Protein AF-A0A445DDY1-F1 (afdb_monomer)

Radius of gyration: 90.71 Å; Cα contacts (8 Å, |Δi|>4): 33; chains: 1; bounding box: 192×59×274 Å

Solvent-accessible surface area (backbone atoms only — not comparable to full-atom values): 29029 Å² total; per-residue (Å²): 115,77,74,63,59,60,61,62,64,71,74,68,74,90,68,88,82,88,78,84,92,64,71,58,58,62,52,50,52,51,51,53,52,50,54,50,51,55,51,53,53,51,52,51,52,55,51,51,52,51,47,56,51,51,53,51,51,51,50,52,50,52,51,51,51,50,55,50,51,53,49,50,53,51,50,53,51,49,49,52,53,50,56,62,47,59,75,62,69,95,60,47,70,71,48,50,54,52,50,53,52,50,50,51,50,50,57,47,52,53,52,51,50,53,52,50,52,51,52,51,49,54,52,50,54,50,50,52,53,50,53,53,53,50,53,52,53,51,51,51,52,52,50,56,51,50,53,50,54,51,52,51,52,53,53,51,52,52,51,50,52,52,56,50,52,51,52,52,50,50,53,50,51,52,51,52,48,52,54,51,53,52,53,49,53,53,49,52,54,51,51,53,50,49,57,51,51,54,50,49,53,52,53,50,50,52,51,49,52,54,50,50,54,52,49,52,54,51,53,51,51,54,50,51,54,49,53,51,50,53,53,50,50,52,52,51,50,53,52,51,52,52,51,52,50,53,51,51,52,51,53,50,56,48,52,53,50,51,51,50,52,52,52,51,49,55,51,51,52,52,50,52,52,50,52,52,49,54,52,53,50,52,52,47,52,52,49,51,52,51,48,53,52,49,51,49,49,51,51,49,49,50,50,49,49,51,51,47,65,74,55,77,79,76,88,83,91,86,91,87,92,85,89,88,91,84,86,87,81,89,80,90,80,86,86,88,81,85,85,76,88,83,87,85,85,86,82,89,77,88,77,77,78,77,74,77,71,80,74,87,75,75,81,73,78,75,68,83,83,69,86,79,74,70,85,68,74,68,71,69,73,78,74,72,70,71,71,71,73,74,75,92,78,84,93,76,80,90,74,83,85,80,81,90,74,87,90,85,80,87,82,89,75,90,75,90,79,87,93,87,79,90,81,88,84,86,82,88,82,91,85,78,90,78,89,79,88,82,89,78,84,83,82,87,86,82,87,82,87,81,88,81,90,80,90,80,91,80,91,132

Foldseek 3Di:
DVVVVVVVVVPPDDDDDPDDDPPPVVVVVVVVLVVVLVVLVVVLVVLVVVLVVLVVVLVVLVVVLVVLVVVLVVLVVVLVVLVVVCVPDDPNPVSVVVSVVSVVVSVVSVVVNVVSVVVSVVSVVVSVVSVVVSVVSVVVSVVSVVVVVVVVVVVVVVVVVVVVVVVVVVVVVVVVVVVVVVVVVVVVVVVVVVVVVVVVVVVVVVVVVVVVVVVVVVVVVVVVVVVVVVVVVVVVVVVVVVVVVVVVVVVVVVVVVVVVVVVVVVVVVVVVVVVVVVVVVVVVVVVVVVVVVVVVVVVVVVVVVVVCVVVVDDDDDDDDDDDDDDDDDDDDDDDDDDDDDDDDDDDDDDDPPPPVPVPPPDDPPPPPVPPPPPPPPPPPPPPPPVPVPPPDDDDDDDDDDDDPDDDDDDDDDDDDDDDDDDDDDDDDDDDDDDDDDDDDDDDDDDDDDDDDDDDDDDDD

Mean predicted aligned error: 21.05 Å

Sequence (460 aa):
MTQLEELQKICGSNTKPAMGNDHSSCRAQGAALQNRIDWLQRLVNERSQQINTLESMLGNVRQQLALSNDKVRQLEAELSKAKLTAANGTKAINLIFKVEELEQETRRLRRELESEKANGKQLSDQLLSTATLLLGLQVEIRQLSNDAVTREKELQEATKKLQELDRENCLLVETLRSKLDGTKQMLDASNDKVRQLETQIHDEKLTIENGMKKIEELEDEARILREELESEKAVREEVWNKASVLELEKGETMRDLDSERQRLRAVKERLMLHAMLLCSETQLQALDSTTELIQMLFTNQLKTMQSTLEDKENFESTFVDTDGEISCKEKEVDNVGAEAMVEGNGRGTEQGLEIECRASHDKENIDLEKISSRDCDNRQFDDEIEYAQTPDYEALPHLPSYSIEKIVEDSECRTADLLFSQGCGCALNDSNVLEIESQRNPSSVAAGGGNERQVLLLLN

pLDDT: mean 71.64, std 23.58, range [30.03, 98.75]

Organism: Arachis hypogaea (NCBI:txid3818)

Secondary structure (DSSP, 8-state):
-HHHHHHHHHTT--------S-HHHHHHHHHHHHHHHHHHHHHHHHHHHHHHHHHHHHHHHHHHHHHHHHHHHHHHHHHHHHHHHHTSSS-HHHHHHHHHHHHHHHHHHHHHHHHHHHHHHHHHHHHHHHHHHHHHHHHHHHHHHHHHHHHHHHHHHHHHHHHHHHHHHHHHHHHHHHHHHHHHHHHHHHHHHHHHHHHHHHHHHHHHHHHHHHHHHHHHHHHHHHHHHHHHHHHHHHHHHHHHHHHHHHHHHHHHHHHHHHHHHHHHHHHHHHHHHHHHHHHHHHHHHHHHHHHHHHHHHHHHHHHHHH---------------------------------------------------------TT--------------------------S--PPP-----------------------------------------------------------

Structure (mmCIF, N/CA/C/O backbone):
data_AF-A0A445DDY1-F1
#
_entry.id   AF-A0A445DDY1-F1
#
loop_
_atom_site.group_PDB
_atom_site.id
_atom_site.type_symbol
_atom_site.label_atom_id
_atom_site.label_alt_id
_atom_site.label_comp_id
_atom_site.label_asym_id
_atom_site.label_entity_id
_atom_site.label_seq_id
_atom_site.pdbx_PDB_ins_code
_atom_site.Cartn_x
_atom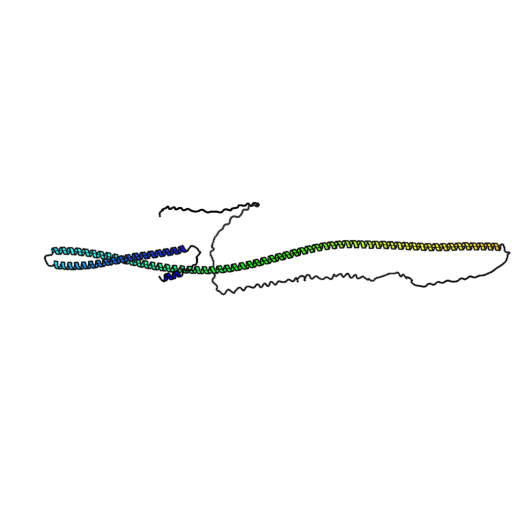_site.Cartn_y
_atom_site.Cartn_z
_atom_site.occupancy
_atom_site.B_iso_or_equiv
_atom_site.auth_seq_id
_atom_site.auth_comp_id
_atom_site.auth_asym_id
_atom_site.auth_atom_id
_atom_site.pdbx_PDB_model_num
ATOM 1 N N . MET A 1 1 ? -27.046 3.119 67.206 1.00 47.91 1 MET A N 1
ATOM 2 C CA . MET A 1 1 ? -26.644 4.475 66.774 1.00 47.91 1 MET A CA 1
ATOM 3 C C . MET A 1 1 ? -25.246 4.465 66.171 1.00 47.91 1 MET A C 1
ATOM 5 O O . MET A 1 1 ? -25.118 4.879 65.035 1.00 47.91 1 MET A O 1
ATOM 9 N N . THR A 1 2 ? -24.236 3.882 66.821 1.00 51.62 2 THR A N 1
ATOM 10 C CA . THR A 1 2 ? -22.848 3.859 66.312 1.00 51.62 2 THR A CA 1
ATOM 11 C C . THR A 1 2 ? -22.596 2.972 65.079 1.00 51.62 2 THR A C 1
ATOM 13 O O . THR A 1 2 ? -21.741 3.303 64.274 1.00 51.62 2 THR A O 1
ATOM 16 N N . GLN A 1 3 ? -23.374 1.908 64.848 1.00 45.41 3 GLN A N 1
ATOM 17 C CA . GLN A 1 3 ? -23.237 1.067 63.637 1.00 45.41 3 GLN A CA 1
ATOM 18 C C . GLN A 1 3 ? -23.941 1.635 62.387 1.00 45.41 3 GLN A C 1
ATOM 20 O O . GLN A 1 3 ? -23.692 1.179 61.276 1.00 45.41 3 GLN A O 1
ATOM 25 N N . LEU A 1 4 ? -24.810 2.639 62.554 1.00 45.66 4 LEU A N 1
ATOM 26 C CA . LEU A 1 4 ? -25.516 3.289 61.442 1.00 45.66 4 LEU A CA 1
ATOM 27 C C . LEU A 1 4 ? -24.679 4.415 60.808 1.00 45.66 4 LEU A C 1
ATOM 29 O O . LEU A 1 4 ? -24.827 4.685 59.621 1.00 45.66 4 LEU A O 1
ATOM 33 N N . GLU A 1 5 ? -23.747 5.008 61.561 1.00 54.25 5 GLU A N 1
ATOM 34 C CA . GLU A 1 5 ? -22.836 6.048 61.060 1.00 54.25 5 GLU A CA 1
ATOM 35 C C . GLU A 1 5 ? -21.640 5.478 60.271 1.00 54.25 5 GLU A C 1
ATOM 37 O O . GLU A 1 5 ? -21.124 6.148 59.376 1.00 54.25 5 GLU A O 1
ATOM 42 N N . GLU A 1 6 ? -21.232 4.225 60.513 1.00 51.84 6 GLU A N 1
ATOM 43 C CA . GLU A 1 6 ? -20.153 3.581 59.740 1.00 51.84 6 GLU A CA 1
ATOM 44 C C . GLU A 1 6 ? -20.598 3.126 58.342 1.00 51.84 6 GLU A C 1
ATOM 46 O O . GLU A 1 6 ? -19.827 3.237 57.388 1.00 51.84 6 GLU A O 1
ATOM 51 N N . LEU A 1 7 ? -21.860 2.721 58.167 1.00 49.12 7 LEU A N 1
ATOM 52 C CA . LEU A 1 7 ? -22.395 2.354 56.848 1.00 49.12 7 LEU A CA 1
ATOM 53 C C . LEU A 1 7 ? -22.619 3.571 55.939 1.00 49.12 7 LEU A C 1
ATOM 55 O O . LEU A 1 7 ? -22.535 3.461 54.717 1.00 49.12 7 LEU A O 1
ATOM 59 N N . GLN A 1 8 ? -22.822 4.756 56.517 1.00 50.06 8 GLN A N 1
ATOM 60 C CA . GLN A 1 8 ? -23.028 5.985 55.751 1.00 50.06 8 GLN A CA 1
ATOM 61 C C . GLN A 1 8 ? -21.717 6.570 55.193 1.00 50.06 8 GLN A C 1
ATOM 63 O O . GLN A 1 8 ? -21.745 7.379 54.267 1.00 50.06 8 GLN A O 1
ATOM 68 N N . LYS A 1 9 ? -20.559 6.116 55.694 1.00 54.88 9 LYS A N 1
ATOM 69 C CA . LYS A 1 9 ? -19.231 6.554 55.237 1.00 54.88 9 LYS A CA 1
ATOM 70 C C . LYS A 1 9 ? -18.694 5.750 54.045 1.00 54.88 9 LYS A C 1
ATOM 72 O O . LYS A 1 9 ? -17.828 6.245 53.331 1.00 54.88 9 LYS A O 1
ATOM 77 N N . ILE A 1 10 ? -19.227 4.551 53.800 1.00 50.22 10 ILE A N 1
ATOM 78 C CA . ILE A 1 10 ? -18.806 3.669 52.695 1.00 50.22 10 ILE A CA 1
ATOM 79 C C . ILE A 1 10 ? -19.539 4.009 51.381 1.00 50.22 10 ILE A C 1
ATOM 81 O O . ILE A 1 10 ? -19.003 3.788 50.301 1.00 50.22 10 ILE A O 1
ATOM 85 N N . CYS A 1 11 ? -20.707 4.657 51.442 1.00 46.66 11 CYS A N 1
ATOM 86 C CA . CYS A 1 11 ? -21.499 5.029 50.258 1.00 46.66 11 CYS A CA 1
ATOM 87 C C . CYS A 1 11 ? -21.152 6.407 49.648 1.00 46.66 11 CYS A C 1
ATOM 89 O O . CYS A 1 11 ? -21.905 6.918 48.821 1.00 46.66 11 CYS A O 1
ATOM 91 N N . GLY A 1 12 ? -20.045 7.038 50.059 1.00 43.06 12 GLY A N 1
ATOM 92 C CA . GLY A 1 12 ? -19.668 8.398 49.644 1.00 43.06 12 GLY A CA 1
ATOM 93 C C . GLY A 1 12 ? -18.828 8.513 48.364 1.00 43.06 12 GLY A C 1
ATOM 94 O O . GLY A 1 12 ? -18.495 9.629 47.962 1.00 43.06 12 GLY A O 1
ATOM 95 N N . SER A 1 13 ? -18.452 7.411 47.713 1.00 44.94 13 SER A N 1
ATOM 96 C CA . SER A 1 13 ? -17.681 7.453 46.467 1.00 44.94 13 SER A CA 1
ATOM 97 C C . SER A 1 13 ? -18.599 7.645 45.259 1.00 44.94 13 SER A C 1
ATOM 99 O O . SER A 1 13 ? -19.223 6.714 44.759 1.00 44.94 13 SER A O 1
ATOM 101 N N . ASN A 1 14 ? -18.648 8.892 44.788 1.00 49.12 14 ASN A N 1
ATOM 102 C CA . ASN A 1 14 ? -19.228 9.312 43.516 1.00 49.12 14 ASN A CA 1
ATOM 103 C C . ASN A 1 14 ? -18.651 8.511 42.335 1.00 49.12 14 ASN A C 1
ATOM 105 O O . ASN A 1 14 ? -17.652 8.905 41.735 1.00 49.12 14 ASN A O 1
ATOM 109 N N . THR A 1 15 ? -19.326 7.440 41.936 1.00 47.50 15 THR A N 1
ATOM 110 C CA . THR A 1 15 ? -19.252 6.904 40.576 1.00 47.50 15 THR A CA 1
ATOM 111 C C . THR A 1 15 ? -20.653 6.937 39.983 1.00 47.50 15 THR A C 1
ATOM 113 O O . THR A 1 15 ? -21.588 6.320 40.484 1.00 47.50 15 THR A O 1
ATOM 116 N N . LYS A 1 16 ? -20.815 7.742 38.929 1.00 50.81 16 LYS A N 1
ATOM 117 C CA . LYS A 1 16 ? -22.023 7.792 38.099 1.00 50.81 16 LYS A CA 1
ATOM 118 C C . LYS A 1 16 ? -22.269 6.390 37.521 1.00 50.81 16 LYS A C 1
ATOM 120 O O . LYS A 1 16 ? -21.430 5.949 36.737 1.00 50.81 16 LYS A O 1
ATOM 125 N N . PRO A 1 17 ? -23.395 5.717 37.813 1.00 46.56 17 PRO A N 1
ATOM 126 C CA . PRO A 1 17 ? -23.777 4.522 37.091 1.00 46.56 17 PRO A CA 1
ATOM 127 C C . PRO A 1 17 ? -24.684 4.947 35.936 1.00 46.56 17 PRO A C 1
ATOM 129 O O . PRO A 1 17 ? -25.847 5.310 36.119 1.00 46.56 17 PRO A O 1
ATOM 132 N N . ALA A 1 18 ? -24.131 4.941 34.729 1.00 51.53 18 ALA A N 1
ATOM 133 C CA . ALA A 1 18 ? -24.938 4.772 33.536 1.00 51.53 18 ALA A CA 1
ATOM 134 C C . ALA A 1 18 ? -25.156 3.265 33.384 1.00 51.53 18 ALA A C 1
ATOM 136 O O . ALA A 1 18 ? -24.175 2.565 33.170 1.00 51.53 18 ALA A O 1
ATOM 137 N N . MET A 1 19 ? -26.395 2.792 33.575 1.00 44.75 19 MET A N 1
ATOM 138 C CA . MET A 1 19 ? -27.043 1.655 32.885 1.00 44.75 19 MET A CA 1
ATOM 139 C C . MET A 1 19 ? -28.276 1.158 33.670 1.00 44.75 19 MET A C 1
ATOM 141 O O . MET A 1 19 ? -28.176 0.657 34.784 1.00 44.75 19 MET A O 1
ATOM 145 N N . GLY A 1 20 ? -29.452 1.324 33.054 1.00 49.12 20 GLY A N 1
ATOM 146 C CA . GLY A 1 20 ? -30.438 0.249 32.870 1.00 49.12 20 GLY A CA 1
ATOM 147 C C . GLY A 1 20 ? -31.150 -0.386 34.074 1.00 49.12 20 GLY A C 1
ATOM 148 O O . GLY A 1 20 ? -30.907 -1.536 34.399 1.00 49.12 20 GLY A O 1
ATOM 149 N N . ASN A 1 21 ? -32.117 0.328 34.648 1.00 54.88 21 ASN A N 1
ATOM 150 C CA . ASN A 1 21 ? -33.512 -0.100 34.884 1.00 54.88 21 ASN A CA 1
ATOM 151 C C . ASN A 1 21 ? -33.952 -1.405 35.598 1.00 54.88 21 ASN A C 1
ATOM 153 O O . ASN A 1 21 ? -35.165 -1.555 35.727 1.00 54.88 21 ASN A O 1
ATOM 157 N N . ASP A 1 22 ? -33.103 -2.234 36.213 1.00 52.88 22 ASP A N 1
ATOM 158 C CA . ASP A 1 22 ? -33.608 -3.430 36.945 1.00 52.88 22 ASP A CA 1
ATOM 159 C C . ASP A 1 22 ? -33.582 -3.335 38.488 1.00 52.88 22 ASP A C 1
ATOM 161 O O . ASP A 1 22 ? -34.073 -4.208 39.207 1.00 52.88 22 ASP A O 1
ATOM 165 N N . HIS A 1 23 ? -33.119 -2.212 39.048 1.00 54.06 23 HIS A N 1
ATOM 166 C CA . HIS A 1 23 ? -33.109 -1.974 40.503 1.00 54.06 23 HIS A CA 1
ATOM 167 C C . HIS A 1 23 ? -34.476 -1.615 41.119 1.00 54.06 23 HIS A C 1
ATOM 169 O O . HIS A 1 23 ? -34.557 -1.327 42.318 1.00 54.06 23 HIS A O 1
ATOM 175 N N . SER A 1 24 ? -35.544 -1.556 40.325 1.00 61.56 24 SER A N 1
ATOM 176 C CA . SER A 1 24 ? -36.899 -1.256 40.804 1.00 61.56 24 SER A CA 1
ATOM 177 C C . SER A 1 24 ? -37.531 -2.468 41.497 1.00 61.56 24 SER A C 1
ATOM 179 O O . SER A 1 24 ? -38.137 -2.317 42.556 1.00 61.56 24 SER A O 1
ATOM 181 N N . SER A 1 25 ? -37.310 -3.674 40.965 1.00 61.75 25 SER A N 1
ATOM 182 C CA . SER A 1 25 ? -37.924 -4.914 41.457 1.00 61.75 25 SER A CA 1
ATOM 183 C C . SER A 1 25 ? -37.383 -5.343 42.827 1.00 61.75 25 SER A C 1
ATOM 185 O O . SER A 1 25 ? -38.154 -5.563 43.763 1.00 61.75 25 SER A O 1
ATOM 187 N N . CYS A 1 26 ? -36.057 -5.352 43.010 1.00 58.31 26 CYS A N 1
ATOM 188 C CA . CYS A 1 26 ? -35.451 -5.695 44.303 1.00 58.31 26 CYS A CA 1
ATOM 189 C C . CYS A 1 26 ? -35.769 -4.660 45.394 1.00 58.31 26 CYS A C 1
ATOM 191 O O . CYS A 1 26 ? -36.039 -5.032 46.536 1.00 58.31 26 CYS A O 1
ATOM 193 N N . ARG A 1 27 ? -35.819 -3.363 45.049 1.00 67.38 27 ARG A N 1
ATOM 194 C CA . ARG A 1 27 ? -36.253 -2.320 45.995 1.00 67.38 27 ARG A CA 1
ATOM 195 C C . ARG A 1 27 ? -37.726 -2.456 46.368 1.00 67.38 27 ARG A C 1
ATOM 197 O O . ARG A 1 27 ? -38.064 -2.273 47.534 1.00 67.38 27 ARG A O 1
ATOM 204 N N . ALA A 1 28 ? -38.584 -2.819 45.416 1.00 70.56 28 ALA A N 1
ATOM 205 C CA . ALA A 1 28 ? -39.996 -3.069 45.685 1.00 70.56 28 ALA A CA 1
ATOM 206 C C . ALA A 1 28 ? -40.199 -4.276 46.618 1.00 70.56 28 ALA A C 1
ATOM 208 O O . ALA A 1 28 ? -40.984 -4.190 47.561 1.00 70.56 28 ALA A O 1
ATOM 209 N N . GLN A 1 29 ? -39.453 -5.369 46.419 1.00 72.62 29 GLN A N 1
ATOM 210 C CA . GLN A 1 29 ? -39.505 -6.539 47.305 1.00 72.62 29 GLN A CA 1
ATOM 211 C C . GLN A 1 29 ? -38.985 -6.231 48.718 1.00 72.62 29 GLN A C 1
ATOM 213 O O . GLN A 1 29 ? -39.627 -6.612 49.697 1.00 72.62 29 GLN A O 1
ATOM 218 N N . GLY A 1 30 ? -37.875 -5.494 48.841 1.00 71.44 30 GLY A N 1
ATOM 219 C CA . GLY A 1 30 ? -37.353 -5.057 50.141 1.00 71.44 30 GLY A CA 1
ATOM 220 C C . GLY A 1 30 ? -38.332 -4.154 50.896 1.00 71.44 30 GLY A C 1
ATOM 221 O O . GLY A 1 30 ? -38.596 -4.371 52.078 1.00 71.44 30 GLY A O 1
ATOM 222 N N . ALA A 1 31 ? -38.954 -3.196 50.201 1.00 74.31 31 ALA A N 1
ATOM 223 C CA . ALA A 1 31 ? -39.977 -2.330 50.784 1.00 74.31 31 ALA A CA 1
ATOM 224 C C . ALA A 1 31 ? -41.224 -3.113 51.237 1.00 74.31 31 ALA A C 1
ATOM 226 O O . ALA A 1 31 ? -41.785 -2.825 52.293 1.00 74.31 31 ALA A O 1
ATOM 227 N N . ALA A 1 32 ? -41.649 -4.129 50.478 1.00 75.50 32 ALA A N 1
ATOM 228 C CA . ALA A 1 32 ? -42.783 -4.976 50.844 1.00 75.50 32 ALA A CA 1
ATOM 229 C C . ALA A 1 32 ? -42.517 -5.803 52.116 1.00 75.50 32 ALA A C 1
ATOM 231 O O . ALA A 1 32 ? -43.393 -5.898 52.980 1.00 75.50 32 ALA A O 1
ATOM 232 N N . LEU A 1 33 ? -41.309 -6.359 52.264 1.00 73.19 33 LEU A N 1
ATOM 233 C CA . LEU A 1 33 ? -40.902 -7.075 53.477 1.00 73.19 33 LEU A CA 1
ATOM 234 C C . LEU A 1 33 ? -40.812 -6.138 54.686 1.00 73.19 33 LEU A C 1
ATOM 236 O O . LEU A 1 33 ? -41.333 -6.473 55.749 1.00 73.19 33 LEU A O 1
ATOM 240 N N . GLN A 1 34 ? -40.242 -4.942 54.514 1.00 76.56 34 GLN A N 1
ATOM 241 C CA . GLN A 1 34 ? -40.151 -3.953 55.589 1.00 76.56 34 GLN A CA 1
ATOM 242 C C . GLN A 1 34 ? -41.538 -3.512 56.079 1.00 76.56 34 GLN A C 1
ATOM 244 O O . GLN A 1 34 ? -41.800 -3.509 57.280 1.00 76.56 34 GLN A O 1
ATOM 249 N N . ASN A 1 35 ? -42.467 -3.244 55.157 1.00 84.19 35 ASN A N 1
ATOM 250 C CA . ASN A 1 35 ? -43.852 -2.912 55.498 1.00 84.19 35 ASN A CA 1
ATOM 251 C C . ASN A 1 35 ? -44.544 -4.031 56.295 1.00 84.19 35 ASN A C 1
ATOM 253 O O . ASN A 1 35 ? -45.339 -3.756 57.197 1.00 84.19 35 ASN A O 1
ATOM 257 N N . ARG A 1 36 ? -44.250 -5.298 55.980 1.00 80.44 36 ARG A N 1
ATOM 258 C CA . ARG A 1 36 ? -44.807 -6.457 56.690 1.00 80.44 36 ARG A CA 1
ATOM 259 C C . ARG A 1 36 ? -44.232 -6.598 58.101 1.00 80.44 36 ARG A C 1
ATOM 261 O O . ARG A 1 36 ? -44.994 -6.891 59.021 1.00 80.44 36 ARG A O 1
ATOM 268 N N . ILE A 1 37 ? -42.935 -6.345 58.288 1.00 76.31 37 ILE A N 1
ATOM 269 C CA . ILE A 1 37 ? -42.298 -6.304 59.616 1.00 76.31 37 ILE A CA 1
ATOM 270 C C . ILE A 1 37 ? -42.931 -5.200 60.467 1.00 76.31 37 ILE A C 1
ATOM 272 O O . ILE A 1 37 ? -43.396 -5.476 61.572 1.00 76.31 37 ILE A O 1
ATOM 276 N N . ASP A 1 38 ? -43.045 -3.986 59.928 1.00 82.56 38 ASP A N 1
ATOM 277 C CA . ASP A 1 38 ? -43.628 -2.846 60.640 1.00 82.56 38 ASP A CA 1
ATOM 278 C C . ASP A 1 38 ? -45.085 -3.113 61.059 1.00 82.56 38 ASP A C 1
ATOM 280 O O . ASP A 1 38 ? -45.501 -2.759 62.168 1.00 82.56 38 ASP A O 1
ATOM 284 N N . TRP A 1 39 ? -45.865 -3.774 60.196 1.00 89.69 39 TRP A N 1
ATOM 285 C CA . TRP A 1 39 ? -47.235 -4.185 60.506 1.00 89.69 39 TRP A CA 1
ATOM 286 C C . TRP A 1 39 ? -47.293 -5.208 61.649 1.00 89.69 39 TRP A C 1
ATOM 288 O O . TRP A 1 39 ? -48.047 -5.014 62.605 1.00 89.69 39 TRP A O 1
ATOM 298 N N . LEU A 1 40 ? -46.465 -6.259 61.600 1.00 80.12 40 LEU A N 1
ATOM 299 C CA . LEU A 1 40 ? -46.385 -7.264 62.666 1.00 80.12 40 LEU A CA 1
ATOM 300 C C . LEU A 1 40 ? -45.959 -6.638 64.000 1.00 80.12 40 LEU A C 1
ATOM 302 O O . LEU A 1 40 ? -46.489 -6.987 65.054 1.00 80.12 40 LEU A O 1
ATOM 306 N N . GLN A 1 41 ? -45.050 -5.666 63.963 1.00 82.00 41 GLN A N 1
ATOM 307 C CA . GLN A 1 41 ? -44.555 -4.978 65.152 1.00 82.00 41 GLN A CA 1
ATOM 308 C C . GLN A 1 41 ? -45.630 -4.098 65.801 1.00 82.00 41 GLN A C 1
ATOM 310 O O . GLN A 1 41 ? -45.767 -4.088 67.027 1.00 82.00 41 GLN A O 1
ATOM 315 N N . ARG A 1 42 ? -46.452 -3.412 64.994 1.00 87.62 42 ARG A N 1
ATOM 316 C CA . ARG A 1 42 ? -47.647 -2.705 65.489 1.00 87.62 42 ARG A CA 1
ATOM 317 C C . ARG A 1 42 ? -48.638 -3.666 66.135 1.00 87.62 42 ARG A C 1
ATOM 319 O O . ARG A 1 42 ? -49.091 -3.396 67.244 1.00 87.62 42 ARG A O 1
ATOM 326 N N . LEU A 1 43 ? -48.909 -4.803 65.495 1.00 84.12 43 LEU A N 1
ATOM 327 C CA . LEU A 1 43 ? -49.828 -5.812 66.020 1.00 84.12 43 LEU A CA 1
ATOM 328 C C . LEU A 1 43 ? -49.355 -6.373 67.375 1.00 84.12 43 LEU A C 1
ATOM 330 O O . LEU A 1 43 ? -50.152 -6.516 68.302 1.00 84.12 43 LEU A O 1
ATOM 334 N N . VAL A 1 44 ? -48.054 -6.644 67.521 1.00 81.88 44 VAL A N 1
ATOM 335 C CA . VAL A 1 44 ? -47.448 -7.073 68.794 1.00 81.88 44 VAL A CA 1
ATOM 336 C C . VAL A 1 44 ? -47.632 -6.010 69.880 1.00 81.88 44 VAL A C 1
ATOM 338 O O . VAL A 1 44 ? -48.017 -6.342 71.002 1.00 81.88 44 VAL A O 1
ATOM 341 N N . ASN A 1 45 ? -47.417 -4.733 69.553 1.00 85.88 45 ASN A N 1
ATOM 342 C CA . ASN A 1 45 ? -47.602 -3.633 70.500 1.00 85.88 45 ASN A CA 1
ATOM 343 C C . ASN A 1 45 ? -49.067 -3.493 70.948 1.00 85.88 45 ASN A C 1
ATOM 345 O O . ASN A 1 45 ? -49.327 -3.358 72.143 1.00 85.88 45 ASN A O 1
ATOM 349 N N . GLU A 1 46 ? -50.025 -3.586 70.022 1.00 86.94 46 GLU A N 1
ATOM 350 C CA . GLU A 1 46 ? -51.462 -3.549 70.332 1.00 86.94 46 GLU A CA 1
ATOM 351 C C . GLU A 1 46 ? -51.885 -4.713 71.238 1.00 86.94 46 GLU A C 1
ATOM 353 O O . GLU A 1 46 ? -52.586 -4.518 72.233 1.00 86.94 46 GLU A O 1
ATOM 358 N N . ARG A 1 47 ? -51.427 -5.936 70.944 1.00 82.25 47 ARG A N 1
ATOM 359 C CA . ARG A 1 47 ? -51.724 -7.113 71.774 1.00 82.25 47 ARG A CA 1
ATOM 360 C C . ARG A 1 47 ? -51.067 -7.039 73.150 1.00 82.25 47 ARG A C 1
ATOM 362 O O . ARG A 1 47 ? -51.692 -7.432 74.131 1.00 82.25 47 ARG A O 1
ATOM 369 N N . SER A 1 48 ? -49.861 -6.486 73.247 1.00 83.81 48 SER A N 1
ATOM 370 C CA . SER A 1 48 ? -49.187 -6.237 74.527 1.00 83.81 48 SER A CA 1
ATOM 371 C C . SER A 1 48 ? -49.972 -5.250 75.401 1.00 83.81 48 SER A C 1
ATOM 373 O O . SER A 1 48 ? -50.211 -5.502 76.581 1.00 83.81 48 SER A O 1
ATOM 375 N N . GLN A 1 49 ? -50.491 -4.167 74.812 1.00 85.75 49 GLN A N 1
ATOM 376 C CA . GLN A 1 49 ? -51.380 -3.238 75.520 1.00 85.75 49 GLN A CA 1
ATOM 377 C C . GLN A 1 49 ? -52.676 -3.915 75.991 1.00 85.75 49 GLN A C 1
ATOM 379 O O . GLN A 1 49 ? -53.112 -3.697 77.124 1.00 85.75 49 GLN A O 1
ATOM 384 N N . GLN A 1 50 ? -53.275 -4.773 75.158 1.00 85.56 50 GLN A N 1
ATOM 385 C CA . GLN A 1 50 ? -54.449 -5.557 75.553 1.00 85.56 50 GLN A CA 1
ATOM 386 C C . GLN A 1 50 ? -54.150 -6.478 76.742 1.00 85.56 50 GLN A C 1
ATOM 388 O O . GLN A 1 50 ? -54.948 -6.540 77.671 1.00 85.56 50 GLN A O 1
ATOM 393 N N . ILE A 1 51 ? -52.991 -7.135 76.776 1.00 80.94 51 ILE A N 1
ATOM 394 C CA . ILE A 1 51 ? -52.579 -7.960 77.920 1.00 80.94 51 ILE A CA 1
ATOM 395 C C . ILE A 1 51 ? -52.461 -7.114 79.188 1.00 80.94 51 ILE A C 1
ATOM 397 O O . ILE A 1 51 ? -53.085 -7.456 80.187 1.00 80.94 51 ILE A O 1
ATOM 401 N N . ASN A 1 52 ? -51.777 -5.970 79.133 1.00 85.88 52 ASN A N 1
ATOM 402 C CA . ASN A 1 52 ? -51.621 -5.093 80.299 1.00 85.88 52 ASN A CA 1
ATOM 403 C C . ASN A 1 52 ? -52.978 -4.632 80.868 1.00 85.88 52 ASN A C 1
ATOM 405 O O . ASN A 1 52 ? -53.169 -4.561 82.083 1.00 85.88 52 ASN A O 1
ATOM 409 N N . THR A 1 53 ? -53.950 -4.339 79.995 1.00 88.00 53 THR A N 1
ATOM 410 C CA . THR A 1 53 ? -55.313 -3.986 80.433 1.00 88.00 53 THR A CA 1
ATOM 411 C C . THR A 1 53 ? -56.058 -5.177 81.039 1.00 88.00 53 THR A C 1
ATOM 413 O O . THR A 1 53 ? -56.696 -5.017 82.080 1.00 88.00 53 THR A O 1
ATOM 416 N N . LEU A 1 54 ? -55.946 -6.377 80.458 1.00 83.25 54 LEU A N 1
ATOM 417 C CA . LEU A 1 54 ? -56.537 -7.603 81.009 1.00 83.25 54 LEU A CA 1
ATOM 418 C C . LEU A 1 54 ? -55.915 -7.985 82.358 1.00 83.25 54 LEU A C 1
ATOM 420 O O . LEU A 1 54 ? -56.646 -8.346 83.277 1.00 83.25 54 LEU A O 1
ATOM 424 N N . GLU A 1 55 ? -54.598 -7.854 82.514 1.00 83.31 55 GLU A N 1
ATOM 425 C CA . GLU A 1 55 ? -53.891 -8.087 83.778 1.00 83.31 55 GLU A CA 1
ATOM 426 C C . GLU A 1 55 ? -54.341 -7.111 84.866 1.00 83.31 55 GLU A C 1
ATOM 428 O O . GLU A 1 55 ? -54.604 -7.527 85.996 1.00 83.31 55 GLU A O 1
ATOM 433 N N . SER A 1 56 ? -54.508 -5.830 84.524 1.00 88.62 56 SER A N 1
ATOM 434 C CA . SER A 1 56 ? -55.062 -4.826 85.436 1.00 88.62 56 SER A CA 1
ATOM 435 C C . SER A 1 56 ? -56.498 -5.164 85.852 1.00 88.62 56 SER A C 1
ATOM 437 O O . SER A 1 56 ? -56.811 -5.164 87.045 1.00 88.62 56 SER A O 1
ATOM 439 N N . MET A 1 57 ? -57.363 -5.525 84.897 1.00 83.44 57 MET A N 1
ATOM 440 C CA . MET A 1 57 ? -58.740 -5.940 85.186 1.00 83.44 57 MET A CA 1
ATOM 441 C C . MET A 1 57 ? -58.785 -7.195 86.064 1.00 83.44 57 MET A C 1
ATOM 443 O O . MET A 1 57 ? -59.549 -7.245 87.024 1.00 83.44 57 MET A O 1
ATOM 447 N N . LEU A 1 58 ? -57.936 -8.185 85.795 1.00 80.12 58 LEU A N 1
ATOM 448 C CA . LEU A 1 58 ? -57.852 -9.410 86.584 1.00 80.12 58 LEU A CA 1
ATOM 449 C C . LEU A 1 58 ? -57.295 -9.148 87.993 1.00 80.12 58 LEU A C 1
ATOM 451 O O . LEU A 1 58 ? -57.756 -9.762 88.955 1.00 80.12 58 LEU A O 1
ATOM 455 N N . GLY A 1 59 ? -56.361 -8.204 88.139 1.00 84.62 59 GLY A N 1
ATOM 456 C CA . GLY A 1 59 ? -55.908 -7.690 89.433 1.00 84.62 59 GLY A CA 1
ATOM 457 C C . GLY A 1 59 ? -57.047 -7.063 90.241 1.00 84.62 59 GLY A C 1
ATOM 458 O O . GLY A 1 59 ? -57.230 -7.407 91.409 1.00 84.62 59 GLY A O 1
ATOM 459 N N . ASN A 1 60 ? -57.870 -6.230 89.598 1.00 85.19 60 ASN A N 1
ATOM 460 C CA . ASN A 1 60 ? -59.042 -5.615 90.225 1.00 85.19 60 ASN A CA 1
ATOM 461 C C . ASN A 1 60 ? -60.083 -6.663 90.652 1.00 85.19 60 ASN A C 1
ATOM 463 O O . ASN A 1 60 ? -60.575 -6.609 91.778 1.00 85.19 60 ASN A O 1
ATOM 467 N N . VAL A 1 61 ? -60.375 -7.651 89.798 1.00 80.94 61 VAL A N 1
ATOM 468 C CA . VAL A 1 61 ? -61.295 -8.757 90.128 1.00 80.94 61 VAL A CA 1
ATOM 469 C C . VAL A 1 61 ? -60.751 -9.588 91.289 1.00 80.94 61 VAL A C 1
ATOM 471 O O . VAL A 1 61 ? -61.486 -9.887 92.222 1.00 80.94 61 VAL A O 1
ATOM 474 N N . ARG A 1 62 ? -59.450 -9.914 91.312 1.00 83.19 62 ARG A N 1
ATOM 475 C CA . ARG A 1 62 ? -58.829 -10.619 92.451 1.00 83.19 62 ARG A CA 1
ATOM 476 C C . ARG A 1 62 ? -58.970 -9.842 93.760 1.00 83.19 62 ARG A C 1
ATOM 478 O O . ARG A 1 62 ? -59.214 -10.449 94.801 1.00 83.19 62 ARG A O 1
ATOM 485 N N . GLN A 1 63 ? -58.822 -8.521 93.716 1.00 85.25 63 GLN A N 1
ATOM 486 C CA . GLN A 1 63 ? -58.988 -7.665 94.887 1.00 85.25 63 GLN A CA 1
ATOM 487 C C . GLN A 1 63 ? -60.451 -7.615 95.357 1.00 85.25 63 GLN A C 1
ATOM 489 O O . GLN A 1 63 ? -60.704 -7.727 96.557 1.00 85.25 63 GLN A O 1
ATOM 494 N N . GLN A 1 64 ? -61.415 -7.513 94.436 1.00 80.06 64 GLN A N 1
ATOM 495 C CA . GLN A 1 64 ? -62.845 -7.592 94.762 1.00 80.06 64 GLN A CA 1
ATOM 496 C C . GLN A 1 64 ? -63.227 -8.956 95.345 1.00 80.06 64 GLN A C 1
ATOM 498 O O . GLN A 1 64 ? -63.905 -9.011 96.371 1.00 80.06 64 GLN A O 1
ATOM 503 N N . LEU A 1 65 ? -62.704 -10.043 94.776 1.00 79.94 65 LEU A N 1
ATOM 504 C CA . LEU A 1 65 ? -62.889 -11.405 95.271 1.00 79.94 65 LEU A CA 1
ATOM 505 C C . LEU A 1 65 ? -62.359 -11.566 96.704 1.00 79.94 65 LEU A C 1
ATOM 507 O O . LEU A 1 65 ? -62.996 -12.219 97.530 1.00 79.94 65 LEU A O 1
ATOM 511 N N . ALA A 1 66 ? -61.202 -10.974 97.019 1.00 79.06 66 ALA A N 1
ATOM 512 C CA . ALA A 1 66 ? -60.637 -10.989 98.370 1.00 79.06 66 ALA A CA 1
ATOM 513 C C . ALA A 1 66 ? -61.550 -10.257 99.368 1.00 79.06 66 ALA A C 1
ATOM 515 O O . ALA A 1 66 ? -61.908 -10.823 100.399 1.00 79.06 66 ALA A O 1
ATOM 516 N N . LEU A 1 67 ? -62.012 -9.052 99.016 1.00 81.81 67 LEU A N 1
ATOM 517 C CA . LEU A 1 67 ? -62.934 -8.265 99.843 1.00 81.81 67 LEU A CA 1
ATOM 518 C C . LEU A 1 67 ? -64.292 -8.961 100.040 1.00 81.81 67 LEU A C 1
ATOM 520 O O . LEU A 1 67 ? -64.834 -8.964 101.145 1.00 81.81 67 LEU A O 1
ATOM 524 N N . SER A 1 68 ? -64.843 -9.566 98.985 1.00 76.06 68 SER A N 1
ATOM 525 C CA . SER A 1 68 ? -66.103 -10.315 99.042 1.00 76.06 68 SER A CA 1
ATOM 526 C C . SER A 1 68 ? -65.967 -11.577 99.900 1.00 76.06 68 SER A C 1
ATOM 528 O O . SER A 1 68 ? -66.822 -11.835 100.745 1.00 76.06 68 SER A O 1
ATOM 530 N N . ASN A 1 69 ? -64.856 -12.315 99.781 1.00 79.00 69 ASN A N 1
ATOM 531 C CA . ASN A 1 69 ? -64.562 -13.466 100.643 1.00 79.00 69 ASN A CA 1
ATOM 532 C C . ASN A 1 69 ? -64.451 -13.080 102.124 1.00 79.00 69 ASN A C 1
ATOM 534 O O . ASN A 1 69 ? -64.991 -13.787 102.977 1.00 79.00 69 ASN A O 1
ATOM 538 N N . ASP A 1 70 ? -63.786 -11.968 102.441 1.00 80.88 70 ASP A N 1
ATOM 539 C CA . ASP A 1 70 ? -63.691 -11.475 103.818 1.00 80.88 70 ASP A CA 1
ATOM 540 C C . ASP A 1 70 ? -65.067 -11.059 104.359 1.00 80.88 70 ASP A C 1
ATOM 542 O O . ASP A 1 70 ? -65.413 -11.384 105.498 1.00 80.88 70 ASP A O 1
ATOM 546 N N . LYS A 1 71 ? -65.905 -10.436 103.521 1.00 81.19 71 LYS A N 1
ATOM 547 C CA . LYS A 1 71 ? -67.286 -10.079 103.872 1.00 81.19 71 LYS A CA 1
ATOM 548 C C . LYS A 1 71 ? -68.172 -11.308 104.084 1.00 81.19 71 LYS A C 1
ATOM 550 O O . LYS A 1 71 ? -68.917 -11.349 105.059 1.00 81.19 71 LYS A O 1
ATOM 555 N N . VAL A 1 72 ? -68.065 -12.330 103.232 1.00 77.62 72 VAL A N 1
ATOM 556 C CA . VAL A 1 72 ? -68.759 -13.617 103.415 1.00 77.62 72 VAL A CA 1
ATOM 557 C C . VAL A 1 72 ? -68.321 -14.276 104.722 1.00 77.62 72 VAL A C 1
ATOM 559 O O . VAL A 1 72 ? -69.183 -14.676 105.496 1.00 77.62 72 VAL A O 1
ATOM 562 N N . ARG A 1 73 ? -67.019 -14.313 105.034 1.00 81.62 73 ARG A N 1
ATOM 563 C CA . ARG A 1 73 ? -66.517 -14.840 106.318 1.00 81.62 73 ARG A CA 1
ATOM 564 C C . ARG A 1 73 ? -67.060 -14.077 107.525 1.00 81.62 73 ARG A C 1
ATOM 566 O O . ARG A 1 73 ? -67.414 -14.696 108.527 1.00 81.62 73 ARG A O 1
ATOM 573 N N . GLN A 1 74 ? -67.138 -12.750 107.442 1.00 81.44 74 GLN A N 1
ATOM 574 C CA . GLN A 1 74 ? -67.707 -11.923 108.505 1.00 81.44 74 GLN A CA 1
ATOM 575 C C . GLN A 1 74 ? -69.203 -12.210 108.699 1.00 81.44 74 GLN A C 1
ATOM 577 O O . GLN A 1 74 ? -69.638 -12.436 109.828 1.00 81.44 74 GLN A O 1
ATOM 582 N N . LEU A 1 75 ? -69.978 -12.263 107.612 1.00 78.88 75 LEU A N 1
ATOM 583 C CA . LEU A 1 75 ? -71.404 -12.593 107.660 1.00 78.88 75 LEU A CA 1
ATOM 584 C C . LEU A 1 75 ? -71.644 -14.030 108.141 1.00 78.88 75 LEU A C 1
ATOM 586 O O . LEU A 1 75 ? -72.575 -14.258 108.904 1.00 78.88 75 LEU A O 1
ATOM 590 N N . GLU A 1 76 ? -70.796 -14.994 107.774 1.00 79.00 76 GLU A N 1
ATOM 591 C CA . GLU A 1 76 ? -70.845 -16.370 108.288 1.00 79.00 76 GLU A CA 1
ATOM 592 C C . GLU A 1 76 ? -70.576 -16.419 109.804 1.00 79.00 76 GLU A C 1
ATOM 594 O O . GLU A 1 76 ? -71.259 -17.146 110.530 1.00 79.00 76 GLU A O 1
ATOM 599 N N . ALA A 1 77 ? -69.644 -15.605 110.311 1.00 77.38 77 ALA A N 1
ATOM 600 C CA . ALA A 1 77 ? -69.381 -15.475 111.745 1.00 77.38 77 ALA A CA 1
ATOM 601 C C . ALA A 1 77 ? -70.542 -14.793 112.498 1.00 77.38 77 ALA A C 1
ATOM 603 O O . ALA A 1 77 ? -70.926 -15.244 113.581 1.00 77.38 77 ALA A O 1
ATOM 604 N N . GLU A 1 78 ? -71.140 -13.744 111.928 1.00 77.88 78 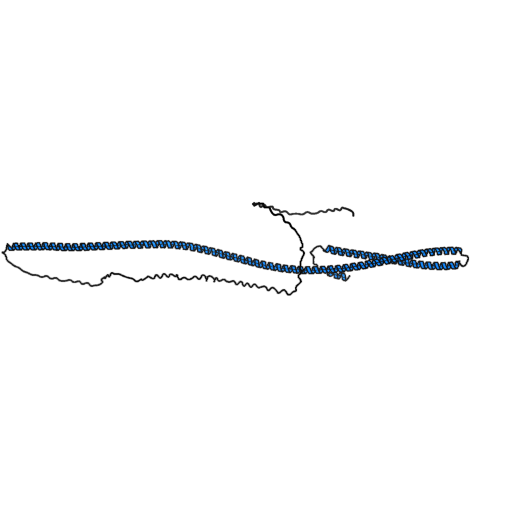GLU A N 1
ATOM 605 C CA . GLU A 1 78 ? -72.320 -13.063 112.479 1.00 77.88 78 GLU A CA 1
ATOM 606 C C . GLU A 1 78 ? -73.566 -13.954 112.450 1.00 77.88 78 GLU A C 1
ATOM 608 O O . GLU A 1 78 ? -74.289 -14.020 113.443 1.00 77.88 78 GLU A O 1
ATOM 613 N N . LEU A 1 79 ? -73.780 -14.703 111.366 1.00 77.62 79 LEU A N 1
ATOM 614 C CA . LEU A 1 79 ? -74.832 -15.709 111.238 1.00 77.62 79 LEU A CA 1
ATOM 615 C C . LEU A 1 79 ? -74.646 -16.823 112.271 1.00 77.62 79 LEU A C 1
ATOM 617 O O . LEU A 1 79 ? -75.610 -17.220 112.920 1.00 77.62 79 LEU A O 1
ATOM 621 N N . SER A 1 80 ? -73.413 -17.300 112.467 1.00 76.38 80 SER A N 1
ATOM 622 C CA . SER A 1 80 ? -73.086 -18.280 113.508 1.00 76.38 80 SER A CA 1
ATOM 623 C C . SER A 1 80 ? -73.416 -17.735 114.905 1.00 76.38 80 SER A C 1
ATOM 625 O O . SER A 1 80 ? -74.095 -18.399 115.689 1.00 76.38 80 SER A O 1
ATOM 627 N N . LYS A 1 81 ? -73.056 -16.475 115.188 1.00 72.44 81 LYS A N 1
ATOM 628 C CA . LYS A 1 81 ? -73.364 -15.781 116.451 1.00 72.44 81 LYS A CA 1
ATOM 629 C C . LYS A 1 81 ? -74.869 -15.552 116.652 1.00 72.44 81 LYS A C 1
ATOM 631 O O . LYS A 1 81 ? -75.360 -15.736 117.762 1.00 72.44 81 LYS A O 1
ATOM 636 N N . ALA A 1 82 ? -75.600 -15.189 115.597 1.00 67.44 82 ALA A N 1
ATOM 637 C CA . ALA A 1 82 ? -77.048 -14.982 115.605 1.00 67.44 82 ALA A CA 1
ATOM 638 C C . ALA A 1 82 ? -77.830 -16.297 115.767 1.00 67.44 82 ALA A C 1
ATOM 640 O O . ALA A 1 82 ? -78.821 -16.336 116.492 1.00 67.44 82 ALA A O 1
ATOM 641 N N . LYS A 1 83 ? -77.363 -17.397 115.158 1.00 67.12 83 LYS A N 1
ATOM 642 C CA . LYS A 1 83 ? -77.916 -18.747 115.370 1.00 67.12 83 LYS A CA 1
ATOM 643 C C . LYS A 1 83 ? -77.727 -19.211 116.820 1.00 67.12 83 LYS A C 1
ATOM 645 O O . LYS A 1 83 ? -78.652 -19.770 117.404 1.00 67.12 83 LYS A O 1
ATOM 650 N N . LEU A 1 84 ? -76.572 -18.918 117.427 1.00 65.50 84 LEU A N 1
ATOM 651 C CA . LEU A 1 84 ? -76.263 -19.249 118.826 1.00 65.50 84 LEU A CA 1
ATOM 652 C C . LEU A 1 84 ? -77.082 -18.430 119.842 1.00 65.50 84 LEU A C 1
ATOM 654 O O . LEU A 1 84 ? -77.444 -18.947 120.895 1.00 65.50 84 LEU A O 1
ATOM 658 N N . THR A 1 85 ? -77.408 -17.170 119.538 1.00 59.28 85 THR A N 1
ATOM 659 C CA . THR A 1 85 ? -78.269 -16.327 120.390 1.00 59.28 85 THR A CA 1
ATOM 660 C C . THR A 1 85 ? -79.762 -16.588 120.182 1.00 59.28 85 THR A C 1
ATOM 662 O O . THR A 1 85 ? -80.517 -16.513 121.148 1.00 59.28 85 THR A O 1
ATOM 665 N N . ALA A 1 86 ? -80.203 -16.971 118.977 1.00 55.78 86 ALA A N 1
ATOM 666 C CA . ALA A 1 86 ? -81.585 -17.382 118.707 1.00 55.78 86 ALA A CA 1
ATOM 667 C C . ALA A 1 86 ? -81.990 -18.682 119.435 1.00 55.78 86 ALA A C 1
ATOM 669 O O . ALA A 1 86 ? -83.166 -18.865 119.743 1.00 55.78 86 ALA A O 1
ATOM 670 N N . ALA A 1 87 ? -81.027 -19.547 119.776 1.00 54.84 87 ALA A N 1
ATOM 671 C CA . ALA A 1 87 ? -81.249 -20.727 120.617 1.00 54.84 87 ALA A CA 1
ATOM 672 C C . ALA A 1 87 ? -81.593 -20.385 122.089 1.00 54.84 87 ALA A C 1
ATOM 674 O O . ALA A 1 87 ? -82.118 -21.236 122.803 1.00 54.84 87 ALA A O 1
ATOM 675 N N . ASN A 1 88 ? -81.367 -19.138 122.533 1.00 53.09 88 ASN A N 1
ATOM 676 C CA . ASN A 1 88 ? -81.538 -18.680 123.916 1.00 53.09 88 ASN A CA 1
ATOM 677 C C . ASN A 1 88 ? -82.585 -17.535 124.035 1.00 53.09 88 ASN A C 1
ATOM 679 O O . ASN A 1 88 ? -82.226 -16.386 124.269 1.00 53.09 88 ASN A O 1
ATOM 683 N N . GLY A 1 89 ? -83.891 -17.832 123.925 1.00 49.12 89 GLY A N 1
ATOM 684 C CA . GLY A 1 89 ? -84.980 -17.016 124.519 1.00 49.12 89 GLY A CA 1
ATOM 685 C C . GLY A 1 89 ? -85.659 -15.889 123.693 1.00 49.12 89 GLY A C 1
ATOM 686 O O . GLY A 1 89 ? -85.045 -14.910 123.280 1.00 49.12 89 GLY A O 1
ATOM 687 N N . THR A 1 90 ? -86.987 -16.023 123.534 1.00 48.28 90 THR A N 1
ATOM 688 C CA . THR A 1 90 ? -88.123 -15.063 123.357 1.00 48.28 90 THR A CA 1
ATOM 689 C C . THR A 1 90 ? -88.038 -13.774 122.502 1.00 48.28 90 THR A C 1
ATOM 691 O O . THR A 1 90 ? -89.050 -13.089 122.372 1.00 48.28 90 THR A O 1
ATOM 694 N N . LYS A 1 91 ? -86.928 -13.454 121.822 1.00 54.28 91 LYS A N 1
ATOM 695 C CA . LYS A 1 91 ? -86.866 -12.470 120.705 1.00 54.28 91 LYS A CA 1
ATOM 696 C C . LYS A 1 91 ? -86.746 -13.162 119.333 1.00 54.28 91 LYS A C 1
ATOM 698 O O . LYS A 1 91 ? -86.145 -12.631 118.403 1.00 54.28 91 LYS A O 1
ATOM 703 N N . ALA A 1 92 ? -87.306 -14.366 119.216 1.00 53.22 92 ALA A N 1
ATOM 704 C CA . ALA A 1 92 ? -87.037 -15.300 118.123 1.00 53.22 92 ALA A CA 1
ATOM 705 C C . ALA A 1 92 ? -87.519 -14.824 116.737 1.00 53.22 92 ALA A C 1
ATOM 707 O O . ALA A 1 92 ? -86.797 -14.977 115.763 1.00 53.22 92 ALA A O 1
ATOM 708 N N . ILE A 1 93 ? -88.694 -14.195 116.622 1.00 60.22 93 ILE A N 1
ATOM 709 C CA . ILE A 1 93 ? -89.316 -13.940 115.304 1.00 60.22 93 ILE A CA 1
ATOM 710 C C . ILE A 1 93 ? -88.589 -12.843 114.503 1.00 60.22 93 ILE A C 1
ATOM 712 O O . ILE A 1 93 ? -88.349 -13.007 113.310 1.00 60.22 93 ILE A O 1
ATOM 716 N N . ASN A 1 94 ? -88.169 -11.752 115.154 1.00 58.38 94 ASN A N 1
ATOM 717 C CA . ASN A 1 94 ? -87.473 -10.648 114.475 1.00 58.38 94 ASN A CA 1
ATOM 718 C C . ASN A 1 94 ? -86.035 -11.035 114.068 1.00 58.38 94 ASN A C 1
ATOM 720 O O . ASN A 1 94 ? -85.492 -10.535 113.085 1.00 58.38 94 ASN A O 1
ATOM 724 N N . LEU A 1 95 ? -85.425 -11.962 114.814 1.00 60.00 95 LEU A N 1
ATOM 725 C CA . LEU A 1 95 ? -84.106 -12.510 114.505 1.00 60.00 95 LEU A CA 1
ATOM 726 C C . LEU A 1 95 ? -84.166 -13.579 113.407 1.00 60.00 95 LEU A C 1
ATOM 728 O O . LEU A 1 95 ? -83.250 -13.623 112.597 1.00 60.00 95 LEU A O 1
ATOM 732 N N . ILE A 1 96 ? -85.238 -14.378 113.315 1.00 68.31 96 ILE A N 1
ATOM 733 C CA . ILE A 1 96 ? -85.451 -15.328 112.206 1.00 68.31 96 ILE A CA 1
ATOM 734 C C . ILE A 1 96 ? -85.525 -14.588 110.865 1.00 68.31 96 ILE A C 1
ATOM 736 O O . ILE A 1 96 ? -84.839 -14.981 109.927 1.00 68.31 96 ILE A O 1
ATOM 740 N N . PHE A 1 97 ? -86.260 -13.471 110.793 1.00 69.50 97 PHE A N 1
ATOM 741 C CA . PHE A 1 97 ? -86.328 -12.662 109.569 1.00 69.50 97 PHE A CA 1
ATOM 742 C C . PHE A 1 97 ? -84.954 -12.094 109.178 1.00 69.50 97 PHE A C 1
ATOM 744 O O . PHE A 1 97 ? -84.570 -12.137 108.013 1.00 69.50 97 PHE A O 1
ATOM 751 N N . LYS A 1 98 ? -84.165 -11.635 110.161 1.00 73.62 98 LYS A N 1
ATOM 752 C CA . LYS A 1 98 ? -82.794 -11.156 109.926 1.00 73.62 98 LYS A CA 1
ATOM 753 C C . LYS A 1 98 ? -81.843 -12.282 109.505 1.00 73.62 98 LYS A C 1
ATOM 755 O O . LYS A 1 98 ? -80.981 -12.064 108.664 1.00 73.62 98 LYS A O 1
ATOM 760 N N . VAL A 1 99 ? -81.996 -13.482 110.064 1.00 74.31 99 VAL A N 1
ATOM 761 C CA . VAL A 1 99 ? -81.229 -14.677 109.681 1.00 74.31 99 VAL A CA 1
ATOM 762 C C . VAL A 1 99 ? -81.549 -15.084 108.245 1.00 74.31 99 VAL A C 1
ATOM 764 O O . VAL A 1 99 ? -80.629 -15.366 107.486 1.00 74.31 99 VAL A O 1
ATOM 767 N N . GLU A 1 100 ? -82.817 -15.058 107.840 1.00 79.62 100 GLU A N 1
ATOM 768 C CA . GLU A 1 100 ? -83.225 -15.407 106.478 1.00 79.62 100 GLU A CA 1
ATOM 769 C C . GLU A 1 100 ? -82.783 -14.354 105.447 1.00 79.62 100 GLU A C 1
ATOM 771 O O . GLU A 1 100 ? -82.309 -14.709 104.367 1.00 79.62 100 GLU A O 1
ATOM 776 N N . GLU A 1 101 ? -82.830 -13.068 105.811 1.00 79.25 101 GLU A N 1
ATOM 777 C CA . GLU A 1 101 ? -82.257 -11.965 105.028 1.00 79.25 101 GLU A CA 1
ATOM 778 C C . GLU A 1 101 ? -80.737 -12.147 104.835 1.00 79.25 101 GLU A C 1
ATOM 780 O O . GLU A 1 101 ? -80.235 -12.087 103.712 1.00 79.25 101 GLU A O 1
ATOM 785 N N . LEU A 1 102 ? -80.003 -12.466 105.908 1.00 75.88 102 LEU A N 1
ATOM 786 C CA . LEU A 1 102 ? -78.563 -12.735 105.851 1.00 75.88 102 LEU A CA 1
ATOM 787 C C . LEU A 1 102 ? -78.230 -14.014 105.063 1.00 75.88 102 LEU A C 1
ATOM 789 O O . LEU A 1 102 ? -77.228 -14.055 104.349 1.00 75.88 102 LEU A O 1
ATOM 793 N N . GLU A 1 103 ? -79.057 -15.057 105.136 1.00 76.25 103 GLU A N 1
ATOM 794 C CA . GLU A 1 103 ? -78.876 -16.288 104.358 1.00 76.25 103 GLU A CA 1
ATOM 795 C C . GLU A 1 103 ? -79.151 -16.089 102.863 1.00 76.25 103 GLU A C 1
ATOM 797 O O . GLU A 1 103 ? -78.461 -16.691 102.032 1.00 76.25 103 GLU A O 1
ATOM 802 N N . GLN A 1 104 ? -80.132 -15.258 102.499 1.00 82.00 104 GLN A N 1
ATOM 803 C CA . GLN A 1 104 ? -80.358 -14.869 101.106 1.00 82.00 104 GLN A CA 1
ATOM 804 C C . GLN A 1 104 ? -79.189 -14.048 100.565 1.00 82.00 104 GLN A C 1
ATOM 806 O O . GLN A 1 104 ? -78.714 -14.340 99.465 1.00 82.00 104 GLN A O 1
ATOM 811 N N . GLU A 1 105 ? -78.677 -13.098 101.347 1.00 79.81 105 GLU A N 1
ATOM 812 C CA . GLU A 1 105 ? -77.518 -12.293 100.961 1.00 79.81 105 GLU A CA 1
ATOM 813 C C . GLU A 1 105 ? -76.252 -13.154 100.836 1.00 79.81 105 GLU A C 1
ATOM 815 O O . GLU A 1 105 ? -75.520 -13.053 99.854 1.00 79.81 105 GLU A O 1
ATOM 820 N N . THR A 1 106 ? -76.046 -14.122 101.734 1.00 77.19 106 THR A N 1
ATOM 821 C CA . THR A 1 106 ? -74.935 -15.086 101.634 1.00 77.19 106 THR A CA 1
ATOM 822 C C . THR A 1 106 ? -75.063 -15.965 100.383 1.00 77.19 106 THR A C 1
ATOM 824 O O . THR A 1 106 ? -74.081 -16.211 99.681 1.00 77.19 106 THR A O 1
ATOM 827 N N . ARG A 1 107 ? -76.279 -16.422 100.046 1.00 79.75 107 ARG A N 1
ATOM 828 C CA . ARG A 1 107 ? -76.551 -17.171 98.803 1.00 79.75 107 ARG A CA 1
ATOM 829 C C . ARG A 1 107 ? -76.388 -16.313 97.549 1.00 79.75 107 ARG A C 1
ATOM 831 O O . ARG A 1 107 ? -76.064 -16.855 96.491 1.00 79.75 107 ARG A O 1
ATOM 838 N N . ARG A 1 108 ? -76.649 -15.007 97.634 1.00 84.06 108 ARG A N 1
ATOM 839 C CA . ARG A 1 108 ? -76.424 -14.045 96.551 1.00 84.06 108 ARG A CA 1
ATOM 840 C C . ARG A 1 108 ? -74.927 -13.841 96.323 1.00 84.06 108 ARG A C 1
ATOM 842 O O . ARG A 1 108 ? -74.460 -14.139 95.227 1.00 84.06 108 ARG A O 1
ATOM 849 N N . LEU A 1 109 ? -74.181 -13.493 97.370 1.00 80.38 109 LEU A N 1
ATOM 850 C CA . LEU A 1 109 ? -72.728 -13.308 97.321 1.00 80.38 109 LEU A CA 1
ATOM 851 C C . LEU A 1 109 ? -71.993 -14.573 96.860 1.00 80.38 109 LEU A C 1
ATOM 853 O O . LEU A 1 109 ? -71.035 -14.487 96.104 1.00 80.38 109 LEU A O 1
ATOM 857 N N . ARG A 1 110 ? -72.463 -15.769 97.239 1.00 81.56 110 ARG A N 1
ATOM 858 C CA . ARG A 1 110 ? -71.863 -17.036 96.785 1.00 81.56 110 ARG A CA 1
ATOM 859 C C . ARG A 1 110 ? -72.066 -17.291 95.284 1.00 81.56 110 ARG A C 1
ATOM 861 O O . ARG A 1 110 ? -71.179 -17.841 94.642 1.00 81.56 110 ARG A O 1
ATOM 868 N N . ARG A 1 111 ? -73.204 -16.883 94.707 1.00 82.25 111 ARG A N 1
ATOM 869 C CA . ARG A 1 111 ? -73.423 -16.934 93.247 1.00 82.25 111 ARG A CA 1
ATOM 870 C C . ARG A 1 111 ? -72.559 -15.911 92.515 1.00 82.25 111 ARG A C 1
ATOM 872 O O . ARG A 1 111 ? -72.009 -16.236 91.469 1.00 82.25 111 ARG A O 1
ATOM 879 N N . GLU A 1 112 ? -72.419 -14.715 93.080 1.00 81.25 112 GLU A N 1
ATOM 880 C CA . GLU A 1 112 ? -71.527 -13.675 92.558 1.00 81.25 112 GLU A CA 1
ATOM 881 C C . GLU A 1 112 ? -70.062 -14.154 92.581 1.00 81.25 112 GLU A C 1
ATOM 883 O O . GLU A 1 112 ? -69.399 -14.095 91.547 1.00 81.25 112 GLU A O 1
ATOM 888 N N . LEU A 1 113 ? -69.608 -14.778 93.677 1.00 78.88 113 LEU A N 1
ATOM 889 C CA . LEU A 1 113 ? -68.278 -15.389 93.806 1.00 78.88 113 LEU A CA 1
ATOM 890 C C . LEU A 1 113 ? -67.995 -16.427 92.708 1.00 78.88 113 LEU A C 1
ATOM 892 O O . LEU A 1 113 ? -66.937 -16.388 92.080 1.00 78.88 113 LEU A O 1
ATOM 896 N N . GLU A 1 114 ? -68.935 -17.339 92.438 1.00 80.19 114 GLU A N 1
ATOM 897 C CA . GLU A 1 114 ? -68.704 -18.362 91.408 1.00 80.19 114 GLU A CA 1
ATOM 898 C C . GLU A 1 114 ? -68.799 -17.797 89.990 1.00 80.19 114 GLU A C 1
ATOM 900 O O . GLU A 1 114 ? -68.080 -18.268 89.106 1.00 80.19 114 GLU A O 1
ATOM 905 N N . SER A 1 115 ? -69.599 -16.747 89.775 1.00 78.38 115 SER A N 1
ATOM 906 C CA . SER A 1 115 ? -69.585 -16.002 88.513 1.00 78.38 115 SER A CA 1
ATOM 907 C C . SER A 1 115 ? -68.252 -15.273 88.293 1.00 78.38 115 SER A C 1
ATOM 909 O O . SER A 1 115 ? -67.706 -15.319 87.192 1.00 78.38 115 SER A O 1
ATOM 911 N N . GLU A 1 116 ? -67.652 -14.700 89.342 1.00 79.75 116 GLU A N 1
ATOM 912 C CA . GLU A 1 116 ? -66.325 -14.082 89.267 1.00 79.75 116 GLU A CA 1
ATOM 913 C C . GLU A 1 116 ? -65.216 -15.109 89.032 1.00 79.75 116 GLU A C 1
ATOM 915 O O . GLU A 1 116 ? -64.317 -14.858 88.230 1.00 79.75 116 GLU A O 1
ATOM 920 N N . LYS A 1 117 ? -65.279 -16.291 89.659 1.00 81.75 117 LYS A N 1
ATOM 921 C CA . LYS A 1 117 ? -64.321 -17.375 89.379 1.00 81.75 117 LYS A CA 1
ATOM 922 C C . LYS A 1 117 ? -64.409 -17.864 87.935 1.00 81.75 117 LYS A C 1
ATOM 924 O O . LYS A 1 117 ? -63.370 -18.105 87.320 1.00 81.75 117 LYS A O 1
ATOM 929 N N . ALA A 1 118 ? -65.618 -18.006 87.386 1.00 84.00 118 ALA A N 1
ATOM 930 C CA . ALA A 1 118 ? -65.812 -18.380 85.986 1.00 84.00 118 ALA A CA 1
ATOM 931 C C . ALA A 1 118 ? -65.240 -17.313 85.035 1.00 84.00 118 ALA A C 1
ATOM 933 O O . ALA A 1 118 ? -64.473 -17.649 84.131 1.00 84.00 118 ALA A O 1
ATOM 934 N N . ASN A 1 119 ? -65.517 -16.032 85.305 1.00 82.06 119 ASN A N 1
ATOM 935 C CA . ASN A 1 119 ? -64.966 -14.905 84.547 1.00 82.06 119 ASN A CA 1
ATOM 936 C C . ASN A 1 119 ? -63.431 -14.842 84.643 1.00 82.06 119 ASN A C 1
ATOM 938 O O . ASN A 1 119 ? -62.752 -14.651 83.636 1.00 82.06 119 ASN A O 1
ATOM 942 N N . GLY A 1 120 ? -62.865 -15.059 85.834 1.00 81.00 120 GLY A N 1
ATOM 943 C CA . GLY A 1 120 ? -61.418 -15.092 86.055 1.00 81.00 120 GLY A CA 1
ATOM 944 C C . GLY A 1 120 ? -60.727 -16.240 85.316 1.00 81.00 120 GLY A C 1
ATOM 945 O O . GLY A 1 120 ? -59.639 -16.053 84.771 1.00 81.00 120 GLY A O 1
ATOM 946 N N . LYS A 1 121 ? -61.368 -17.414 85.238 1.00 88.62 121 LYS A N 1
ATOM 947 C CA . LYS A 1 121 ? -60.866 -18.548 84.453 1.00 88.62 121 LYS A CA 1
ATOM 948 C C . LYS A 1 121 ? -60.892 -18.250 82.952 1.00 88.62 121 LYS A C 1
ATOM 950 O O . LYS A 1 121 ? -59.883 -18.449 82.288 1.00 88.62 121 LYS A O 1
ATOM 955 N N . GLN A 1 122 ? -61.991 -17.692 82.443 1.00 90.81 122 GLN A N 1
ATOM 956 C CA . GLN A 1 122 ? -62.099 -17.272 81.042 1.00 90.81 122 GLN A CA 1
ATOM 957 C C . GLN A 1 122 ? -61.030 -16.232 80.667 1.00 90.81 122 GLN A C 1
ATOM 959 O O . GLN A 1 122 ? -60.395 -16.356 79.621 1.00 90.81 122 GLN A O 1
ATOM 964 N N . LEU A 1 123 ? -60.795 -15.236 81.526 1.00 88.00 123 LEU A N 1
ATOM 965 C CA . LEU A 1 123 ? -59.725 -14.250 81.345 1.00 88.00 123 LEU A CA 1
ATOM 966 C C . LEU A 1 123 ? -58.335 -14.899 81.340 1.00 88.00 123 LEU A C 1
ATOM 968 O O . LEU A 1 123 ? -57.502 -14.539 80.516 1.00 88.00 123 LEU A O 1
ATOM 972 N N . SER A 1 124 ? -58.087 -15.866 82.228 1.00 86.88 124 SER A N 1
ATOM 973 C CA . SER A 1 124 ? -56.821 -16.608 82.275 1.00 86.88 124 SER A CA 1
ATOM 974 C C . SER A 1 124 ? -56.577 -17.420 81.000 1.00 86.88 124 SER A C 1
ATOM 976 O O . SER A 1 124 ? -55.471 -17.394 80.464 1.00 86.88 124 SER A O 1
ATOM 978 N N . ASP A 1 125 ? -57.596 -18.118 80.496 1.00 91.19 125 ASP A N 1
ATOM 979 C CA . ASP A 1 125 ? -57.497 -18.904 79.261 1.00 91.19 125 ASP A CA 1
ATOM 980 C C . ASP A 1 125 ? -57.274 -17.986 78.043 1.00 91.19 125 ASP A C 1
ATOM 982 O O . ASP A 1 125 ? -56.452 -18.285 77.172 1.00 91.19 125 ASP A O 1
ATOM 986 N N . GLN A 1 126 ? -57.930 -16.818 78.012 1.00 92.12 126 GLN A N 1
ATOM 987 C CA . GLN A 1 126 ? -57.677 -15.782 77.004 1.00 92.12 126 GLN A CA 1
ATOM 988 C C . GLN A 1 126 ? -56.248 -15.232 77.084 1.00 92.12 126 GLN A C 1
ATOM 990 O O . GLN A 1 126 ? -55.609 -15.089 76.043 1.00 92.12 126 GLN A O 1
ATOM 995 N N . LEU A 1 127 ? -55.730 -14.968 78.288 1.00 93.31 127 LEU A N 1
AT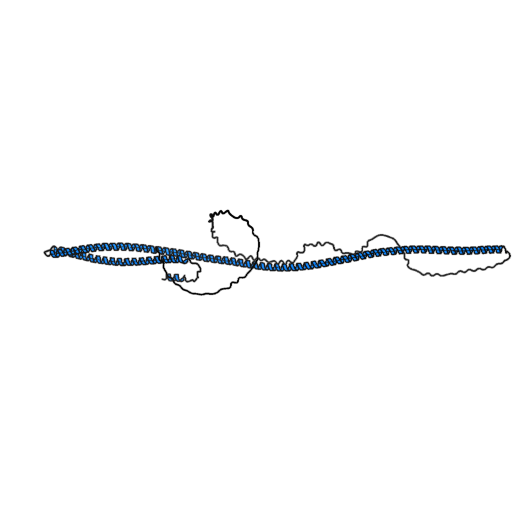OM 996 C CA . LEU A 1 127 ? -54.359 -14.495 78.506 1.00 93.31 127 LEU A CA 1
ATOM 997 C C . LEU A 1 127 ? -53.322 -15.521 78.021 1.00 93.31 127 LEU A C 1
ATOM 999 O O . LEU A 1 127 ? -52.332 -15.170 77.384 1.00 93.31 127 LEU A O 1
ATOM 1003 N N . LEU A 1 128 ? -53.561 -16.808 78.283 1.00 93.56 128 LEU A N 1
ATOM 1004 C CA . LEU A 1 128 ? -52.682 -17.883 77.825 1.00 93.56 128 LEU A CA 1
ATOM 1005 C C . LEU A 1 128 ? -52.705 -18.016 76.294 1.00 93.56 128 LEU A C 1
ATOM 1007 O O . LEU A 1 128 ? -51.660 -18.184 75.657 1.00 93.56 128 LEU A O 1
ATOM 1011 N N . SER A 1 129 ? -53.893 -17.904 75.693 1.00 94.06 129 SER A N 1
ATOM 1012 C CA . SER A 1 129 ? -54.058 -17.916 74.239 1.00 94.06 129 SER A CA 1
ATOM 1013 C C . SER A 1 129 ? -53.356 -16.730 73.572 1.00 94.06 129 SER A C 1
ATOM 1015 O O . SER A 1 129 ? -52.693 -16.923 72.551 1.00 94.06 129 SER A O 1
ATOM 1017 N N . THR A 1 130 ? -53.462 -15.517 74.125 1.00 91.81 130 THR A N 1
ATOM 1018 C CA . THR A 1 130 ? -52.781 -14.331 73.579 1.00 91.81 130 THR A CA 1
ATOM 1019 C C . THR A 1 130 ? -51.269 -14.410 73.761 1.00 91.81 130 THR A C 1
ATOM 1021 O O . THR A 1 130 ? -50.537 -14.093 72.822 1.00 91.81 130 THR A O 1
ATOM 1024 N N . ALA A 1 131 ? -50.786 -14.899 74.906 1.00 91.81 131 ALA A N 1
ATOM 1025 C CA . ALA A 1 131 ? -49.359 -15.110 75.146 1.00 91.81 131 ALA A CA 1
ATOM 1026 C C . ALA A 1 131 ? -48.745 -16.115 74.154 1.00 91.81 131 ALA A C 1
ATOM 1028 O O . ALA A 1 131 ? -47.661 -15.879 73.618 1.00 91.81 131 ALA A O 1
ATOM 1029 N N . THR A 1 132 ? -49.460 -17.202 73.847 1.00 94.19 132 THR A N 1
ATOM 1030 C CA . THR A 1 132 ? -49.005 -18.217 72.882 1.00 94.19 132 THR A CA 1
ATOM 1031 C C . THR A 1 132 ? -48.947 -17.648 71.460 1.00 94.19 132 THR A C 1
ATOM 1033 O O . THR A 1 132 ? -47.979 -17.887 70.738 1.00 94.19 132 THR A O 1
ATOM 1036 N N . LEU A 1 133 ? -49.939 -16.839 71.068 1.00 95.19 133 LEU A N 1
ATOM 1037 C CA . LEU A 1 133 ? -49.951 -16.158 69.770 1.00 95.19 133 LEU A CA 1
ATOM 1038 C C . LEU A 1 133 ? -48.786 -15.164 69.641 1.00 95.19 133 LEU A C 1
ATOM 1040 O O . LEU A 1 133 ? -48.117 -15.144 68.610 1.00 95.19 133 LEU A O 1
ATOM 1044 N N . LEU A 1 134 ? -48.489 -14.384 70.686 1.00 92.12 134 LEU A N 1
ATOM 1045 C CA . LEU A 1 134 ? -47.344 -13.465 70.696 1.00 92.12 134 LEU A CA 1
ATOM 1046 C C . LEU A 1 134 ? -46.002 -14.189 70.554 1.00 92.12 134 LEU A C 1
ATOM 1048 O O . LEU A 1 134 ? -45.136 -13.717 69.818 1.00 92.12 134 LEU A O 1
ATOM 1052 N N . LEU A 1 135 ? -45.833 -15.336 71.218 1.00 95.00 135 LEU A N 1
ATOM 1053 C CA . LEU A 1 135 ? -44.622 -16.143 71.080 1.00 95.00 135 LEU A CA 1
ATOM 1054 C C . LEU A 1 135 ? -44.465 -16.662 69.641 1.00 95.00 135 LEU A C 1
ATOM 1056 O O . LEU A 1 135 ? -43.374 -16.576 69.079 1.00 95.00 135 LEU A O 1
ATOM 1060 N N . GLY A 1 136 ? -45.558 -17.134 69.029 1.00 94.06 136 GLY A N 1
ATOM 1061 C CA . GLY A 1 136 ? -45.583 -17.554 67.625 1.00 94.06 136 GLY A CA 1
ATOM 1062 C C . GLY A 1 136 ? -45.178 -16.428 66.669 1.00 94.06 136 GLY A C 1
ATOM 1063 O O . GLY A 1 136 ? -44.268 -16.609 65.861 1.00 94.06 136 GLY A O 1
ATOM 1064 N N . LEU A 1 137 ? -45.770 -15.238 66.826 1.00 93.62 137 LEU A N 1
ATOM 1065 C CA . LEU A 1 137 ? -45.405 -14.056 66.034 1.00 93.62 137 LEU A CA 1
ATOM 1066 C C . LEU A 1 137 ? -43.939 -13.650 66.240 1.00 93.62 137 LEU A C 1
ATOM 1068 O O . LEU A 1 137 ? -43.265 -13.268 65.288 1.00 93.62 137 LEU A O 1
ATOM 1072 N N . GLN A 1 138 ? -43.412 -13.749 67.463 1.00 91.94 138 GLN A N 1
ATOM 1073 C CA . GLN A 1 138 ? -42.012 -13.424 67.739 1.00 91.94 138 GLN A CA 1
ATOM 1074 C C . GLN A 1 138 ? -41.043 -14.389 67.042 1.00 91.94 138 GLN A C 1
ATOM 1076 O O . GLN A 1 138 ? -39.990 -13.958 66.564 1.00 91.94 138 GLN A O 1
ATOM 1081 N N . VAL A 1 139 ? -41.379 -15.679 66.976 1.00 95.56 139 VAL A N 1
ATOM 1082 C CA . VAL A 1 139 ? -40.596 -16.674 66.229 1.00 95.56 139 VAL A CA 1
ATOM 1083 C C . VAL A 1 139 ? -40.644 -16.378 64.730 1.00 95.56 139 VAL A C 1
ATOM 1085 O O . VAL A 1 139 ? -39.587 -16.349 64.103 1.00 95.56 139 VAL A O 1
ATOM 1088 N N . GLU A 1 140 ? -41.820 -16.077 64.174 1.00 93.88 140 GLU A N 1
ATOM 1089 C CA . GLU A 1 140 ? -41.962 -15.729 62.754 1.00 93.88 140 GLU A CA 1
ATOM 1090 C C . GLU A 1 140 ? -41.161 -14.466 62.397 1.00 93.88 140 GLU A C 1
ATOM 1092 O O . GLU A 1 140 ? -40.431 -14.461 61.410 1.00 93.88 140 GLU A O 1
ATOM 1097 N N . ILE A 1 141 ? -41.190 -13.428 63.243 1.00 92.06 141 ILE A N 1
ATOM 1098 C CA . ILE A 1 141 ? -40.367 -12.218 63.061 1.00 92.06 141 ILE A CA 1
ATOM 1099 C C . ILE A 1 141 ? -38.872 -12.563 63.045 1.00 92.06 141 ILE A C 1
ATOM 1101 O O . ILE A 1 141 ? -38.131 -12.053 62.205 1.00 92.06 141 ILE A O 1
ATOM 1105 N N . ARG A 1 142 ? -38.405 -13.427 63.957 1.00 94.00 142 ARG A N 1
ATOM 1106 C CA . ARG A 1 142 ? -36.995 -13.853 63.979 1.00 94.00 142 ARG A CA 1
ATOM 1107 C C . ARG A 1 142 ? -36.619 -14.621 62.721 1.00 94.00 142 ARG A C 1
ATOM 1109 O O . ARG A 1 142 ? -35.535 -14.401 62.192 1.00 94.00 142 ARG A O 1
ATOM 1116 N N . GLN A 1 143 ? -37.496 -15.499 62.250 1.00 95.75 143 GLN A N 1
ATOM 1117 C CA . GLN A 1 143 ? -37.255 -16.276 61.042 1.00 95.75 143 GLN A CA 1
ATOM 1118 C C . GLN A 1 143 ? -37.195 -15.373 59.807 1.00 95.75 143 GLN A C 1
ATOM 1120 O O . GLN A 1 143 ? -36.191 -15.392 59.105 1.00 95.75 143 GLN A O 1
ATOM 1125 N N . LEU A 1 144 ? -38.177 -14.484 59.627 1.00 92.75 144 LEU A N 1
ATOM 1126 C CA . LEU A 1 144 ? -38.178 -13.498 58.541 1.00 92.75 144 LEU A CA 1
ATOM 1127 C C . LEU A 1 144 ? -36.950 -12.575 58.586 1.00 92.75 144 LEU A C 1
ATOM 1129 O O . LEU A 1 144 ? -36.399 -12.236 57.543 1.00 92.75 144 LEU A O 1
ATOM 1133 N N . SER A 1 145 ? -36.494 -12.189 59.782 1.00 92.88 145 SER A N 1
ATOM 1134 C CA . SER A 1 145 ? -35.267 -11.402 59.960 1.00 92.88 145 SER A CA 1
ATOM 1135 C C . SER A 1 145 ? -34.017 -12.177 59.521 1.00 92.88 145 SER A C 1
ATOM 1137 O O . SER A 1 145 ? -33.180 -11.647 58.790 1.00 92.88 145 SER A O 1
ATOM 1139 N N . ASN A 1 146 ? -33.904 -13.454 59.897 1.00 95.19 146 ASN A N 1
ATOM 1140 C CA . ASN A 1 146 ? -32.791 -14.307 59.476 1.00 95.19 146 ASN A CA 1
ATOM 1141 C C . ASN A 1 146 ? -32.795 -14.555 57.957 1.00 95.19 146 ASN A C 1
ATOM 1143 O O . ASN A 1 146 ? -31.742 -14.481 57.319 1.00 95.19 146 ASN A O 1
ATOM 1147 N N . ASP A 1 147 ? -33.968 -14.792 57.369 1.00 93.19 147 ASP A N 1
ATOM 1148 C CA . ASP A 1 147 ? -34.138 -14.975 55.924 1.00 93.19 147 ASP A CA 1
ATOM 1149 C C . ASP A 1 147 ? -33.779 -13.688 55.156 1.00 93.19 147 ASP A C 1
ATOM 1151 O O . ASP A 1 147 ? -33.115 -13.731 54.121 1.00 93.19 147 ASP A O 1
ATOM 1155 N N . ALA A 1 148 ? -34.124 -12.513 55.694 1.00 91.75 148 ALA A N 1
ATOM 1156 C CA . ALA A 1 148 ? -33.712 -11.234 55.117 1.00 91.75 148 ALA A CA 1
ATOM 1157 C C . ALA A 1 148 ? -32.184 -11.041 55.157 1.00 91.75 148 ALA A C 1
ATOM 1159 O O . ALA A 1 148 ? -31.593 -10.608 54.169 1.00 91.75 148 ALA A O 1
ATOM 1160 N N . VAL A 1 149 ? -31.523 -11.404 56.264 1.00 93.75 149 VAL A N 1
ATOM 1161 C CA . VAL A 1 149 ? -30.057 -11.300 56.402 1.00 93.75 149 VAL A CA 1
ATOM 1162 C C . VAL A 1 149 ? -29.322 -12.266 55.471 1.00 93.75 149 VAL A C 1
ATOM 1164 O O . VAL A 1 149 ? -28.279 -11.911 54.923 1.00 93.75 149 VAL A O 1
ATOM 1167 N N . THR A 1 150 ? -29.824 -13.489 55.292 1.00 94.75 150 THR A N 1
ATOM 1168 C CA . THR A 1 150 ? -29.222 -14.451 54.353 1.00 94.75 150 THR A CA 1
ATOM 1169 C C . THR A 1 150 ? -29.350 -13.965 52.913 1.00 94.75 150 THR A C 1
ATOM 1171 O O . THR A 1 150 ? -28.342 -13.909 52.209 1.00 94.75 150 THR A O 1
ATOM 1174 N N . ARG A 1 151 ? -30.532 -13.482 52.514 1.00 92.56 151 ARG A N 1
ATOM 1175 C CA . ARG A 1 151 ? -30.753 -12.898 51.185 1.00 92.56 151 ARG A CA 1
ATOM 1176 C C . ARG A 1 151 ? -29.894 -11.659 50.924 1.00 92.56 151 ARG A C 1
ATOM 1178 O O . ARG A 1 151 ? -29.384 -11.495 49.821 1.00 92.56 151 ARG A O 1
ATOM 1185 N N . GLU A 1 152 ? -29.689 -10.809 51.927 1.00 90.75 152 GLU A N 1
ATOM 1186 C CA . GLU A 1 152 ? -28.792 -9.651 51.814 1.00 90.75 152 GLU A CA 1
ATOM 1187 C C . GLU A 1 152 ? -27.339 -10.079 51.543 1.00 90.75 152 GLU A C 1
ATOM 1189 O O . GLU A 1 152 ? -26.675 -9.506 50.681 1.00 90.75 152 GLU A O 1
ATOM 1194 N N . LYS A 1 153 ? -26.849 -11.135 52.208 1.00 95.12 153 LYS A N 1
ATOM 1195 C CA . LYS A 1 153 ? -25.500 -11.675 51.955 1.00 95.12 153 LYS A CA 1
ATOM 1196 C C . LYS A 1 153 ? -25.353 -12.232 50.538 1.00 95.12 153 LYS A C 1
ATOM 1198 O O . LYS A 1 153 ? -24.341 -11.970 49.893 1.00 95.12 153 LYS A O 1
ATOM 1203 N N . GLU A 1 154 ? -26.355 -12.959 50.046 1.00 94.56 154 GLU A N 1
ATOM 1204 C CA . GLU A 1 154 ? -26.368 -13.484 48.672 1.00 94.56 154 GLU A CA 1
ATOM 1205 C C . GLU A 1 154 ? -26.326 -12.353 47.633 1.00 94.56 154 GLU A C 1
ATOM 1207 O O . GLU A 1 154 ? -25.562 -12.421 46.669 1.00 94.56 154 GLU A O 1
ATOM 1212 N N . LEU A 1 155 ? -27.095 -11.278 47.847 1.00 93.56 155 LEU A N 1
ATOM 1213 C CA . LEU A 1 155 ? -27.084 -10.102 46.971 1.00 93.56 155 LEU A CA 1
ATOM 1214 C C . LEU A 1 155 ? -25.735 -9.368 46.998 1.00 93.56 155 LEU A C 1
ATOM 1216 O O . LEU A 1 155 ? -25.257 -8.919 45.951 1.00 93.56 155 LEU A O 1
ATOM 1220 N N . GLN A 1 156 ? -25.092 -9.272 48.163 1.00 95.56 156 GLN A N 1
ATOM 1221 C CA . GLN A 1 156 ? -23.750 -8.695 48.285 1.00 95.56 156 GLN A CA 1
ATOM 1222 C C . GLN A 1 156 ? -22.694 -9.537 47.555 1.00 95.56 156 GLN A C 1
ATOM 1224 O O . GLN A 1 156 ? -21.857 -8.981 46.843 1.00 95.56 156 GLN A O 1
ATOM 1229 N N . GLU A 1 157 ? -22.752 -10.868 47.657 1.00 97.06 157 GLU A N 1
ATOM 1230 C CA . GLU A 1 157 ? -21.852 -11.764 46.921 1.00 97.06 157 GLU A CA 1
ATOM 1231 C C . GLU A 1 157 ? -22.069 -11.673 45.403 1.00 97.06 157 GLU A C 1
ATOM 1233 O O . GLU A 1 157 ? -21.102 -11.561 44.649 1.00 97.06 157 GLU A O 1
ATOM 1238 N N . ALA A 1 158 ? -23.326 -11.653 44.947 1.00 96.44 158 ALA A N 1
ATOM 1239 C CA . ALA A 1 158 ? -23.658 -11.471 43.534 1.00 96.44 158 ALA A CA 1
ATOM 1240 C C . ALA A 1 158 ? -23.140 -10.127 42.997 1.00 96.44 158 ALA A C 1
ATOM 1242 O O . ALA A 1 158 ? -22.566 -10.072 41.910 1.00 96.44 158 ALA A O 1
ATOM 1243 N N . THR A 1 159 ? -23.269 -9.055 43.784 1.00 95.25 159 THR A N 1
ATOM 1244 C CA . THR A 1 159 ? -22.725 -7.733 43.438 1.00 95.25 159 THR A CA 1
ATOM 1245 C C . THR A 1 159 ? -21.205 -7.779 43.309 1.00 95.25 159 THR A C 1
ATOM 1247 O O . THR A 1 159 ? -20.654 -7.240 42.351 1.00 95.25 159 THR A O 1
ATOM 1250 N N . LYS A 1 160 ? -20.517 -8.461 44.232 1.00 97.38 160 LYS A N 1
ATOM 1251 C CA . LYS A 1 160 ? -19.061 -8.618 44.177 1.00 97.38 160 LYS A CA 1
ATOM 1252 C C . LYS A 1 160 ? -18.618 -9.380 42.922 1.00 97.38 160 LYS A C 1
ATOM 1254 O O . LYS A 1 160 ? -17.724 -8.909 42.227 1.00 97.38 160 LYS A O 1
ATOM 1259 N N . LYS A 1 161 ? -19.284 -10.490 42.586 1.00 98.00 161 LYS A N 1
ATOM 1260 C CA . LYS A 1 161 ? -19.001 -11.270 41.365 1.00 98.00 161 LYS A CA 1
ATOM 1261 C C . LYS A 1 161 ? -19.219 -10.452 40.094 1.00 98.00 161 LYS A C 1
ATOM 1263 O O . LYS A 1 161 ? -18.385 -10.487 39.198 1.00 98.00 161 LYS A O 1
ATOM 1268 N N . LEU A 1 162 ? -20.299 -9.671 40.025 1.00 96.94 162 LEU A N 1
ATOM 1269 C CA . LEU A 1 162 ? -20.539 -8.768 38.895 1.00 96.94 162 LEU A CA 1
ATOM 1270 C C . LEU A 1 162 ? -19.444 -7.701 38.767 1.00 96.94 162 LEU A C 1
ATOM 1272 O O . LEU A 1 162 ? -19.009 -7.410 37.661 1.00 96.94 162 LEU A O 1
ATOM 1276 N N . GLN A 1 163 ? -18.962 -7.147 39.882 1.00 97.19 163 GLN A N 1
ATOM 1277 C CA . GLN A 1 163 ? -17.858 -6.183 39.875 1.00 97.19 163 GLN A CA 1
ATOM 1278 C C . GLN A 1 163 ? -16.501 -6.799 39.497 1.00 97.19 163 GLN A C 1
ATOM 1280 O O . GLN A 1 163 ? -15.629 -6.088 39.000 1.00 97.19 163 GLN A O 1
ATOM 1285 N N . GLU A 1 164 ? -16.272 -8.077 39.795 1.00 97.44 164 GLU A N 1
ATOM 1286 C CA . GLU A 1 164 ? -15.079 -8.813 39.357 1.00 97.44 164 GLU A CA 1
ATOM 1287 C C . GLU A 1 164 ? -15.148 -9.077 37.846 1.00 97.44 164 GLU A C 1
ATOM 1289 O O . GLU A 1 164 ? -14.221 -8.704 37.130 1.00 97.44 164 GLU A O 1
ATOM 1294 N N . LEU A 1 165 ? -16.290 -9.562 37.345 1.00 96.94 165 LEU A N 1
ATOM 1295 C CA . LEU A 1 165 ? -16.536 -9.746 35.909 1.00 96.94 165 LEU A CA 1
ATOM 1296 C C . LEU A 1 165 ? -16.429 -8.436 35.113 1.00 96.94 165 LEU A C 1
ATOM 1298 O O . LEU A 1 165 ? -15.889 -8.428 34.012 1.00 96.94 165 LEU A O 1
ATOM 1302 N N . ASP A 1 166 ? -16.918 -7.316 35.651 1.00 96.75 166 ASP A N 1
ATOM 1303 C CA . ASP A 1 166 ? -16.793 -6.000 35.010 1.00 96.75 166 ASP A CA 1
ATOM 1304 C C . ASP A 1 166 ? -15.324 -5.559 34.894 1.00 96.75 166 ASP A C 1
ATOM 1306 O O . ASP A 1 166 ? -14.895 -5.076 33.845 1.00 96.75 166 ASP A O 1
ATOM 1310 N N . ARG A 1 167 ? -14.512 -5.806 35.933 1.00 97.88 167 ARG A N 1
ATOM 1311 C CA . ARG A 1 167 ? -13.061 -5.561 35.888 1.00 97.88 167 ARG A CA 1
ATOM 1312 C C . ARG A 1 167 ? -12.362 -6.449 34.862 1.00 97.88 167 ARG A C 1
ATOM 1314 O O . ARG A 1 167 ? -11.544 -5.946 34.098 1.00 97.88 167 ARG A O 1
ATOM 1321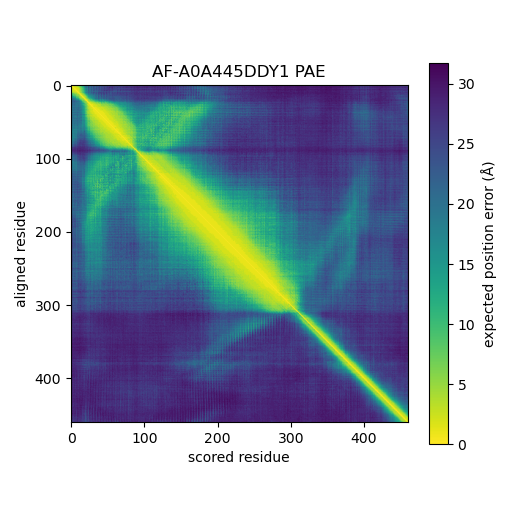 N N . GLU A 1 168 ? -12.687 -7.739 34.825 1.00 98.19 168 GLU A N 1
ATOM 1322 C CA . GLU A 1 168 ? -12.137 -8.682 33.841 1.00 98.19 168 GLU A CA 1
ATOM 1323 C C . GLU A 1 168 ? -12.505 -8.280 32.407 1.00 98.19 168 GLU A C 1
ATOM 1325 O O . GLU A 1 168 ? -11.639 -8.232 31.532 1.00 98.19 168 GLU A O 1
ATOM 1330 N N . ASN A 1 169 ? -13.764 -7.898 32.174 1.00 96.75 169 ASN A N 1
ATOM 1331 C CA . ASN A 1 169 ? -14.219 -7.386 30.885 1.00 96.75 169 ASN A CA 1
ATOM 1332 C C . ASN A 1 169 ? -13.486 -6.099 30.488 1.00 96.75 169 ASN A C 1
ATOM 1334 O O . ASN A 1 169 ? -13.117 -5.951 29.323 1.00 96.75 169 ASN A O 1
ATOM 1338 N N . CYS A 1 170 ? -13.226 -5.185 31.429 1.00 97.44 170 CYS A N 1
ATOM 1339 C CA . CYS A 1 170 ? -12.437 -3.984 31.151 1.00 97.44 170 CYS A CA 1
ATOM 1340 C C . CYS A 1 170 ? -11.008 -4.333 30.700 1.00 97.44 170 CYS A C 1
ATOM 1342 O O . CYS A 1 170 ? -10.547 -3.802 29.690 1.00 97.44 170 CYS A O 1
ATOM 1344 N N . LEU A 1 171 ? -10.337 -5.273 31.376 1.00 98.00 171 LEU A N 1
ATOM 1345 C CA . LEU A 1 171 ? -8.999 -5.742 30.984 1.00 98.00 171 LEU A CA 1
ATOM 1346 C C . LEU A 1 171 ? -9.001 -6.416 29.602 1.00 98.00 171 LEU A C 1
ATOM 1348 O O . LEU A 1 171 ? -8.083 -6.219 28.798 1.00 98.00 171 LEU A O 1
ATOM 1352 N N . LEU A 1 172 ? -10.048 -7.185 29.293 1.00 98.19 172 LEU A N 1
ATOM 1353 C CA . LEU A 1 172 ? -10.228 -7.782 27.971 1.00 98.19 172 LEU A CA 1
ATOM 1354 C C . LEU A 1 172 ? -10.386 -6.702 26.892 1.00 98.19 172 LEU A C 1
ATOM 1356 O O . LEU A 1 172 ? -9.737 -6.779 25.847 1.00 98.19 172 LEU A O 1
ATOM 1360 N N . VAL A 1 173 ? -11.205 -5.678 27.146 1.00 98.25 173 VAL A N 1
ATOM 1361 C CA . VAL A 1 173 ? -11.394 -4.543 26.231 1.00 98.25 173 VAL A CA 1
ATOM 1362 C C . VAL A 1 173 ? -10.081 -3.790 26.009 1.00 98.25 173 VAL A C 1
ATOM 1364 O O . VAL A 1 173 ? -9.759 -3.475 24.864 1.00 98.25 173 VAL A O 1
ATOM 1367 N N . GLU A 1 174 ? -9.285 -3.544 27.051 1.00 97.75 174 GLU A N 1
ATOM 1368 C CA . GLU A 1 174 ? -7.963 -2.910 26.930 1.00 97.75 174 GLU A CA 1
ATOM 1369 C C . GLU A 1 174 ? -6.987 -3.755 26.099 1.00 97.75 174 GLU A C 1
ATOM 1371 O O . GLU A 1 174 ? -6.300 -3.229 25.221 1.00 97.75 174 GLU A O 1
ATOM 1376 N N . THR A 1 175 ? -6.985 -5.075 26.297 1.00 98.25 175 THR A N 1
ATOM 1377 C CA . THR A 1 175 ? -6.163 -6.012 25.515 1.00 98.25 175 THR A CA 1
ATOM 1378 C C . THR A 1 175 ? -6.556 -6.006 24.038 1.00 98.25 175 THR A C 1
ATOM 1380 O O . THR A 1 175 ? -5.699 -5.920 23.156 1.00 98.25 175 THR A O 1
ATOM 1383 N N . LEU A 1 176 ? -7.857 -6.073 23.742 1.00 98.06 176 LEU A N 1
ATOM 1384 C CA . LEU A 1 176 ? -8.366 -6.007 22.371 1.00 98.06 176 LEU A CA 1
ATOM 1385 C C . LEU A 1 176 ? -8.070 -4.652 21.726 1.00 98.06 176 LEU A C 1
ATOM 1387 O O . LEU A 1 176 ? -7.716 -4.603 20.549 1.00 98.06 176 LEU A O 1
ATOM 1391 N N . ARG A 1 177 ? -8.153 -3.562 22.494 1.00 98.62 177 ARG A N 1
ATOM 1392 C CA . ARG A 1 177 ? -7.786 -2.221 22.033 1.00 98.62 177 ARG A CA 1
ATOM 1393 C C . ARG A 1 177 ? -6.307 -2.142 21.662 1.00 98.62 177 ARG A C 1
ATOM 1395 O O . ARG A 1 177 ? -5.996 -1.662 20.579 1.00 98.62 177 ARG A O 1
ATOM 1402 N N . SER A 1 178 ? -5.418 -2.678 22.501 1.00 98.50 178 SER A N 1
ATOM 1403 C CA . SER A 1 178 ? -3.980 -2.741 22.214 1.00 98.50 178 SER A CA 1
ATOM 1404 C C . SER A 1 178 ? -3.679 -3.562 20.953 1.00 98.50 178 SER A C 1
ATOM 1406 O O . SER A 1 178 ? -2.932 -3.098 20.093 1.00 98.50 178 SER A O 1
ATOM 1408 N N . LYS A 1 179 ? -4.323 -4.727 20.777 1.00 98.56 179 LYS A N 1
ATOM 1409 C CA . LYS A 1 179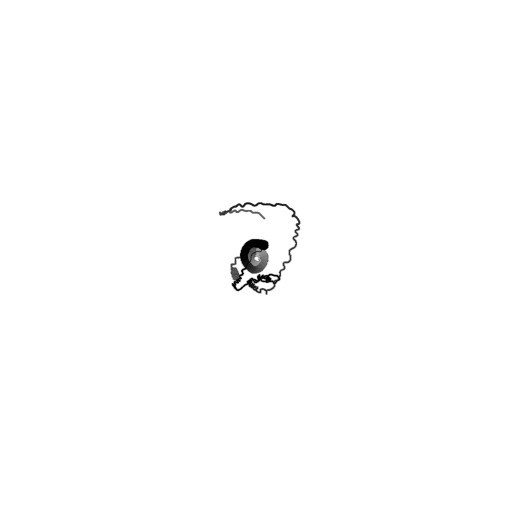 ? -4.202 -5.530 19.545 1.00 98.56 179 LYS A CA 1
ATOM 1410 C C . LYS A 1 179 ? -4.685 -4.764 18.313 1.00 98.56 179 LYS A C 1
ATOM 1412 O O . LYS A 1 179 ? -3.998 -4.756 17.295 1.00 98.56 179 LYS A O 1
ATOM 1417 N N . LEU A 1 180 ? -5.838 -4.100 18.408 1.00 98.62 180 LEU A N 1
ATOM 1418 C CA . LEU A 1 180 ? -6.383 -3.285 17.325 1.00 98.62 180 LEU A CA 1
ATOM 1419 C C . LEU A 1 180 ? -5.424 -2.147 16.949 1.00 98.62 180 LEU A C 1
ATOM 1421 O O . LEU A 1 180 ? -5.158 -1.941 15.767 1.00 98.62 180 LEU A O 1
ATOM 1425 N N . ASP A 1 181 ? -4.877 -1.431 17.926 1.00 98.50 181 ASP A N 1
ATOM 1426 C CA . ASP A 1 181 ? -3.942 -0.336 17.663 1.00 98.50 181 ASP A CA 1
ATOM 1427 C C . ASP A 1 181 ? -2.616 -0.843 17.067 1.00 98.50 181 ASP A C 1
ATOM 1429 O O . ASP A 1 181 ? -2.105 -0.226 16.134 1.00 98.50 181 ASP A O 1
ATOM 1433 N N . GLY A 1 182 ? -2.128 -2.019 17.481 1.00 98.44 182 GLY A N 1
ATOM 1434 C CA . GLY A 1 182 ? -1.001 -2.690 16.823 1.00 98.44 182 GLY A CA 1
ATOM 1435 C C . GLY A 1 182 ? -1.289 -3.045 15.358 1.00 98.44 182 GLY A C 1
ATOM 1436 O O . GLY A 1 182 ? -0.471 -2.777 14.480 1.00 98.44 182 GLY A O 1
ATOM 1437 N N . THR A 1 183 ? -2.481 -3.575 15.054 1.00 98.38 183 THR A N 1
ATOM 1438 C CA . THR A 1 183 ? -2.870 -3.859 13.658 1.00 98.38 183 THR A CA 1
ATOM 1439 C C . THR A 1 183 ? -3.013 -2.601 12.804 1.00 98.38 183 THR A C 1
ATOM 1441 O O . THR A 1 183 ? -2.653 -2.634 11.630 1.00 98.38 183 THR A O 1
ATOM 1444 N N . LYS A 1 184 ? -3.474 -1.480 13.378 1.00 98.62 184 LYS A N 1
ATOM 1445 C CA . LYS A 1 184 ? -3.509 -0.188 12.676 1.00 98.62 184 LYS A CA 1
ATOM 1446 C C . LYS A 1 184 ? -2.104 0.297 12.331 1.00 98.62 184 LYS A C 1
ATOM 1448 O O . LYS A 1 184 ? -1.872 0.654 11.187 1.00 98.62 184 LYS A O 1
ATOM 1453 N N . GLN A 1 185 ? -1.162 0.230 13.274 1.00 98.69 185 GLN A N 1
ATOM 1454 C CA . GLN A 1 185 ? 0.228 0.627 13.022 1.00 98.69 185 GLN A CA 1
ATOM 1455 C C . GLN A 1 185 ? 0.882 -0.217 11.919 1.00 98.69 185 GLN A C 1
ATOM 1457 O O . GLN A 1 185 ? 1.554 0.331 11.049 1.00 98.69 185 GLN A O 1
ATOM 1462 N N . MET A 1 186 ? 0.650 -1.536 11.909 1.00 98.50 186 MET A N 1
ATOM 1463 C CA . MET A 1 186 ? 1.135 -2.404 10.826 1.00 98.50 186 MET A CA 1
ATOM 1464 C C . MET A 1 186 ? 0.516 -2.042 9.468 1.00 98.50 186 MET A C 1
ATOM 1466 O O . MET A 1 186 ? 1.215 -2.044 8.456 1.00 98.50 186 MET A O 1
ATOM 1470 N N . LEU A 1 187 ? -0.780 -1.715 9.435 1.00 98.50 187 LEU A N 1
ATOM 1471 C CA . LEU A 1 187 ? -1.458 -1.273 8.215 1.00 98.50 187 LEU A CA 1
ATOM 1472 C C . LEU A 1 187 ? -0.900 0.065 7.709 1.00 98.50 187 LEU A C 1
ATOM 1474 O O . LEU A 1 187 ? -0.651 0.203 6.513 1.00 98.50 187 LEU A O 1
ATOM 1478 N N . ASP A 1 188 ? -0.665 1.023 8.605 1.00 98.62 188 ASP A N 1
ATOM 1479 C CA . ASP A 1 188 ? -0.073 2.319 8.267 1.00 98.62 188 ASP A CA 1
ATOM 1480 C C . ASP A 1 188 ? 1.339 2.142 7.682 1.00 98.62 188 ASP A C 1
ATOM 1482 O O . ASP A 1 188 ? 1.626 2.663 6.604 1.00 98.62 188 ASP A O 1
ATOM 1486 N N . ALA A 1 189 ? 2.180 1.305 8.302 1.00 98.31 189 ALA A N 1
ATOM 1487 C CA . ALA A 1 189 ? 3.511 0.976 7.787 1.00 98.31 189 ALA A CA 1
ATOM 1488 C C . ALA A 1 189 ? 3.462 0.284 6.409 1.00 98.31 189 ALA A C 1
ATOM 1490 O O . ALA A 1 189 ? 4.255 0.592 5.516 1.00 98.31 189 ALA A O 1
ATOM 1491 N N . SER A 1 190 ? 2.504 -0.626 6.199 1.00 98.62 190 SER A N 1
ATOM 1492 C CA . SER A 1 190 ? 2.294 -1.259 4.892 1.00 98.62 190 SER A CA 1
ATOM 1493 C C . SER A 1 190 ? 1.852 -0.247 3.830 1.00 98.62 190 SER A C 1
ATOM 1495 O O . SER A 1 190 ? 2.318 -0.317 2.695 1.00 98.62 190 SER A O 1
ATOM 1497 N N . ASN A 1 191 ? 0.981 0.704 4.172 1.00 98.62 191 ASN A N 1
ATOM 1498 C CA . ASN A 1 191 ? 0.550 1.764 3.256 1.00 98.62 191 ASN A CA 1
ATOM 1499 C C . ASN A 1 191 ? 1.705 2.707 2.891 1.00 98.62 191 ASN A C 1
ATOM 1501 O O . ASN A 1 191 ? 1.826 3.116 1.736 1.00 98.62 191 ASN A O 1
ATOM 1505 N N . ASP A 1 192 ? 2.588 3.019 3.840 1.00 98.69 192 ASP A N 1
ATOM 1506 C CA . ASP A 1 192 ? 3.816 3.774 3.572 1.00 98.69 192 ASP A CA 1
ATOM 1507 C C . ASP A 1 192 ? 4.722 3.038 2.584 1.00 98.69 192 ASP A C 1
ATOM 1509 O O . ASP A 1 192 ? 5.235 3.642 1.636 1.00 98.69 192 ASP A O 1
ATOM 1513 N N . LYS A 1 193 ? 4.853 1.714 2.740 1.00 98.75 193 LYS A N 1
ATOM 1514 C CA . LYS A 1 193 ? 5.610 0.885 1.801 1.00 98.75 193 LYS A CA 1
ATOM 1515 C C . LYS A 1 193 ? 4.984 0.867 0.406 1.00 98.75 193 LYS A C 1
ATOM 1517 O O . LYS A 1 193 ? 5.716 0.972 -0.576 1.00 98.75 193 LYS A O 1
ATOM 1522 N N . VAL A 1 194 ? 3.655 0.786 0.306 1.00 98.56 194 VAL A N 1
ATOM 1523 C CA . VAL A 1 194 ? 2.937 0.873 -0.978 1.00 98.56 194 VAL A CA 1
ATOM 1524 C C . VAL A 1 194 ? 3.220 2.210 -1.663 1.00 98.56 194 VAL A C 1
ATOM 1526 O O . VAL A 1 194 ? 3.649 2.207 -2.813 1.00 98.56 194 VAL A O 1
ATOM 1529 N N . ARG A 1 195 ? 3.110 3.339 -0.951 1.00 98.69 195 ARG A N 1
ATOM 1530 C CA . ARG A 1 195 ? 3.424 4.668 -1.512 1.00 98.69 195 ARG A CA 1
ATOM 1531 C C . ARG A 1 195 ? 4.875 4.786 -1.993 1.00 98.69 195 ARG A C 1
ATOM 1533 O O . ARG A 1 195 ? 5.147 5.417 -3.016 1.00 98.69 195 ARG A O 1
ATOM 1540 N N . GLN A 1 196 ? 5.816 4.164 -1.278 1.00 98.62 196 GLN A N 1
ATOM 1541 C CA . GLN A 1 196 ? 7.216 4.100 -1.704 1.00 98.62 196 GLN A CA 1
ATOM 1542 C C . GLN A 1 196 ? 7.372 3.320 -3.018 1.00 98.62 196 GLN A C 1
ATOM 1544 O O . GLN A 1 196 ? 8.043 3.797 -3.932 1.00 98.62 196 GLN A O 1
ATOM 1549 N N . LEU A 1 197 ? 6.753 2.141 -3.120 1.00 98.31 197 LEU A N 1
ATOM 1550 C CA . LEU A 1 197 ? 6.802 1.310 -4.326 1.00 98.31 197 LEU A CA 1
ATOM 1551 C C . LEU A 1 197 ? 6.121 1.994 -5.519 1.00 98.31 197 LEU A C 1
ATOM 1553 O O . LEU A 1 197 ? 6.647 1.952 -6.624 1.00 98.31 197 LEU A O 1
ATOM 1557 N N . GLU A 1 198 ? 5.000 2.683 -5.304 1.00 98.62 198 GLU A N 1
ATOM 1558 C CA . GLU A 1 198 ? 4.328 3.476 -6.343 1.00 98.62 198 GLU A CA 1
ATOM 1559 C C . GLU A 1 198 ? 5.239 4.576 -6.904 1.00 98.62 198 GLU A C 1
ATOM 1561 O O . GLU A 1 198 ? 5.282 4.785 -8.118 1.00 98.62 198 GLU A O 1
ATOM 1566 N N . THR A 1 199 ? 6.012 5.237 -6.036 1.00 98.50 199 THR A N 1
ATOM 1567 C CA . THR A 1 199 ? 6.996 6.250 -6.451 1.00 98.50 199 THR A CA 1
ATOM 1568 C C . THR A 1 199 ? 8.122 5.618 -7.276 1.00 98.50 199 THR A C 1
ATOM 1570 O O . THR A 1 199 ? 8.456 6.126 -8.341 1.00 98.50 199 THR A O 1
ATOM 1573 N N . GLN A 1 200 ? 8.649 4.465 -6.845 1.00 98.50 200 GLN A N 1
ATOM 1574 C CA . GLN A 1 200 ? 9.682 3.733 -7.591 1.00 98.50 200 GLN A CA 1
ATOM 1575 C C . GLN A 1 200 ? 9.195 3.300 -8.978 1.00 98.50 200 GLN A C 1
ATOM 1577 O O . GLN A 1 200 ? 9.888 3.517 -9.967 1.00 98.50 200 GLN A O 1
ATOM 1582 N N . ILE A 1 201 ? 7.977 2.758 -9.069 1.00 98.56 201 ILE A N 1
ATOM 1583 C CA . ILE A 1 201 ? 7.363 2.374 -10.347 1.00 98.56 201 ILE A CA 1
ATOM 1584 C C . ILE A 1 201 ? 7.220 3.592 -11.268 1.00 98.56 201 ILE A C 1
ATOM 1586 O O . ILE A 1 201 ? 7.432 3.482 -12.477 1.00 98.56 201 ILE A O 1
ATOM 1590 N N . HIS A 1 202 ? 6.859 4.758 -10.724 1.00 98.56 202 HIS A N 1
ATOM 1591 C CA . HIS A 1 202 ? 6.760 5.985 -11.510 1.00 98.56 202 HIS A CA 1
ATOM 1592 C C . HIS A 1 202 ? 8.118 6.411 -12.089 1.00 98.56 202 HIS A C 1
ATOM 1594 O O . HIS A 1 202 ? 8.210 6.689 -13.287 1.00 98.56 202 HIS A O 1
ATOM 1600 N N . ASP A 1 203 ? 9.173 6.394 -11.275 1.00 98.44 203 ASP A N 1
ATOM 1601 C CA . ASP A 1 203 ? 10.533 6.754 -11.692 1.00 98.44 203 ASP A CA 1
ATOM 1602 C C . ASP A 1 203 ? 11.111 5.762 -12.718 1.00 98.44 203 ASP A C 1
ATOM 1604 O O . ASP A 1 203 ? 11.717 6.160 -13.721 1.00 98.44 203 ASP A O 1
ATOM 1608 N N . GLU A 1 204 ? 10.885 4.460 -12.521 1.00 98.44 204 GLU A N 1
ATOM 1609 C CA . GLU A 1 204 ? 11.266 3.421 -13.483 1.00 98.44 204 GLU A CA 1
ATOM 1610 C C . GLU A 1 204 ? 10.527 3.596 -14.808 1.00 98.44 204 GLU A C 1
ATOM 1612 O O . GLU A 1 204 ? 11.143 3.528 -15.874 1.00 98.44 204 GLU A O 1
ATOM 1617 N N . LYS A 1 205 ? 9.226 3.900 -14.765 1.00 98.56 205 LYS A N 1
ATOM 1618 C CA . LYS A 1 205 ? 8.432 4.173 -15.966 1.00 98.56 205 LYS A CA 1
ATOM 1619 C C . LYS A 1 205 ? 8.976 5.373 -16.743 1.00 98.56 205 LYS A C 1
ATOM 1621 O O . LYS A 1 205 ? 9.104 5.283 -17.962 1.00 98.56 205 LYS A O 1
ATOM 1626 N N . LEU A 1 206 ? 9.329 6.462 -16.058 1.00 98.56 206 LEU A N 1
ATOM 1627 C CA . LEU A 1 206 ? 9.963 7.628 -16.685 1.00 98.56 206 LEU A CA 1
ATOM 1628 C C . LEU A 1 206 ? 11.319 7.270 -17.308 1.00 98.56 206 LEU A C 1
ATOM 1630 O O . LEU A 1 206 ? 11.636 7.708 -18.414 1.00 98.56 206 LEU A O 1
ATOM 1634 N N . THR A 1 207 ? 12.109 6.443 -16.625 1.00 98.25 207 THR A N 1
ATOM 1635 C CA . THR A 1 207 ? 13.408 5.973 -17.125 1.00 98.25 207 THR A CA 1
ATOM 1636 C C . THR A 1 207 ? 13.247 5.117 -18.383 1.00 98.25 207 THR A C 1
ATOM 1638 O O . THR A 1 207 ? 13.975 5.318 -19.356 1.00 98.25 207 THR A O 1
ATOM 1641 N N . ILE A 1 208 ? 12.267 4.207 -18.400 1.00 98.25 208 ILE A N 1
ATOM 1642 C CA . ILE A 1 208 ? 11.932 3.386 -19.570 1.00 98.25 208 ILE A CA 1
ATOM 1643 C C . ILE A 1 208 ? 11.458 4.269 -20.726 1.00 98.25 208 ILE A C 1
ATOM 1645 O O . ILE A 1 208 ? 11.940 4.100 -21.841 1.00 98.25 208 ILE A O 1
ATOM 1649 N N . GLU A 1 209 ? 10.570 5.236 -20.480 1.00 98.56 209 GLU A N 1
ATOM 1650 C CA . GLU A 1 209 ? 10.069 6.143 -21.520 1.00 98.56 209 GLU A CA 1
ATOM 1651 C C . GLU A 1 209 ? 11.203 6.956 -22.166 1.00 98.56 209 GLU A C 1
ATOM 1653 O O . GLU A 1 209 ? 11.272 7.072 -23.390 1.00 98.56 209 GLU A O 1
ATOM 1658 N N . ASN A 1 210 ? 12.136 7.473 -21.362 1.00 98.50 210 ASN A N 1
ATOM 1659 C CA . ASN A 1 210 ? 13.321 8.166 -21.871 1.00 98.50 210 ASN A CA 1
ATOM 1660 C C . ASN A 1 210 ? 14.243 7.224 -22.662 1.00 98.50 210 ASN A C 1
ATOM 1662 O O . ASN A 1 210 ? 14.773 7.612 -23.703 1.00 98.50 210 ASN A O 1
ATOM 1666 N N . GLY A 1 211 ? 14.403 5.979 -22.202 1.00 98.44 211 GLY A N 1
ATOM 1667 C CA . GLY A 1 211 ? 15.137 4.944 -22.928 1.00 98.44 211 GLY A CA 1
ATOM 1668 C C . GLY A 1 211 ? 14.508 4.620 -24.285 1.00 98.44 211 GLY A C 1
ATOM 1669 O O . GLY A 1 211 ? 15.223 4.531 -25.278 1.00 98.44 211 GLY A O 1
ATOM 1670 N N . MET A 1 212 ? 13.178 4.518 -24.353 1.00 98.31 212 MET A N 1
ATOM 1671 C CA . MET A 1 212 ? 12.450 4.283 -25.603 1.00 98.31 212 MET A CA 1
ATOM 1672 C C . MET A 1 212 ? 12.626 5.434 -26.596 1.00 98.31 212 MET A C 1
ATOM 1674 O O . MET A 1 212 ? 12.932 5.169 -27.753 1.00 98.31 212 MET A O 1
ATOM 1678 N N . LYS A 1 213 ? 12.528 6.694 -26.146 1.00 98.56 213 LYS A N 1
ATOM 1679 C CA . LYS A 1 213 ? 12.810 7.866 -26.998 1.00 98.56 213 LYS A CA 1
ATOM 1680 C C . LYS A 1 213 ? 14.229 7.820 -27.562 1.00 98.56 213 LYS A C 1
ATOM 1682 O O . LYS A 1 213 ? 14.433 8.099 -28.737 1.00 98.56 213 LYS A O 1
ATOM 1687 N N . LYS A 1 214 ? 15.212 7.410 -26.750 1.00 98.56 214 LYS A N 1
ATOM 1688 C CA . LYS A 1 214 ? 16.594 7.292 -27.225 1.00 98.56 214 LYS A CA 1
ATOM 1689 C C . LYS A 1 214 ? 16.780 6.167 -28.246 1.00 98.56 214 LYS A C 1
ATOM 1691 O O . LYS A 1 214 ? 17.567 6.316 -29.175 1.00 98.56 214 LYS A O 1
ATOM 1696 N N . ILE A 1 215 ? 16.081 5.048 -28.073 1.00 98.38 215 ILE A N 1
ATOM 1697 C CA . ILE A 1 215 ? 16.086 3.956 -29.054 1.00 98.38 215 ILE A CA 1
ATOM 1698 C C . ILE A 1 215 ? 15.479 4.438 -30.374 1.00 98.38 215 ILE A C 1
ATOM 1700 O O . ILE A 1 215 ? 16.098 4.237 -31.410 1.00 98.38 215 ILE A O 1
ATOM 1704 N N . GLU A 1 216 ? 14.340 5.130 -30.331 1.00 98.38 216 GLU A N 1
ATOM 1705 C CA . GLU A 1 216 ? 13.679 5.690 -31.519 1.00 98.38 216 GLU A CA 1
ATOM 1706 C C . GLU A 1 216 ? 14.602 6.658 -32.287 1.00 98.38 216 GLU A C 1
ATOM 1708 O O . GLU A 1 216 ? 14.774 6.513 -33.496 1.00 98.38 216 GLU A O 1
ATOM 1713 N N . GLU A 1 217 ? 15.296 7.567 -31.586 1.00 98.38 217 GLU A N 1
ATOM 1714 C CA . GLU A 1 217 ? 16.313 8.449 -32.189 1.00 98.38 217 GLU A CA 1
ATOM 1715 C C . GLU A 1 217 ? 17.426 7.663 -32.906 1.00 98.38 217 GLU A C 1
ATOM 1717 O O . GLU A 1 217 ? 17.804 7.992 -34.030 1.00 98.38 217 GLU A O 1
ATOM 1722 N N . LEU A 1 218 ? 17.960 6.616 -32.266 1.00 98.25 218 LEU A N 1
ATOM 1723 C CA . LEU A 1 218 ? 19.033 5.795 -32.838 1.00 98.25 218 LEU A CA 1
ATOM 1724 C C . LEU A 1 218 ? 18.549 4.945 -34.021 1.00 98.25 218 LEU A C 1
ATOM 1726 O O . LEU A 1 218 ? 19.306 4.714 -34.965 1.00 98.25 218 LEU A O 1
ATOM 1730 N N . GLU A 1 219 ? 17.304 4.470 -33.992 1.00 98.56 219 GLU A N 1
ATOM 1731 C CA . GLU A 1 219 ? 16.687 3.748 -35.106 1.00 98.56 219 GLU A CA 1
ATOM 1732 C C . GLU A 1 219 ? 16.506 4.653 -36.332 1.00 98.56 219 GLU A C 1
ATOM 1734 O O . GLU A 1 219 ? 16.787 4.224 -37.459 1.00 98.56 219 GLU A O 1
ATOM 1739 N N . ASP A 1 220 ? 16.102 5.906 -36.116 1.00 98.56 220 ASP A N 1
ATOM 1740 C CA . ASP A 1 220 ? 16.000 6.926 -37.158 1.00 98.56 220 ASP A CA 1
ATOM 1741 C C . ASP A 1 220 ? 17.375 7.290 -37.742 1.00 98.56 220 ASP A C 1
ATOM 1743 O O . ASP A 1 220 ? 17.535 7.287 -38.967 1.00 98.56 220 ASP A O 1
ATOM 1747 N N . GLU A 1 221 ? 18.392 7.521 -36.903 1.00 98.62 221 GLU A N 1
ATOM 1748 C CA . GLU A 1 221 ? 19.779 7.739 -37.348 1.00 98.62 221 GLU A CA 1
ATOM 1749 C C . GLU A 1 221 ? 20.299 6.542 -38.166 1.00 98.62 221 GLU A C 1
ATOM 1751 O O . GLU A 1 221 ? 20.854 6.709 -39.255 1.00 98.62 221 GLU A O 1
ATOM 1756 N N . ALA A 1 222 ? 20.056 5.313 -37.702 1.00 98.38 222 ALA A N 1
ATOM 1757 C CA . ALA A 1 222 ? 20.443 4.100 -38.417 1.00 98.38 222 ALA A CA 1
ATOM 1758 C C . ALA A 1 222 ? 19.682 3.916 -39.741 1.00 98.38 222 ALA A C 1
ATOM 1760 O O . ALA A 1 222 ? 20.192 3.279 -40.667 1.00 98.38 222 ALA A O 1
ATOM 1761 N N . ARG A 1 223 ? 18.445 4.415 -39.859 1.00 98.75 223 ARG A N 1
ATOM 1762 C CA . ARG A 1 223 ? 17.709 4.444 -41.134 1.00 98.75 223 ARG A CA 1
ATOM 1763 C C . ARG A 1 223 ? 18.376 5.409 -42.116 1.00 98.75 223 ARG A C 1
ATOM 1765 O O . ARG A 1 223 ? 18.671 4.988 -43.230 1.00 98.75 223 ARG A O 1
ATOM 1772 N N . ILE A 1 224 ? 18.681 6.632 -41.683 1.00 98.69 224 ILE A N 1
ATOM 1773 C CA . ILE A 1 224 ? 19.330 7.656 -42.520 1.00 98.69 224 ILE A CA 1
ATOM 1774 C C . ILE A 1 224 ? 20.693 7.164 -43.023 1.00 98.69 224 ILE A C 1
ATOM 1776 O O . ILE A 1 224 ? 20.943 7.172 -44.224 1.00 98.69 224 ILE A O 1
ATOM 1780 N N . LEU A 1 225 ? 21.542 6.633 -42.139 1.00 98.31 225 LEU A N 1
ATOM 1781 C CA . LEU A 1 225 ? 22.864 6.121 -42.525 1.00 98.31 225 LEU A CA 1
ATOM 1782 C C . LEU A 1 225 ? 22.791 4.950 -43.518 1.00 98.31 225 LEU A C 1
ATOM 1784 O O . LEU A 1 225 ? 23.668 4.796 -44.368 1.00 98.31 225 LEU A O 1
ATOM 1788 N N . ARG A 1 226 ? 21.749 4.112 -43.436 1.00 98.62 226 ARG A N 1
ATOM 1789 C CA . ARG A 1 226 ? 21.517 3.049 -44.427 1.00 98.62 226 ARG A CA 1
ATOM 1790 C C . ARG A 1 226 ? 21.155 3.624 -45.793 1.00 98.62 226 ARG A C 1
ATOM 1792 O O . ARG A 1 226 ? 21.676 3.141 -46.793 1.00 98.62 226 ARG A O 1
ATOM 1799 N N . GLU A 1 227 ? 20.299 4.640 -45.840 1.00 98.62 227 GLU A N 1
ATOM 1800 C CA . GLU A 1 227 ? 19.941 5.329 -47.087 1.00 98.62 227 GLU A CA 1
ATOM 1801 C C . GLU A 1 227 ? 21.162 6.020 -47.715 1.00 98.62 227 GLU A C 1
ATOM 1803 O O . GLU A 1 227 ? 21.405 5.868 -48.914 1.00 98.62 227 GLU A O 1
ATOM 1808 N N . GLU A 1 228 ? 21.980 6.699 -46.905 1.00 98.25 228 GLU A N 1
ATOM 1809 C CA . GLU A 1 228 ? 23.239 7.308 -47.348 1.00 98.25 228 GLU A CA 1
ATOM 1810 C C . GLU A 1 228 ? 24.202 6.258 -47.920 1.00 98.25 228 GLU A C 1
ATOM 1812 O O . GLU A 1 228 ? 24.711 6.436 -49.029 1.00 98.25 228 GLU A O 1
ATOM 1817 N N . LEU A 1 229 ? 24.386 5.125 -47.233 1.00 98.25 229 LEU A N 1
ATOM 1818 C CA . LEU A 1 229 ? 25.246 4.035 -47.698 1.00 98.25 229 LEU A CA 1
ATOM 1819 C C . LEU A 1 229 ? 24.772 3.437 -49.032 1.00 98.25 229 LEU A C 1
ATOM 1821 O O . LEU A 1 229 ? 25.594 3.170 -49.909 1.00 98.25 229 LEU A O 1
ATOM 1825 N N . GLU A 1 230 ? 23.469 3.208 -49.205 1.00 98.38 230 GLU A N 1
ATOM 1826 C CA . GLU A 1 230 ? 22.926 2.701 -50.473 1.00 98.38 230 GLU A CA 1
ATOM 1827 C C . GLU A 1 230 ? 23.075 3.726 -51.606 1.00 98.38 230 GLU A C 1
ATOM 1829 O O . GLU A 1 230 ? 23.436 3.360 -52.728 1.00 98.38 230 GLU A O 1
ATOM 1834 N N . SER A 1 231 ? 22.896 5.018 -51.314 1.00 98.12 231 SER A N 1
ATOM 1835 C CA . SER A 1 231 ? 23.159 6.080 -52.291 1.00 98.12 231 SER A CA 1
ATOM 1836 C C . SER A 1 231 ? 24.638 6.133 -52.700 1.00 98.12 231 SER A C 1
ATOM 1838 O O . SER A 1 231 ? 24.950 6.271 -53.884 1.00 98.12 231 SER A O 1
ATOM 1840 N N . GLU A 1 232 ? 25.562 5.932 -51.755 1.00 98.06 232 GLU A N 1
ATOM 1841 C CA . GLU A 1 232 ? 26.997 5.895 -52.033 1.00 98.06 232 GLU A CA 1
ATOM 1842 C C . GLU A 1 232 ? 27.378 4.666 -52.872 1.00 98.06 232 GLU A C 1
ATOM 1844 O O . GLU A 1 232 ? 28.155 4.783 -53.824 1.00 98.06 232 GLU A O 1
ATOM 1849 N N . LYS A 1 233 ? 26.814 3.488 -52.571 1.00 98.12 233 LYS A N 1
ATOM 1850 C CA . LYS A 1 233 ? 27.008 2.273 -53.381 1.00 98.12 233 LYS A CA 1
ATOM 1851 C C . LYS A 1 233 ? 26.566 2.485 -54.827 1.00 98.12 233 LYS A C 1
ATOM 1853 O O . LYS A 1 233 ? 27.314 2.111 -55.728 1.00 98.12 233 LYS A O 1
ATOM 1858 N N . ALA A 1 234 ? 25.418 3.128 -55.048 1.00 97.81 234 ALA A N 1
ATOM 1859 C CA . ALA A 1 234 ? 24.928 3.436 -56.390 1.00 97.81 234 ALA A CA 1
ATOM 1860 C C . ALA A 1 234 ? 25.902 4.343 -57.166 1.00 97.81 234 ALA A C 1
ATOM 1862 O O . ALA A 1 234 ? 26.217 4.070 -58.324 1.00 97.81 234 ALA A O 1
ATOM 1863 N N . VAL A 1 235 ? 26.454 5.377 -56.516 1.00 97.94 235 VAL A N 1
ATOM 1864 C CA . VAL A 1 235 ? 27.474 6.251 -57.126 1.00 97.94 235 VAL A CA 1
ATOM 1865 C C . VAL A 1 235 ? 28.759 5.475 -57.435 1.00 97.94 235 VAL A C 1
ATOM 1867 O O . VAL A 1 235 ? 29.331 5.633 -58.515 1.00 97.94 235 VAL A O 1
ATOM 1870 N N . ARG A 1 236 ? 29.223 4.614 -56.519 1.00 97.44 236 ARG A N 1
ATOM 1871 C CA . ARG A 1 236 ? 30.408 3.768 -56.745 1.00 97.44 236 ARG A CA 1
ATOM 1872 C C . ARG A 1 236 ? 30.208 2.818 -57.924 1.00 97.44 236 ARG A C 1
ATOM 1874 O O . ARG A 1 236 ? 31.122 2.678 -58.733 1.00 97.44 236 ARG A O 1
ATOM 1881 N N . GLU A 1 237 ? 29.036 2.199 -58.044 1.00 97.69 237 GLU A N 1
ATOM 1882 C CA . GLU A 1 237 ? 28.690 1.327 -59.170 1.00 97.69 237 GLU A CA 1
ATOM 1883 C C . GLU A 1 237 ? 28.662 2.103 -60.495 1.00 97.69 237 GLU A C 1
ATOM 1885 O O . GLU A 1 237 ? 29.242 1.656 -61.484 1.00 97.69 237 GLU A O 1
ATOM 1890 N N . GLU A 1 238 ? 28.086 3.309 -60.516 1.00 97.44 238 GLU A N 1
ATOM 1891 C CA . GLU A 1 238 ? 28.106 4.181 -61.695 1.00 97.44 238 GLU A CA 1
ATOM 1892 C C . GLU A 1 238 ? 29.541 4.548 -62.117 1.00 97.44 238 GLU A C 1
ATOM 1894 O O . GLU A 1 238 ? 29.885 4.478 -63.301 1.00 97.44 238 GLU A O 1
ATOM 1899 N N . VAL A 1 239 ? 30.402 4.914 -61.160 1.00 98.38 239 VAL A N 1
ATOM 1900 C CA . VAL A 1 239 ? 31.818 5.227 -61.415 1.00 98.38 239 VAL A CA 1
ATOM 1901 C C . VAL A 1 239 ? 32.572 3.998 -61.920 1.00 98.38 239 VAL A C 1
ATOM 1903 O O . VAL A 1 239 ? 33.349 4.111 -62.869 1.00 98.38 239 VAL A O 1
ATOM 1906 N N . TRP A 1 240 ? 32.329 2.826 -61.331 1.00 98.31 240 TRP A N 1
ATOM 1907 C CA . TRP A 1 240 ? 32.948 1.571 -61.754 1.00 98.31 240 TRP A CA 1
ATOM 1908 C C . TRP A 1 240 ? 32.543 1.194 -63.188 1.00 98.31 240 TRP A C 1
ATOM 1910 O O . TRP A 1 240 ? 33.407 0.882 -64.008 1.00 98.31 240 TRP A O 1
ATOM 1920 N N . ASN A 1 241 ? 31.261 1.345 -63.537 1.00 98.38 241 ASN A N 1
ATOM 1921 C CA . ASN A 1 241 ? 30.760 1.142 -64.899 1.00 98.38 241 ASN A CA 1
ATOM 1922 C C . ASN A 1 241 ? 31.407 2.113 -65.902 1.00 98.38 241 ASN A C 1
ATOM 1924 O O . ASN A 1 241 ? 31.860 1.688 -66.965 1.00 98.38 241 ASN A O 1
ATOM 1928 N N . LYS A 1 242 ? 31.519 3.407 -65.563 1.00 98.50 242 LYS A N 1
ATOM 1929 C CA . LYS A 1 242 ? 32.211 4.401 -66.409 1.00 98.50 242 LYS A CA 1
ATOM 1930 C C . LYS A 1 242 ? 33.687 4.061 -66.610 1.00 98.50 242 LYS A C 1
ATOM 1932 O O . LYS A 1 242 ? 34.187 4.176 -67.726 1.00 98.50 242 LYS A O 1
ATOM 1937 N N . ALA A 1 243 ? 34.379 3.634 -65.553 1.00 98.12 243 ALA A N 1
ATOM 1938 C CA . ALA A 1 243 ? 35.777 3.220 -65.641 1.00 98.12 243 ALA A CA 1
ATOM 1939 C C . ALA A 1 243 ? 35.949 2.003 -66.566 1.00 98.12 243 ALA A C 1
ATOM 1941 O O . ALA A 1 243 ? 36.848 2.005 -67.405 1.00 98.12 243 ALA A O 1
ATOM 1942 N N . SER A 1 244 ? 35.051 1.016 -66.475 1.00 98.19 244 SER A N 1
ATOM 1943 C CA . SER A 1 244 ? 35.056 -0.159 -67.354 1.00 98.19 244 SER A CA 1
ATOM 1944 C C . SER A 1 244 ? 34.826 0.209 -68.827 1.00 98.19 244 SER A C 1
ATOM 1946 O O . SER A 1 244 ? 35.546 -0.277 -69.699 1.00 98.19 244 SER A O 1
ATOM 1948 N N . VAL A 1 245 ? 33.889 1.122 -69.119 1.00 98.19 245 VAL A N 1
ATOM 1949 C CA . VAL A 1 245 ? 33.658 1.631 -70.487 1.00 98.19 245 VAL A CA 1
ATOM 1950 C C . VAL A 1 245 ? 34.908 2.318 -71.041 1.00 98.19 245 VAL A C 1
ATOM 1952 O O . VAL A 1 245 ? 35.347 1.984 -72.139 1.00 98.19 245 VAL A O 1
ATOM 1955 N N . LEU A 1 246 ? 35.528 3.217 -70.270 1.00 98.25 246 LEU A N 1
ATOM 1956 C CA . LEU A 1 246 ? 36.756 3.904 -70.686 1.00 98.25 246 LEU A CA 1
ATOM 1957 C C . LEU A 1 246 ? 37.924 2.933 -70.923 1.00 98.25 246 LEU A C 1
ATOM 1959 O O . LEU A 1 246 ? 38.744 3.157 -71.813 1.00 98.25 246 LEU A O 1
ATOM 1963 N N . GLU A 1 247 ? 38.020 1.848 -70.150 1.00 98.06 247 GLU A N 1
ATOM 1964 C CA . GLU A 1 247 ? 39.035 0.811 -70.354 1.00 98.06 247 GLU A CA 1
ATOM 1965 C C . GLU A 1 247 ? 38.822 0.047 -71.672 1.00 98.06 247 GLU A C 1
ATOM 1967 O O . GLU A 1 247 ? 39.785 -0.192 -72.409 1.00 98.06 247 GLU A O 1
ATOM 1972 N N . LEU A 1 248 ? 37.566 -0.259 -72.019 1.00 98.19 248 LEU A N 1
ATOM 1973 C CA . LEU A 1 248 ? 37.213 -0.864 -73.306 1.00 98.19 248 LEU A CA 1
ATOM 1974 C C . LEU A 1 248 ? 37.488 0.083 -74.486 1.00 98.19 248 LEU A C 1
ATOM 1976 O O . LEU A 1 248 ? 38.114 -0.344 -75.458 1.00 98.19 248 LEU A O 1
ATOM 1980 N N . GLU A 1 249 ? 37.107 1.362 -74.387 1.00 98.06 249 GLU A N 1
ATOM 1981 C CA . GLU A 1 249 ? 37.385 2.391 -75.407 1.00 98.06 249 GLU A CA 1
ATOM 1982 C C . GLU A 1 249 ? 38.895 2.600 -75.610 1.00 98.06 249 GLU A C 1
ATOM 1984 O O . GLU A 1 249 ? 39.394 2.677 -76.738 1.00 98.06 249 GLU A O 1
ATOM 1989 N N . LYS A 1 250 ? 39.674 2.627 -74.521 1.00 98.19 250 LYS A N 1
ATOM 1990 C CA . LYS A 1 250 ? 41.142 2.658 -74.592 1.00 98.19 250 LYS A CA 1
ATOM 1991 C C . LYS A 1 250 ? 41.691 1.425 -75.319 1.00 98.19 250 LYS A C 1
ATOM 1993 O O . LYS A 1 250 ? 42.607 1.549 -76.130 1.00 98.19 250 LYS A O 1
ATOM 1998 N N . GLY A 1 251 ? 41.154 0.238 -75.037 1.00 98.19 251 GLY A N 1
ATOM 1999 C CA . GLY A 1 251 ? 41.540 -0.999 -75.720 1.00 98.19 251 GLY A CA 1
ATOM 2000 C C . GLY A 1 251 ? 41.207 -0.989 -77.218 1.00 98.19 251 GLY A C 1
ATOM 2001 O O . GLY A 1 251 ? 41.997 -1.469 -78.030 1.00 98.19 251 GLY A O 1
ATOM 2002 N N . GLU A 1 252 ? 40.066 -0.417 -77.603 1.00 98.19 252 GLU A N 1
ATOM 2003 C CA . GLU A 1 252 ? 39.666 -0.227 -79.002 1.00 98.19 252 GLU A CA 1
ATOM 2004 C C . GLU A 1 252 ? 40.590 0.751 -79.735 1.00 98.19 252 GLU A C 1
ATOM 2006 O O . GLU A 1 252 ? 41.226 0.364 -80.715 1.00 98.19 252 GLU A O 1
ATOM 2011 N N . THR A 1 253 ? 40.777 1.957 -79.194 1.00 98.12 253 THR A N 1
ATOM 2012 C CA . THR A 1 253 ? 41.675 2.972 -79.777 1.00 98.12 253 THR A CA 1
ATOM 2013 C C . THR A 1 253 ? 43.121 2.481 -79.906 1.00 98.12 253 THR A C 1
ATOM 2015 O O . THR A 1 253 ? 43.809 2.816 -80.870 1.00 98.12 253 THR A O 1
ATOM 2018 N N . MET A 1 254 ? 43.597 1.640 -78.980 1.00 97.94 254 MET A N 1
ATOM 2019 C CA . MET A 1 254 ? 44.917 1.009 -79.073 1.00 97.94 254 MET A CA 1
ATOM 2020 C C . MET A 1 254 ? 45.016 0.031 -80.253 1.00 97.94 254 MET A C 1
ATOM 2022 O O . MET A 1 254 ? 45.996 0.074 -80.997 1.00 97.94 254 MET A O 1
ATOM 2026 N N . ARG A 1 255 ? 43.994 -0.808 -80.469 1.00 98.19 255 ARG A N 1
ATOM 2027 C CA . ARG A 1 255 ? 43.939 -1.733 -81.616 1.00 98.19 255 ARG A CA 1
ATOM 2028 C C . ARG A 1 255 ? 43.854 -0.997 -82.952 1.00 98.19 255 ARG A C 1
ATOM 2030 O O . ARG A 1 255 ? 44.500 -1.421 -83.913 1.00 98.19 255 ARG A O 1
ATOM 2037 N N . ASP A 1 256 ? 43.112 0.105 -83.011 1.00 98.19 256 ASP A N 1
ATOM 2038 C CA . ASP A 1 256 ? 43.035 0.954 -84.204 1.00 98.19 256 ASP A CA 1
ATOM 2039 C C . ASP A 1 256 ? 44.398 1.570 -84.535 1.00 98.19 256 ASP A C 1
ATOM 2041 O O . ASP A 1 256 ? 44.861 1.500 -85.678 1.00 98.19 256 ASP A O 1
ATOM 2045 N N . LEU A 1 257 ? 45.090 2.107 -83.523 1.00 98.25 257 LEU A N 1
ATOM 2046 C CA . LEU A 1 257 ? 46.445 2.638 -83.678 1.00 98.25 257 LEU A CA 1
ATOM 2047 C C . LEU A 1 257 ? 47.439 1.568 -84.144 1.00 98.25 257 LEU A C 1
ATOM 2049 O O . LEU A 1 257 ? 48.263 1.844 -85.018 1.00 98.25 257 LEU A O 1
ATOM 2053 N N . ASP A 1 258 ? 47.379 0.351 -83.605 1.00 98.19 258 ASP A N 1
ATOM 2054 C CA . ASP A 1 258 ? 48.256 -0.744 -84.032 1.00 98.19 258 ASP A CA 1
ATOM 2055 C C . ASP A 1 258 ? 47.952 -1.216 -85.461 1.00 98.19 258 ASP A C 1
ATOM 2057 O O . ASP A 1 258 ? 48.881 -1.475 -86.237 1.00 98.19 258 ASP A O 1
ATOM 2061 N N . SER A 1 259 ? 46.674 -1.233 -85.849 1.00 97.94 259 SER A N 1
ATOM 2062 C CA . SER A 1 259 ? 46.240 -1.512 -87.223 1.00 97.94 259 SER A CA 1
ATOM 2063 C C . SER A 1 259 ? 46.776 -0.461 -88.200 1.00 97.94 259 SER A C 1
ATOM 2065 O O . SER A 1 259 ? 47.327 -0.800 -89.251 1.00 97.94 259 SER A O 1
ATOM 2067 N N . GLU A 1 260 ? 46.706 0.820 -87.835 1.00 98.00 260 GLU A N 1
ATOM 2068 C CA . GLU A 1 260 ? 47.235 1.918 -88.645 1.00 98.00 260 GLU A CA 1
ATOM 2069 C C . GLU A 1 260 ? 48.767 1.879 -88.734 1.00 98.00 260 GLU A C 1
ATOM 2071 O O . GLU A 1 260 ? 49.337 2.010 -89.820 1.00 98.00 260 GLU A O 1
ATOM 2076 N N . ARG A 1 261 ? 49.460 1.592 -87.624 1.00 97.94 261 ARG A N 1
ATOM 2077 C CA . ARG A 1 261 ? 50.913 1.348 -87.626 1.00 97.94 261 ARG A CA 1
ATOM 2078 C C . ARG A 1 261 ? 51.287 0.201 -88.558 1.00 97.94 261 ARG A C 1
ATOM 2080 O O . ARG A 1 261 ? 52.278 0.296 -89.283 1.00 97.94 261 ARG A O 1
ATOM 2087 N N . GLN A 1 262 ? 50.527 -0.894 -88.555 1.00 97.38 262 GLN A N 1
ATOM 2088 C CA . GLN A 1 262 ? 50.752 -2.021 -89.461 1.00 97.38 262 GLN A CA 1
ATOM 2089 C C . GLN A 1 262 ? 50.508 -1.631 -90.926 1.00 97.38 262 GLN A C 1
ATOM 2091 O O . GLN A 1 262 ? 51.330 -1.952 -91.787 1.00 97.38 262 GLN A O 1
ATOM 2096 N N . ARG A 1 263 ? 49.445 -0.873 -91.213 1.00 98.06 263 ARG A N 1
ATOM 2097 C CA . ARG A 1 263 ? 49.152 -0.345 -92.554 1.00 98.06 263 ARG A CA 1
ATOM 2098 C C . ARG A 1 263 ? 50.273 0.561 -93.067 1.00 98.06 263 ARG A C 1
ATOM 2100 O O . ARG A 1 263 ? 50.706 0.407 -94.211 1.00 98.06 263 ARG A O 1
ATOM 2107 N N . LEU A 1 264 ? 50.769 1.474 -92.231 1.00 97.50 264 LEU A N 1
ATOM 2108 C CA . LEU A 1 264 ? 51.877 2.373 -92.564 1.00 97.50 264 LEU A CA 1
ATOM 2109 C C . LEU A 1 264 ? 53.184 1.612 -92.799 1.00 97.50 264 LEU A C 1
ATOM 2111 O O . LEU A 1 264 ? 53.889 1.926 -93.758 1.00 97.50 264 LEU A O 1
ATOM 2115 N N . ARG A 1 265 ? 53.484 0.579 -91.996 1.00 97.50 265 ARG A N 1
ATOM 2116 C CA . ARG A 1 265 ? 54.620 -0.327 -92.249 1.00 97.50 265 ARG A CA 1
ATOM 2117 C C . ARG A 1 265 ? 54.519 -0.975 -93.633 1.00 97.50 265 ARG A C 1
ATOM 2119 O O . ARG A 1 265 ? 55.455 -0.858 -94.417 1.00 97.50 265 ARG A O 1
ATOM 2126 N N . ALA A 1 266 ? 53.356 -1.520 -93.988 1.00 97.25 266 ALA A N 1
ATOM 2127 C CA . ALA A 1 266 ? 53.136 -2.124 -95.304 1.00 97.25 266 ALA A CA 1
ATOM 2128 C C . ALA A 1 266 ? 53.248 -1.112 -96.468 1.00 97.25 266 ALA A C 1
ATOM 2130 O O . ALA A 1 266 ? 53.791 -1.424 -97.528 1.00 97.25 266 ALA A O 1
ATOM 2131 N N . VAL A 1 267 ? 52.748 0.121 -96.305 1.00 98.06 267 VAL A N 1
ATOM 2132 C CA . VAL A 1 267 ? 52.916 1.192 -97.312 1.00 98.06 267 VAL A CA 1
ATOM 2133 C C . VAL A 1 267 ? 54.388 1.578 -97.462 1.00 98.06 267 VAL A C 1
ATOM 2135 O O . VAL A 1 267 ? 54.860 1.709 -98.591 1.00 98.06 267 VAL A O 1
ATOM 2138 N N . LYS A 1 268 ? 55.116 1.720 -96.349 1.00 97.88 268 LYS A N 1
ATOM 2139 C CA . LYS A 1 268 ? 56.554 2.015 -96.339 1.00 97.88 268 LYS A CA 1
ATOM 2140 C C . LYS A 1 268 ? 57.346 0.937 -97.080 1.00 97.88 268 LYS A C 1
ATOM 2142 O O . LYS A 1 268 ? 58.169 1.277 -97.923 1.00 97.88 268 LYS A O 1
ATOM 2147 N N . GLU A 1 269 ? 57.068 -0.338 -96.815 1.00 97.25 269 GLU A N 1
ATOM 2148 C CA . GLU A 1 269 ? 57.695 -1.475 -97.504 1.00 97.25 269 GLU A CA 1
ATOM 2149 C C . GLU A 1 269 ? 57.439 -1.434 -99.017 1.00 97.25 269 GLU A C 1
ATOM 2151 O O . GLU A 1 269 ? 58.378 -1.546 -99.803 1.00 97.25 269 GLU A O 1
ATOM 2156 N N . ARG A 1 270 ? 56.194 -1.177 -99.448 1.00 97.00 270 ARG A N 1
ATOM 2157 C CA . ARG A 1 270 ? 55.863 -1.030 -100.878 1.00 97.00 270 ARG A CA 1
ATOM 2158 C C . ARG A 1 270 ? 56.587 0.138 -101.544 1.00 97.00 270 ARG A C 1
ATOM 2160 O O . ARG A 1 270 ? 57.093 -0.026 -102.649 1.00 97.00 270 ARG A O 1
ATOM 2167 N N . LEU A 1 271 ? 56.641 1.302 -100.893 1.00 96.44 271 LEU A N 1
ATOM 2168 C CA . LEU A 1 271 ? 57.357 2.471 -101.417 1.00 96.44 271 LEU A CA 1
ATOM 2169 C C . LEU A 1 271 ? 58.861 2.211 -101.518 1.00 96.44 271 LEU A C 1
ATOM 2171 O O . LEU A 1 271 ? 59.471 2.582 -102.515 1.00 96.44 271 LEU A O 1
ATOM 2175 N N . MET A 1 272 ? 59.445 1.537 -100.527 1.00 96.25 272 MET A N 1
ATOM 2176 C CA . MET A 1 272 ? 60.853 1.143 -100.548 1.00 96.25 272 MET A CA 1
ATOM 2177 C C . MET A 1 272 ? 61.151 0.190 -101.714 1.00 96.25 272 MET A C 1
ATOM 2179 O O . MET A 1 272 ? 62.115 0.406 -102.444 1.00 96.25 272 MET A O 1
ATOM 2183 N N . LEU A 1 273 ? 60.295 -0.814 -101.941 1.00 97.00 273 LEU A N 1
ATOM 2184 C CA . LEU A 1 273 ? 60.414 -1.724 -103.086 1.00 97.00 273 LEU A CA 1
ATOM 2185 C C . LEU A 1 273 ? 60.256 -0.993 -104.428 1.00 97.00 273 LEU A C 1
ATOM 2187 O O . LEU A 1 273 ? 61.014 -1.258 -105.358 1.00 97.00 273 LEU A O 1
ATOM 2191 N N . HIS A 1 274 ? 59.313 -0.053 -104.534 1.00 96.50 274 HIS A N 1
ATOM 2192 C CA . HIS A 1 274 ? 59.116 0.743 -105.747 1.00 96.50 274 HIS A CA 1
ATOM 2193 C C . HIS A 1 274 ? 60.305 1.672 -106.034 1.00 96.50 274 HIS A C 1
ATOM 2195 O O . HIS A 1 274 ? 60.764 1.738 -107.170 1.00 96.50 274 HIS A O 1
ATOM 2201 N N . ALA A 1 275 ? 60.847 2.337 -105.009 1.00 95.12 275 ALA A N 1
ATOM 2202 C CA . ALA A 1 275 ? 62.049 3.160 -105.131 1.00 95.12 275 ALA A CA 1
ATOM 2203 C C . ALA A 1 275 ? 63.267 2.326 -105.560 1.00 95.12 275 ALA A C 1
ATOM 2205 O O . ALA A 1 275 ? 64.033 2.752 -106.419 1.00 95.12 275 ALA A O 1
ATOM 2206 N N . MET A 1 276 ? 63.415 1.112 -105.018 1.00 96.12 276 MET A N 1
ATOM 2207 C CA . MET A 1 276 ? 64.463 0.174 -105.426 1.00 96.12 276 MET A CA 1
ATOM 2208 C C . MET A 1 276 ? 64.314 -0.247 -106.898 1.00 96.12 276 MET A C 1
ATOM 2210 O O . MET A 1 276 ? 65.306 -0.264 -107.625 1.00 96.12 276 MET A O 1
ATOM 2214 N N . LEU A 1 277 ? 63.086 -0.528 -107.353 1.00 96.50 277 LEU A N 1
ATOM 2215 C CA . LEU A 1 277 ? 62.797 -0.852 -108.754 1.00 96.50 277 LEU A CA 1
ATOM 2216 C C . LEU A 1 277 ? 63.126 0.325 -109.689 1.00 96.50 277 LEU A C 1
AT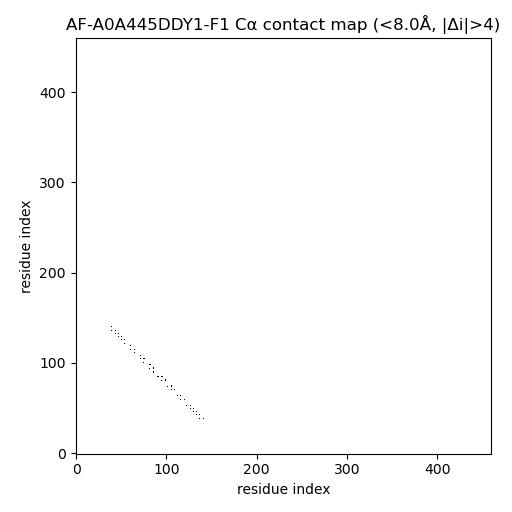OM 2218 O O . LEU A 1 277 ? 63.837 0.129 -110.666 1.00 96.50 277 LEU A O 1
ATOM 2222 N N . LEU A 1 278 ? 62.671 1.541 -109.366 1.00 95.38 278 LEU A N 1
ATOM 2223 C CA . LEU A 1 278 ? 62.957 2.762 -110.135 1.00 95.38 278 LEU A CA 1
ATOM 2224 C C . LEU A 1 278 ? 64.460 3.046 -110.233 1.00 95.38 278 LEU A C 1
ATOM 2226 O O . LEU A 1 278 ? 64.951 3.404 -111.302 1.00 95.38 278 LEU A O 1
ATOM 2230 N N . CYS A 1 279 ? 65.207 2.863 -109.139 1.00 94.12 279 CYS A N 1
ATOM 2231 C CA . CYS A 1 279 ? 66.665 2.969 -109.159 1.00 94.12 279 CYS A CA 1
ATOM 2232 C C . CYS A 1 279 ? 67.286 1.934 -110.103 1.00 94.12 279 CYS A C 1
ATOM 2234 O O . CYS A 1 279 ? 68.142 2.292 -110.908 1.00 94.12 279 CYS A O 1
ATOM 2236 N N . SER A 1 280 ? 66.836 0.676 -110.042 1.00 94.81 280 SER A N 1
ATOM 2237 C CA . SER A 1 280 ? 67.302 -0.378 -110.949 1.00 94.81 280 SER A CA 1
ATOM 2238 C C . SER A 1 280 ? 66.971 -0.067 -112.412 1.00 94.81 280 SER A C 1
ATOM 2240 O O . SER A 1 280 ? 67.808 -0.282 -113.282 1.00 94.81 280 SER A O 1
ATOM 2242 N N . GLU A 1 281 ? 65.775 0.446 -112.700 1.00 94.00 281 GLU A N 1
ATOM 2243 C CA . GLU A 1 281 ? 65.347 0.824 -114.051 1.00 94.00 281 GLU A CA 1
ATOM 2244 C C . GLU A 1 281 ? 66.157 2.009 -114.584 1.00 94.00 281 GLU A C 1
ATOM 2246 O O . GLU A 1 281 ? 66.637 1.972 -115.712 1.00 94.00 281 GLU A O 1
ATOM 2251 N N . THR A 1 282 ? 66.396 3.024 -113.751 1.00 93.62 282 THR A N 1
ATOM 2252 C CA . THR A 1 282 ? 67.234 4.179 -114.109 1.00 93.62 282 THR A CA 1
ATOM 2253 C C . THR A 1 282 ? 68.680 3.750 -114.378 1.00 93.62 282 THR A C 1
ATOM 2255 O O . THR A 1 282 ? 69.299 4.219 -115.331 1.00 93.62 282 THR A O 1
ATOM 2258 N N . GLN A 1 283 ? 69.224 2.832 -113.568 1.00 93.25 283 GLN A N 1
ATOM 2259 C CA . GLN A 1 283 ? 70.550 2.249 -113.798 1.00 93.25 283 GLN A CA 1
ATOM 2260 C C . GLN A 1 283 ? 70.607 1.473 -115.119 1.00 93.25 283 GLN A C 1
ATOM 2262 O O . GLN A 1 283 ? 71.570 1.631 -115.866 1.00 93.25 283 GLN A O 1
ATOM 2267 N N . LEU A 1 284 ? 69.577 0.682 -115.438 1.00 93.12 284 LEU A N 1
ATOM 2268 C CA . LEU A 1 284 ? 69.477 -0.031 -116.715 1.00 93.12 284 LEU A CA 1
ATOM 2269 C C . LEU A 1 284 ? 69.364 0.929 -117.906 1.00 93.12 284 LEU A C 1
ATOM 2271 O O . LEU A 1 284 ? 70.106 0.770 -118.865 1.00 93.12 284 LEU A O 1
ATOM 2275 N N . GLN A 1 285 ? 68.530 1.969 -117.830 1.00 92.25 285 GLN A N 1
ATOM 2276 C CA . GLN A 1 285 ? 68.423 2.983 -118.888 1.00 92.25 285 GLN A CA 1
ATOM 2277 C C . GLN A 1 285 ? 69.747 3.721 -119.125 1.00 92.25 285 GLN A C 1
ATOM 2279 O O . GLN A 1 285 ? 70.111 3.994 -120.268 1.00 92.25 285 GLN A O 1
ATOM 2284 N N . ALA A 1 286 ? 70.496 4.027 -118.060 1.00 88.56 286 ALA A N 1
ATOM 2285 C CA . ALA A 1 286 ? 71.834 4.593 -118.190 1.00 88.56 286 ALA A CA 1
ATOM 2286 C C . ALA A 1 286 ? 72.791 3.616 -118.896 1.00 88.56 286 ALA A C 1
ATOM 2288 O O . ALA A 1 286 ? 73.544 4.035 -119.773 1.00 88.56 286 ALA A O 1
ATOM 2289 N N . LEU A 1 287 ? 72.730 2.318 -118.571 1.00 91.50 287 LEU A N 1
ATOM 2290 C CA . LEU A 1 287 ? 73.519 1.282 -119.244 1.00 91.50 287 LEU A CA 1
ATOM 2291 C C . LEU A 1 287 ? 73.147 1.139 -120.723 1.00 91.50 287 LEU A C 1
ATOM 2293 O O . LEU A 1 287 ? 74.042 1.111 -121.569 1.00 91.50 287 LEU A O 1
ATOM 2297 N N . ASP A 1 288 ? 71.860 1.114 -121.057 1.00 91.75 288 ASP A N 1
ATOM 2298 C CA . ASP A 1 288 ? 71.393 1.048 -122.442 1.00 91.75 288 ASP A CA 1
ATOM 2299 C C . ASP A 1 288 ? 71.844 2.285 -123.225 1.00 91.75 288 ASP A C 1
ATOM 2301 O O . ASP A 1 288 ? 72.429 2.150 -124.297 1.00 91.75 288 ASP A O 1
ATOM 2305 N N . SER A 1 289 ? 71.717 3.483 -122.648 1.00 91.19 289 SER A N 1
ATOM 2306 C CA . SER A 1 289 ? 72.214 4.719 -123.261 1.00 91.19 289 SER A CA 1
ATOM 2307 C C . SER A 1 289 ? 73.734 4.697 -123.470 1.00 91.19 289 SER A C 1
ATOM 2309 O O . SER A 1 289 ? 74.216 5.072 -124.542 1.00 91.19 289 SER A O 1
ATOM 2311 N N . THR A 1 290 ? 74.515 4.198 -122.501 1.00 90.56 290 THR A N 1
ATOM 2312 C CA . THR A 1 290 ? 75.963 4.006 -122.704 1.00 90.56 290 THR A CA 1
ATOM 2313 C C . THR A 1 290 ? 76.259 2.960 -123.775 1.00 90.56 290 THR A C 1
ATOM 2315 O O . THR A 1 290 ? 77.210 3.128 -124.534 1.00 90.56 290 THR A O 1
ATOM 2318 N N . THR A 1 291 ? 75.435 1.918 -123.895 1.00 89.50 291 THR A N 1
ATOM 2319 C CA . THR A 1 291 ? 75.582 0.872 -124.913 1.00 89.50 291 THR A CA 1
ATOM 2320 C C . THR A 1 291 ? 75.284 1.415 -126.306 1.00 89.50 291 THR A C 1
ATOM 2322 O O . THR A 1 291 ? 76.060 1.164 -127.225 1.00 89.50 291 THR A O 1
ATOM 2325 N N . GLU A 1 292 ? 74.225 2.207 -126.471 1.00 89.62 292 GLU A N 1
ATOM 2326 C CA . GLU A 1 292 ? 73.923 2.921 -127.716 1.00 89.62 292 GLU A CA 1
ATOM 2327 C C . GLU A 1 292 ? 75.069 3.861 -128.110 1.00 89.62 292 GLU A C 1
ATOM 2329 O O . GLU A 1 292 ? 75.484 3.890 -129.270 1.00 89.62 292 GLU A O 1
ATOM 2334 N N . LEU A 1 293 ? 75.641 4.585 -127.144 1.00 89.38 293 LEU A N 1
ATOM 2335 C CA . LEU A 1 293 ? 76.776 5.482 -127.366 1.00 89.38 293 LEU A CA 1
ATOM 2336 C C . LEU A 1 293 ? 78.038 4.703 -127.772 1.00 89.38 293 LEU A C 1
ATOM 2338 O O . LEU A 1 293 ? 78.728 5.088 -128.716 1.00 89.38 293 LEU A O 1
ATOM 2342 N N . ILE A 1 294 ? 78.308 3.563 -127.130 1.00 87.56 294 ILE A N 1
ATOM 2343 C CA . ILE A 1 294 ? 79.391 2.643 -127.503 1.00 87.56 294 ILE A CA 1
ATOM 2344 C C . ILE A 1 294 ? 79.165 2.071 -128.907 1.00 87.56 294 ILE A C 1
ATOM 2346 O O . ILE A 1 294 ? 80.088 2.079 -129.717 1.00 87.56 294 ILE A O 1
ATOM 2350 N N . GLN A 1 295 ? 77.958 1.612 -129.242 1.00 87.56 295 GLN A N 1
ATOM 2351 C CA . GLN A 1 295 ? 77.630 1.122 -130.585 1.00 87.56 295 GLN A CA 1
ATOM 2352 C C . GLN A 1 295 ? 77.785 2.220 -131.642 1.00 87.56 295 GLN A C 1
ATOM 2354 O O . GLN A 1 295 ? 78.320 1.964 -132.721 1.00 87.56 295 GLN A O 1
ATOM 2359 N N . MET A 1 296 ? 77.377 3.454 -131.340 1.00 85.00 296 MET A N 1
ATOM 2360 C CA . MET A 1 296 ? 77.605 4.615 -132.199 1.00 85.00 296 MET A CA 1
ATOM 2361 C C . MET A 1 296 ? 79.105 4.872 -132.401 1.00 85.00 296 MET A C 1
ATOM 2363 O O . MET A 1 296 ? 79.546 5.095 -133.525 1.00 85.00 296 MET A O 1
ATOM 2367 N N . LEU A 1 297 ? 79.916 4.800 -131.343 1.00 84.25 297 LEU A N 1
ATOM 2368 C CA . LEU A 1 297 ? 81.371 4.940 -131.443 1.00 84.25 297 LEU A CA 1
ATOM 2369 C C . LEU A 1 297 ? 82.006 3.800 -132.242 1.00 84.25 297 LEU A C 1
ATOM 2371 O O . LEU A 1 297 ? 82.844 4.076 -133.092 1.00 84.25 297 LEU A O 1
ATOM 2375 N N . PHE A 1 298 ? 81.586 2.549 -132.040 1.00 84.62 298 PHE A N 1
ATOM 2376 C CA . PHE A 1 298 ? 82.066 1.403 -132.815 1.00 84.62 298 PHE A CA 1
ATOM 2377 C C . PHE A 1 298 ? 81.658 1.487 -134.279 1.00 84.62 298 PHE A C 1
ATOM 2379 O O . PHE A 1 298 ? 82.472 1.211 -135.151 1.00 84.62 298 PHE A O 1
ATOM 2386 N N . THR A 1 299 ? 80.424 1.884 -134.581 1.00 80.19 299 THR A N 1
ATOM 2387 C CA . THR A 1 299 ? 79.991 2.086 -135.968 1.00 80.19 299 THR A CA 1
ATOM 2388 C C . THR A 1 299 ? 80.732 3.250 -136.602 1.00 80.19 299 THR A C 1
ATOM 2390 O O . THR A 1 299 ? 81.191 3.104 -137.727 1.00 80.19 299 THR A O 1
ATOM 2393 N N . ASN A 1 300 ? 80.945 4.357 -135.886 1.00 77.44 300 ASN A N 1
ATOM 2394 C CA . ASN A 1 300 ? 81.788 5.452 -136.358 1.00 77.44 300 ASN A CA 1
ATOM 2395 C C . ASN A 1 300 ? 83.235 5.002 -136.569 1.00 77.44 300 ASN A C 1
ATOM 2397 O O . ASN A 1 300 ? 83.793 5.326 -137.605 1.00 77.44 300 ASN A O 1
ATOM 2401 N N . GLN A 1 301 ? 83.822 4.217 -135.663 1.00 77.19 301 GLN A N 1
ATOM 2402 C CA . GLN A 1 301 ? 85.168 3.663 -135.826 1.00 77.19 301 GLN A CA 1
ATOM 2403 C C . GLN A 1 301 ? 85.252 2.672 -136.984 1.00 77.19 301 GLN A C 1
ATOM 2405 O O . GLN A 1 301 ? 86.202 2.713 -137.746 1.00 77.19 301 GLN A O 1
ATOM 2410 N N . LEU A 1 302 ? 84.266 1.799 -137.172 1.00 78.50 302 LEU A N 1
ATOM 2411 C CA . LEU A 1 302 ? 84.219 0.892 -138.317 1.00 78.50 302 LEU A CA 1
ATOM 2412 C C . LEU A 1 302 ? 84.028 1.659 -139.623 1.00 78.50 302 LEU A C 1
ATOM 2414 O O . LEU A 1 302 ? 84.603 1.283 -140.636 1.00 78.50 302 LEU A O 1
ATOM 2418 N N . LYS A 1 303 ? 83.269 2.756 -139.595 1.00 73.75 303 LYS A N 1
ATOM 2419 C CA . LYS A 1 303 ? 83.054 3.640 -140.741 1.00 73.75 303 LYS A CA 1
ATOM 2420 C C . LYS A 1 303 ? 84.295 4.476 -141.045 1.00 73.75 303 LYS A C 1
ATOM 2422 O O . LYS A 1 303 ? 84.621 4.640 -142.213 1.00 73.75 303 LYS A O 1
ATOM 2427 N N . THR A 1 304 ? 85.036 4.939 -140.037 1.00 70.44 304 THR A N 1
ATOM 2428 C CA . THR A 1 304 ? 86.352 5.562 -140.233 1.00 70.44 304 THR A CA 1
ATOM 2429 C C . THR A 1 304 ? 87.405 4.532 -140.631 1.00 70.44 304 THR A C 1
ATOM 2431 O O . THR A 1 304 ? 88.252 4.855 -141.448 1.00 70.44 304 THR A O 1
ATOM 2434 N N . MET A 1 305 ? 87.343 3.284 -140.156 1.00 70.81 305 MET A N 1
ATOM 2435 C CA . MET A 1 305 ? 88.189 2.173 -140.615 1.00 70.81 305 MET A CA 1
ATOM 2436 C C . MET A 1 305 ? 87.875 1.771 -142.061 1.00 70.81 305 MET A C 1
ATOM 2438 O O . MET A 1 305 ? 88.791 1.518 -142.831 1.00 70.81 305 MET A O 1
ATOM 2442 N N . GLN A 1 306 ? 86.604 1.759 -142.469 1.00 61.66 306 GLN A N 1
ATOM 2443 C CA . GLN A 1 306 ? 86.210 1.596 -143.872 1.00 61.66 306 GLN A CA 1
ATOM 2444 C C . GLN A 1 306 ? 86.676 2.786 -144.715 1.00 61.66 306 GLN A C 1
ATOM 2446 O O . GLN A 1 306 ? 87.277 2.578 -145.762 1.00 61.66 306 GLN A O 1
ATOM 2451 N N . SER A 1 307 ? 86.503 4.014 -144.221 1.00 56.75 307 SER A N 1
ATOM 2452 C CA . SER A 1 307 ? 86.989 5.230 -144.883 1.00 56.75 307 SER A CA 1
ATOM 2453 C C . SER A 1 307 ? 88.523 5.279 -144.980 1.00 56.75 307 SER A C 1
ATOM 2455 O O . SER A 1 307 ? 89.049 5.750 -145.976 1.00 56.75 307 SER A O 1
ATOM 2457 N N . THR A 1 308 ? 89.261 4.756 -143.997 1.00 55.66 308 THR A N 1
ATOM 2458 C CA . THR A 1 308 ? 90.738 4.668 -144.021 1.00 55.66 308 THR A CA 1
ATOM 2459 C C . THR A 1 308 ? 91.255 3.445 -144.784 1.00 55.66 308 THR A C 1
ATOM 2461 O O . THR A 1 308 ? 92.425 3.413 -145.162 1.00 55.66 308 THR A O 1
ATOM 2464 N N . LEU A 1 309 ? 90.407 2.443 -145.049 1.00 48.84 309 LEU A N 1
ATOM 2465 C CA . LEU A 1 309 ? 90.697 1.360 -145.993 1.00 48.84 309 LEU A CA 1
ATOM 2466 C C . LEU A 1 309 ? 90.478 1.782 -147.453 1.00 48.84 309 LEU A C 1
ATOM 2468 O O . LEU A 1 309 ? 91.160 1.238 -148.320 1.00 48.84 309 LEU A O 1
ATOM 2472 N N . GLU A 1 310 ? 89.585 2.738 -147.724 1.00 48.75 310 GLU A N 1
ATOM 2473 C CA . GLU A 1 310 ? 89.428 3.351 -149.053 1.00 48.75 310 GLU A CA 1
ATOM 2474 C C . GLU A 1 310 ? 90.489 4.427 -149.334 1.00 48.75 310 GLU A C 1
ATOM 2476 O O . GLU A 1 310 ? 91.009 4.470 -150.445 1.00 48.75 310 GLU A O 1
ATOM 2481 N N . ASP A 1 311 ? 90.933 5.182 -148.327 1.00 40.53 311 ASP A N 1
ATOM 2482 C CA . ASP A 1 311 ? 91.976 6.206 -148.482 1.00 40.53 311 ASP A CA 1
ATOM 2483 C C . ASP A 1 311 ? 93.280 5.812 -147.774 1.00 40.53 311 ASP A C 1
ATOM 2485 O O . ASP A 1 311 ? 93.765 6.456 -146.840 1.00 40.53 311 ASP A O 1
ATOM 2489 N N . LYS A 1 312 ? 93.881 4.717 -148.249 1.00 40.62 312 LYS A N 1
ATOM 2490 C CA . LYS A 1 312 ? 95.192 4.222 -147.808 1.00 40.62 312 LYS A CA 1
ATOM 2491 C C . LYS A 1 312 ? 96.348 4.959 -148.498 1.00 40.62 312 LYS A C 1
ATOM 2493 O O . LYS A 1 312 ? 97.225 4.319 -149.062 1.00 40.62 312 LYS A O 1
ATOM 2498 N N . GLU A 1 313 ? 96.371 6.286 -148.420 1.00 35.69 313 GLU A N 1
ATOM 2499 C CA . GLU A 1 313 ? 97.538 7.115 -148.763 1.00 35.69 313 GLU A CA 1
ATOM 2500 C C . GLU A 1 313 ? 97.581 8.398 -147.909 1.00 35.69 313 GLU A C 1
ATOM 2502 O O . GLU A 1 313 ? 97.390 9.483 -148.441 1.00 35.69 313 GLU A O 1
ATOM 2507 N N . ASN A 1 314 ? 97.846 8.314 -146.594 1.00 36.91 314 ASN A N 1
ATOM 2508 C CA . ASN A 1 314 ? 98.723 9.299 -145.929 1.00 36.91 314 ASN A CA 1
ATOM 2509 C C . ASN A 1 314 ? 99.113 8.918 -144.483 1.00 36.91 314 ASN A C 1
ATOM 2511 O O . ASN A 1 314 ? 98.258 8.725 -143.623 1.00 36.91 314 ASN A O 1
ATOM 2515 N N . PHE A 1 315 ? 100.423 8.876 -144.231 1.00 31.91 315 PHE A N 1
ATOM 2516 C CA . PHE A 1 315 ? 101.099 8.958 -142.920 1.00 31.91 315 PHE A CA 1
ATOM 2517 C C . PHE A 1 315 ? 100.753 10.318 -142.231 1.00 31.91 315 PHE A C 1
ATOM 2519 O O . PHE A 1 315 ? 100.325 11.234 -142.923 1.00 31.91 315 PHE A O 1
ATOM 2526 N N . GLU A 1 316 ? 100.864 10.602 -140.922 1.00 31.73 316 GLU A N 1
ATOM 2527 C CA . GLU A 1 316 ? 101.915 10.303 -139.938 1.00 31.73 316 GLU A CA 1
ATOM 2528 C C . GLU A 1 316 ? 101.494 10.750 -138.498 1.00 31.73 316 GLU A C 1
ATOM 2530 O O . GLU A 1 316 ? 100.798 11.744 -138.318 1.00 31.73 316 GLU A O 1
ATOM 2535 N N . SER A 1 317 ? 101.959 9.983 -137.504 1.00 30.03 317 SER A N 1
ATOM 2536 C CA . SER A 1 317 ? 102.147 10.097 -136.033 1.00 30.03 317 SER A CA 1
ATOM 2537 C C . SER A 1 317 ? 102.009 11.411 -135.218 1.00 30.03 317 SER A C 1
ATOM 2539 O O . SER A 1 317 ? 102.492 12.453 -135.646 1.00 30.03 317 SER A O 1
ATOM 2541 N N . THR A 1 318 ? 101.558 11.296 -133.941 1.00 34.38 318 THR A N 1
ATOM 2542 C CA . THR A 1 318 ? 102.137 11.851 -132.655 1.00 34.38 318 THR A CA 1
ATOM 2543 C C . THR A 1 318 ? 101.158 11.636 -131.464 1.00 34.38 318 THR A C 1
ATOM 2545 O O . THR A 1 318 ? 100.017 12.067 -131.548 1.00 34.38 318 THR A O 1
ATOM 2548 N N . PHE A 1 319 ? 101.375 10.750 -130.469 1.00 33.44 319 PHE A N 1
ATOM 2549 C CA . PHE A 1 319 ? 102.173 10.783 -129.207 1.00 33.44 319 PHE A CA 1
ATOM 2550 C C . PHE A 1 319 ? 101.905 11.971 -128.248 1.00 33.44 319 PHE A C 1
ATOM 2552 O O . PHE A 1 319 ? 102.190 13.098 -128.635 1.00 33.44 319 PHE A O 1
ATOM 2559 N N . VAL A 1 320 ? 101.411 11.700 -127.017 1.00 32.62 320 VAL A N 1
ATOM 2560 C CA . VAL A 1 320 ? 101.908 12.166 -125.685 1.00 32.62 320 VAL A CA 1
ATOM 2561 C C . VAL A 1 320 ? 100.926 11.784 -124.542 1.00 32.62 320 VAL A C 1
ATOM 2563 O O . VAL A 1 320 ? 99.735 12.077 -124.612 1.00 32.62 320 VAL A O 1
ATOM 2566 N N . ASP A 1 321 ? 101.485 11.148 -123.501 1.00 33.44 321 ASP A N 1
ATOM 2567 C CA . ASP A 1 321 ? 100.958 10.820 -122.158 1.00 33.44 321 ASP A CA 1
ATOM 2568 C C . ASP A 1 321 ? 100.442 12.019 -121.338 1.00 33.44 321 ASP A C 1
ATOM 2570 O O . ASP A 1 321 ? 100.943 13.132 -121.492 1.00 33.44 321 ASP A O 1
ATOM 2574 N N . THR A 1 322 ? 99.555 11.777 -120.358 1.00 41.56 322 THR A N 1
ATOM 2575 C CA . THR A 1 322 ? 99.714 12.302 -118.975 1.00 41.56 322 THR A CA 1
ATOM 2576 C C . THR A 1 322 ? 98.690 11.723 -117.984 1.00 41.56 322 THR A C 1
ATOM 2578 O O . THR A 1 322 ? 97.479 11.836 -118.166 1.00 41.56 322 THR A O 1
ATOM 2581 N N . ASP A 1 323 ? 99.231 11.142 -116.910 1.00 42.44 323 ASP A N 1
ATOM 2582 C CA . ASP A 1 323 ? 98.585 10.693 -115.672 1.00 42.44 323 ASP A CA 1
ATOM 2583 C C . ASP A 1 323 ? 98.027 11.853 -114.818 1.00 42.44 323 ASP A C 1
ATOM 2585 O O . ASP A 1 323 ? 98.486 12.993 -114.920 1.00 42.44 323 ASP A O 1
ATOM 2589 N N . GLY A 1 324 ? 97.073 11.564 -113.919 1.00 38.19 324 GLY A N 1
ATOM 2590 C CA . GLY A 1 324 ? 96.476 12.569 -113.026 1.00 38.19 324 GLY A CA 1
ATOM 2591 C C . GLY A 1 324 ? 95.679 12.005 -111.843 1.00 38.19 324 GLY A C 1
ATOM 2592 O O . GLY A 1 324 ? 94.453 12.019 -111.839 1.00 38.19 324 GLY A O 1
ATOM 2593 N N . GLU A 1 325 ? 96.412 11.540 -110.837 1.00 44.06 325 GLU A N 1
ATOM 2594 C CA . GLU A 1 325 ? 96.022 11.121 -109.483 1.00 44.06 325 GLU A CA 1
ATOM 2595 C C . GLU A 1 325 ? 95.651 12.316 -108.564 1.00 44.06 325 GLU A C 1
ATOM 2597 O O . GLU A 1 325 ? 96.440 13.250 -108.452 1.00 44.06 325 GLU A O 1
ATOM 2602 N N . ILE A 1 326 ? 94.501 12.283 -107.860 1.00 44.97 326 ILE A N 1
ATOM 2603 C CA . ILE A 1 326 ? 94.154 13.112 -106.667 1.00 44.97 326 ILE A CA 1
ATOM 2604 C C . ILE A 1 326 ? 93.130 12.296 -105.833 1.00 44.97 326 ILE A C 1
ATOM 2606 O O . ILE A 1 326 ? 92.041 12.031 -106.325 1.00 44.97 326 ILE A O 1
ATOM 2610 N N . SER A 1 327 ? 93.397 11.694 -104.665 1.00 36.03 327 SER A N 1
ATOM 2611 C CA . SER A 1 327 ? 93.974 12.136 -103.380 1.00 36.03 327 SER A CA 1
ATOM 2612 C C . SER A 1 327 ? 93.022 12.940 -102.462 1.00 36.03 327 SER A C 1
ATOM 2614 O O . SER A 1 327 ? 92.764 14.120 -102.676 1.00 36.03 327 SER A O 1
ATOM 2616 N N . CYS A 1 328 ? 92.620 12.269 -101.370 1.00 34.53 328 CYS A N 1
ATOM 2617 C CA . CYS A 1 328 ? 92.220 12.768 -100.040 1.00 34.53 328 CYS A CA 1
ATOM 2618 C C . CYS A 1 328 ? 90.858 13.478 -99.838 1.00 34.53 328 CYS A C 1
ATOM 2620 O O . CYS A 1 328 ? 90.649 14.603 -100.288 1.00 34.53 328 CYS A O 1
ATOM 2622 N N . LYS A 1 329 ? 90.027 12.939 -98.924 1.00 37.03 329 LYS A N 1
ATOM 2623 C CA . LYS A 1 329 ? 90.016 13.377 -97.506 1.00 37.03 329 LYS A CA 1
ATOM 2624 C C . LYS A 1 329 ? 89.094 12.531 -96.616 1.00 37.03 329 LYS A C 1
ATOM 2626 O O . LYS A 1 329 ? 87.879 12.509 -96.781 1.00 37.03 329 LYS A O 1
ATOM 2631 N N . GLU A 1 330 ? 89.733 11.917 -95.627 1.00 43.81 330 GLU A N 1
ATOM 2632 C CA . GLU A 1 330 ? 89.180 11.459 -94.356 1.00 43.81 330 GLU A CA 1
ATOM 2633 C C . GLU A 1 330 ? 88.440 12.592 -93.627 1.00 43.81 330 GLU A C 1
ATOM 2635 O O . GLU A 1 330 ? 88.933 13.723 -93.586 1.00 43.81 330 GLU A O 1
ATOM 2640 N N . LYS A 1 331 ? 87.315 12.261 -92.981 1.00 44.22 331 LYS A N 1
ATOM 2641 C CA . LYS A 1 331 ? 86.975 12.753 -91.637 1.00 44.22 331 LYS A CA 1
ATOM 2642 C C . LYS A 1 331 ? 86.214 11.676 -90.871 1.00 44.22 331 LYS A C 1
ATOM 2644 O O . LYS A 1 331 ? 85.003 11.525 -90.984 1.00 44.22 331 LYS A O 1
ATOM 2649 N N . GLU A 1 332 ? 87.010 10.953 -90.105 1.00 41.94 332 GLU A N 1
ATOM 2650 C CA . GLU A 1 332 ? 86.706 10.326 -88.829 1.00 41.94 332 GLU A CA 1
ATOM 2651 C C . GLU A 1 332 ? 86.006 11.334 -87.892 1.00 41.94 332 GLU A C 1
ATOM 2653 O O . GLU A 1 332 ? 86.520 12.429 -87.648 1.00 41.94 332 GLU A O 1
ATOM 2658 N N . VAL A 1 333 ? 84.816 10.982 -87.392 1.00 43.84 333 VAL A N 1
ATOM 2659 C CA . VAL A 1 333 ? 84.313 11.474 -86.104 1.00 43.84 333 VAL A CA 1
ATOM 2660 C C . VAL A 1 333 ? 83.727 10.282 -85.365 1.00 43.84 333 VAL A C 1
ATOM 2662 O O . VAL A 1 333 ? 82.780 9.633 -85.806 1.00 43.84 333 VAL A O 1
ATOM 2665 N N . ASP A 1 334 ? 84.371 10.022 -84.247 1.00 38.56 334 ASP A N 1
ATOM 2666 C CA . ASP A 1 334 ? 84.115 9.002 -83.259 1.00 38.56 334 ASP A CA 1
ATOM 2667 C C . ASP A 1 334 ? 82.766 9.174 -82.528 1.00 38.56 334 ASP A C 1
ATOM 2669 O O . ASP A 1 334 ? 82.444 10.246 -82.020 1.00 38.56 334 ASP A O 1
ATOM 2673 N N . ASN A 1 335 ? 82.084 8.034 -82.369 1.00 38.50 335 ASN A N 1
ATOM 2674 C CA . ASN A 1 335 ? 81.779 7.433 -81.063 1.00 38.50 335 ASN A CA 1
ATOM 2675 C C . ASN A 1 335 ? 80.432 7.714 -80.339 1.00 38.50 335 ASN A C 1
ATOM 2677 O O . ASN A 1 335 ? 80.009 8.837 -80.084 1.00 38.50 335 ASN A O 1
ATOM 2681 N N . VAL A 1 336 ? 79.906 6.573 -79.865 1.00 38.38 336 VAL A N 1
ATOM 2682 C CA . VAL A 1 336 ? 78.960 6.271 -78.773 1.00 38.38 336 VAL A CA 1
ATOM 2683 C C . VAL A 1 336 ? 77.467 6.139 -79.100 1.00 38.38 336 VAL A C 1
ATOM 2685 O O . VAL A 1 336 ? 76.728 7.114 -79.172 1.00 38.38 336 VAL A O 1
ATOM 2688 N N . GLY A 1 337 ? 77.011 4.877 -79.073 1.00 38.53 337 GLY A N 1
ATOM 2689 C CA . GLY A 1 337 ? 75.728 4.521 -78.454 1.00 38.53 337 GLY A CA 1
ATOM 2690 C C . GLY A 1 337 ? 74.779 3.687 -79.307 1.00 38.53 337 GLY A C 1
ATOM 2691 O O . GLY A 1 337 ? 73.680 4.139 -79.601 1.00 38.53 337 GLY A O 1
ATOM 2692 N N . ALA A 1 338 ? 75.181 2.472 -79.686 1.00 39.50 338 ALA A N 1
ATOM 2693 C CA . ALA A 1 338 ? 74.300 1.509 -80.336 1.00 39.50 338 ALA A CA 1
ATOM 2694 C C . ALA A 1 338 ? 73.199 1.018 -79.378 1.00 39.50 338 ALA A C 1
ATOM 2696 O O . ALA A 1 338 ? 73.477 0.399 -78.350 1.00 39.50 338 ALA A O 1
ATOM 2697 N N . GLU A 1 339 ? 71.951 1.265 -79.771 1.00 43.38 339 GLU A N 1
ATOM 2698 C CA . GLU A 1 339 ? 70.780 0.490 -79.375 1.00 43.38 339 GLU A CA 1
ATOM 2699 C C . GLU A 1 339 ? 70.945 -0.960 -79.853 1.00 43.38 339 GLU A C 1
ATOM 2701 O O . GLU A 1 339 ? 71.136 -1.219 -81.042 1.00 43.38 339 GLU A O 1
ATOM 2706 N N . ALA A 1 340 ? 70.825 -1.913 -78.932 1.00 39.66 340 ALA A N 1
ATOM 2707 C CA . ALA A 1 340 ? 70.543 -3.302 -79.257 1.00 39.66 340 ALA A CA 1
ATOM 2708 C C . ALA A 1 340 ? 69.167 -3.650 -78.687 1.00 39.66 340 ALA A C 1
ATOM 2710 O O . ALA A 1 340 ? 68.988 -3.783 -77.476 1.00 39.66 340 ALA A O 1
ATOM 2711 N N . MET A 1 341 ? 68.197 -3.798 -79.588 1.00 47.72 341 MET A N 1
ATOM 2712 C CA . MET A 1 341 ? 67.007 -4.600 -79.341 1.00 47.72 341 MET A CA 1
ATOM 2713 C C . MET A 1 341 ? 67.430 -6.065 -79.170 1.00 47.72 341 MET A C 1
ATOM 2715 O O . MET A 1 341 ? 68.106 -6.614 -80.039 1.00 47.72 341 MET A O 1
ATOM 2719 N N . VAL A 1 342 ? 66.969 -6.713 -78.099 1.00 47.44 342 VAL A N 1
ATOM 2720 C CA . VAL A 1 342 ? 66.710 -8.157 -78.089 1.00 47.44 342 VAL A CA 1
ATOM 2721 C C . VAL A 1 342 ? 65.288 -8.366 -77.588 1.00 47.44 342 VAL A C 1
ATOM 2723 O O . VAL A 1 342 ? 64.921 -8.016 -76.469 1.00 47.44 342 VAL A O 1
ATOM 2726 N N . GLU A 1 343 ? 64.501 -8.910 -78.499 1.00 46.91 343 GLU A N 1
ATOM 2727 C CA . GLU A 1 343 ? 63.149 -9.423 -78.364 1.00 46.91 343 GLU A CA 1
ATOM 2728 C C . GLU A 1 343 ? 63.206 -10.863 -77.812 1.00 46.91 343 GLU A C 1
ATOM 2730 O O . GLU A 1 343 ? 64.099 -11.623 -78.188 1.00 46.91 343 GLU A O 1
ATOM 2735 N N . GLY A 1 344 ? 62.238 -11.269 -76.974 1.00 40.06 344 GLY A N 1
ATOM 2736 C CA . GLY A 1 344 ? 61.851 -12.687 -76.884 1.00 40.06 344 GLY A CA 1
ATOM 2737 C C . GLY A 1 344 ? 61.666 -13.320 -75.497 1.00 40.06 344 GLY A C 1
ATOM 2738 O O . GLY A 1 344 ? 62.607 -13.832 -74.909 1.00 40.06 344 GLY A O 1
ATOM 2739 N N . ASN A 1 345 ? 60.392 -13.415 -75.099 1.00 39.50 345 ASN A N 1
ATOM 2740 C CA . ASN A 1 345 ? 59.719 -14.498 -74.362 1.00 39.50 345 ASN A CA 1
ATOM 2741 C C . ASN A 1 345 ? 60.257 -15.036 -73.017 1.00 39.50 345 ASN A C 1
ATOM 2743 O O . ASN A 1 345 ? 61.179 -15.841 -72.965 1.00 39.50 345 ASN A O 1
ATOM 2747 N N . GLY A 1 346 ? 59.393 -14.902 -72.000 1.00 42.31 346 GLY A N 1
ATOM 2748 C CA . GLY A 1 346 ? 58.758 -16.092 -71.421 1.00 42.31 346 GLY A CA 1
ATOM 2749 C C . GLY A 1 346 ? 59.011 -16.381 -69.938 1.00 42.31 346 GLY A C 1
ATOM 2750 O O . GLY A 1 346 ? 60.114 -16.728 -69.545 1.00 42.31 346 GLY A O 1
ATOM 2751 N N . ARG A 1 347 ? 57.890 -16.432 -69.201 1.00 43.59 347 ARG A N 1
ATOM 2752 C CA . ARG A 1 347 ? 57.652 -17.092 -67.900 1.00 43.59 347 ARG A CA 1
ATOM 2753 C C . ARG A 1 347 ? 58.142 -16.374 -66.636 1.00 43.59 347 ARG A C 1
ATOM 2755 O O . ARG A 1 347 ? 59.291 -16.476 -66.246 1.00 43.59 347 ARG A O 1
ATOM 2762 N N . GLY A 1 348 ? 57.154 -15.801 -65.945 1.00 49.78 348 GLY A N 1
ATOM 2763 C CA . GLY A 1 348 ? 56.766 -16.240 -64.604 1.00 49.78 348 GLY A CA 1
ATOM 2764 C C . GLY A 1 348 ? 57.747 -15.966 -63.472 1.00 49.78 348 GLY A C 1
ATOM 2765 O O . GLY A 1 348 ? 58.681 -16.726 -63.284 1.00 49.78 348 GLY A O 1
ATOM 2766 N N . THR A 1 349 ? 57.404 -14.987 -62.642 1.00 46.25 349 THR A N 1
ATOM 2767 C CA . THR A 1 349 ? 57.110 -15.216 -61.219 1.00 46.25 349 THR A CA 1
ATOM 2768 C C . THR A 1 349 ? 56.337 -14.016 -60.699 1.00 46.25 349 THR A C 1
ATOM 2770 O O . THR A 1 349 ? 56.651 -12.872 -61.024 1.00 46.25 349 THR A O 1
ATOM 2773 N N . GLU A 1 350 ? 55.296 -14.320 -59.936 1.00 49.53 350 GLU A N 1
ATOM 2774 C CA . GLU A 1 350 ? 54.522 -13.408 -59.109 1.00 49.53 350 GLU A CA 1
ATOM 2775 C C . GLU A 1 350 ? 55.419 -12.391 -58.392 1.00 49.53 350 GLU A C 1
ATOM 2777 O O . GLU A 1 350 ? 56.286 -12.751 -57.601 1.00 49.53 350 GLU A O 1
ATOM 2782 N N . GLN A 1 351 ? 55.155 -11.108 -58.608 1.00 42.81 351 GLN A N 1
ATOM 2783 C CA . GLN A 1 351 ? 55.240 -10.135 -57.529 1.00 42.81 351 GLN A CA 1
ATOM 2784 C C . GLN A 1 351 ? 53.846 -9.550 -57.395 1.00 42.81 351 GLN A C 1
ATOM 2786 O O . GLN A 1 351 ? 53.475 -8.584 -58.061 1.00 42.81 351 GLN A O 1
ATOM 2791 N N . GLY A 1 352 ? 53.046 -10.234 -56.574 1.00 42.78 352 GLY A N 1
ATOM 2792 C CA . GLY A 1 352 ? 51.860 -9.645 -55.990 1.00 42.78 352 GLY A CA 1
ATOM 2793 C C . GLY A 1 352 ? 52.295 -8.391 -55.249 1.00 42.78 352 GLY A C 1
ATOM 2794 O O . GLY A 1 352 ? 53.115 -8.450 -54.336 1.00 42.78 352 GLY A O 1
ATOM 2795 N N . LEU A 1 353 ? 51.765 -7.248 -55.672 1.00 41.97 353 LEU A N 1
ATOM 2796 C CA . LEU A 1 353 ? 51.635 -6.121 -54.771 1.00 41.97 353 LEU A CA 1
ATOM 2797 C C . LEU A 1 353 ? 50.700 -6.598 -53.664 1.00 41.97 353 LEU A C 1
ATOM 2799 O O . LEU A 1 353 ? 49.483 -6.652 -53.845 1.00 41.97 353 LEU A O 1
ATOM 2803 N N . GLU A 1 354 ? 51.302 -7.002 -52.549 1.00 43.78 354 GLU A N 1
ATOM 2804 C CA . GLU A 1 354 ? 50.668 -7.058 -51.243 1.00 43.78 354 GLU A CA 1
ATOM 2805 C C . GLU A 1 354 ? 50.152 -5.647 -50.933 1.00 43.78 354 GLU A C 1
ATOM 2807 O O . GLU A 1 354 ? 50.781 -4.848 -50.245 1.00 43.78 354 GLU A O 1
ATOM 2812 N N . ILE A 1 355 ? 48.980 -5.309 -51.472 1.00 44.47 355 ILE A N 1
ATOM 2813 C CA . ILE A 1 355 ? 48.066 -4.459 -50.731 1.00 44.47 355 ILE A CA 1
ATOM 2814 C C . ILE A 1 355 ? 47.587 -5.372 -49.614 1.00 44.47 355 ILE A C 1
ATOM 2816 O O . ILE A 1 355 ? 46.680 -6.185 -49.787 1.00 44.47 355 ILE A O 1
ATOM 2820 N N . GLU A 1 356 ? 48.291 -5.275 -48.491 1.00 39.28 356 GLU A N 1
ATOM 2821 C CA . GLU A 1 356 ? 47.880 -5.746 -47.181 1.00 39.28 356 GLU A CA 1
ATOM 2822 C C . GLU A 1 356 ? 46.549 -5.056 -46.833 1.00 39.28 356 GLU A C 1
ATOM 2824 O O . GLU A 1 356 ? 46.463 -4.110 -46.053 1.00 39.28 356 GLU A O 1
ATOM 2829 N N . CYS A 1 357 ? 45.464 -5.514 -47.458 1.00 44.47 357 CYS A N 1
ATOM 2830 C CA . CYS A 1 357 ? 44.141 -5.408 -46.889 1.00 44.47 357 CYS A CA 1
ATOM 2831 C C . CYS A 1 357 ? 44.175 -6.292 -45.652 1.00 44.47 357 CYS A C 1
ATOM 2833 O O . CYS A 1 357 ? 43.967 -7.503 -45.720 1.00 44.47 357 CYS A O 1
ATOM 2835 N N . ARG A 1 358 ? 44.471 -5.658 -44.519 1.00 39.72 358 ARG A N 1
ATOM 2836 C CA . ARG A 1 358 ? 44.273 -6.200 -43.184 1.00 39.72 358 ARG A CA 1
ATOM 2837 C C . ARG A 1 358 ? 42.775 -6.458 -43.006 1.00 39.72 358 ARG A C 1
ATOM 2839 O O . ARG A 1 358 ? 42.032 -5.645 -42.466 1.00 39.72 358 ARG A O 1
ATOM 2846 N N . ALA A 1 359 ? 42.321 -7.579 -43.553 1.00 48.19 359 ALA A N 1
ATOM 2847 C CA . ALA A 1 359 ? 41.050 -8.187 -43.242 1.00 48.19 359 ALA A CA 1
ATOM 2848 C C . ALA A 1 359 ? 41.172 -8.728 -41.818 1.00 48.19 359 ALA A C 1
ATOM 2850 O O . ALA A 1 359 ? 41.585 -9.862 -41.590 1.00 48.19 359 ALA A O 1
ATOM 2851 N N . SER A 1 360 ? 40.851 -7.873 -40.851 1.00 47.66 360 SER A N 1
ATOM 2852 C CA . SER A 1 360 ? 40.547 -8.272 -39.483 1.00 47.66 360 SER A CA 1
ATOM 2853 C C . SER A 1 360 ? 39.252 -9.087 -39.510 1.00 47.66 360 SER A C 1
ATOM 2855 O O . SER A 1 360 ? 38.155 -8.574 -39.296 1.00 47.66 360 SER A O 1
ATOM 2857 N N . HIS A 1 361 ? 39.375 -10.362 -39.858 1.00 52.16 361 HIS A N 1
ATOM 2858 C CA . HIS A 1 361 ? 38.324 -11.356 -39.697 1.00 52.16 361 HIS A CA 1
ATOM 2859 C C . HIS A 1 361 ? 38.883 -12.597 -39.009 1.00 52.16 361 HIS A C 1
ATOM 2861 O O . HIS A 1 361 ? 38.654 -13.725 -39.433 1.00 52.16 361 HIS A O 1
ATOM 2867 N N . ASP A 1 362 ? 39.576 -12.365 -37.896 1.00 44.56 362 ASP A N 1
ATOM 2868 C CA . ASP A 1 362 ? 39.605 -13.343 -36.826 1.00 44.56 362 ASP A CA 1
ATOM 2869 C C . ASP A 1 362 ? 38.490 -12.996 -35.849 1.00 44.56 362 ASP A C 1
ATOM 2871 O O . ASP A 1 362 ? 38.457 -11.949 -35.207 1.00 44.56 362 ASP A O 1
ATOM 2875 N N . LYS A 1 363 ? 37.529 -13.911 -35.853 1.00 54.56 363 LYS A N 1
ATOM 2876 C CA . LYS A 1 363 ? 36.461 -14.118 -34.892 1.00 54.56 363 LYS A CA 1
ATOM 2877 C C . LYS A 1 363 ? 36.961 -13.878 -33.466 1.00 54.56 363 LYS A C 1
ATOM 2879 O O . LYS A 1 363 ? 37.447 -14.799 -32.813 1.00 54.56 363 LYS A O 1
ATOM 2884 N N . GLU A 1 364 ? 36.737 -12.684 -32.941 1.00 47.47 364 GLU A N 1
ATOM 2885 C CA . GLU A 1 364 ? 36.368 -12.601 -31.539 1.00 47.47 364 GLU A CA 1
ATOM 2886 C C . GLU A 1 364 ? 34.968 -13.206 -31.454 1.00 47.47 364 GLU A C 1
ATOM 2888 O O . GLU A 1 364 ? 33.977 -12.624 -31.897 1.00 47.47 364 GLU A O 1
ATOM 2893 N N . ASN A 1 365 ? 34.902 -14.435 -30.935 1.00 47.44 365 ASN A N 1
ATOM 2894 C CA . ASN A 1 365 ? 33.761 -14.835 -30.132 1.00 47.44 365 ASN A CA 1
ATOM 2895 C C . ASN A 1 365 ? 33.512 -13.670 -29.175 1.00 47.44 365 ASN A C 1
ATOM 2897 O O . ASN A 1 365 ? 34.252 -13.482 -28.211 1.00 47.44 365 ASN A O 1
ATOM 2901 N N . ILE A 1 366 ? 32.500 -12.863 -29.474 1.00 51.09 366 ILE A N 1
ATOM 2902 C CA . ILE A 1 366 ? 31.884 -12.030 -28.463 1.00 51.09 366 ILE A CA 1
ATOM 2903 C C . ILE A 1 366 ? 31.265 -13.049 -27.514 1.00 51.09 366 ILE A C 1
ATOM 2905 O O . ILE A 1 366 ? 30.171 -13.558 -27.762 1.00 51.09 366 ILE A O 1
ATOM 2909 N N . ASP A 1 367 ? 32.012 -13.410 -26.471 1.00 50.25 367 ASP A N 1
ATOM 2910 C CA . ASP A 1 367 ? 31.435 -13.953 -25.256 1.00 50.25 367 ASP A CA 1
ATOM 2911 C C . ASP A 1 367 ? 30.392 -12.928 -24.807 1.00 50.25 367 ASP A C 1
ATOM 2913 O O . ASP A 1 367 ? 30.679 -11.941 -24.128 1.00 50.25 367 ASP A O 1
ATOM 2917 N N . LEU A 1 368 ? 29.141 -13.183 -25.190 1.00 53.22 368 LEU A N 1
ATOM 2918 C CA . LEU A 1 368 ? 27.951 -12.536 -24.644 1.00 53.22 368 LEU A CA 1
ATOM 2919 C C . LEU A 1 368 ? 27.752 -12.884 -23.154 1.00 53.22 368 LEU A C 1
ATOM 2921 O O . LEU A 1 368 ? 26.721 -12.563 -22.575 1.00 53.22 368 LEU A O 1
ATOM 2925 N N . GLU A 1 369 ? 28.749 -13.488 -22.506 1.00 53.97 369 GLU A N 1
ATOM 2926 C CA . GLU A 1 369 ? 28.773 -13.813 -21.084 1.00 53.97 369 GLU A CA 1
ATOM 2927 C C . GLU A 1 369 ? 29.378 -12.694 -20.211 1.00 53.97 369 GLU A C 1
ATOM 2929 O O . GLU A 1 369 ? 29.619 -12.890 -19.023 1.00 53.97 369 GLU A O 1
ATOM 2934 N N . LYS A 1 370 ? 29.608 -11.485 -20.755 1.00 49.97 370 LYS A N 1
ATOM 2935 C CA . LYS A 1 370 ? 30.194 -10.374 -19.977 1.00 49.97 370 LYS A CA 1
ATOM 2936 C C . LYS A 1 370 ? 29.473 -9.028 -20.045 1.00 49.97 370 LYS A C 1
ATOM 2938 O O . LYS A 1 370 ? 30.082 -7.992 -19.795 1.00 49.97 370 LYS A O 1
ATOM 2943 N N . ILE A 1 371 ? 28.154 -9.044 -20.247 1.00 46.19 371 ILE A N 1
ATOM 2944 C CA . ILE A 1 371 ? 27.267 -7.952 -19.800 1.00 46.19 371 ILE A CA 1
ATOM 2945 C C . ILE A 1 371 ? 26.481 -8.438 -18.574 1.00 46.19 371 ILE A C 1
ATOM 2947 O O . ILE A 1 371 ? 25.264 -8.556 -18.573 1.00 46.19 371 ILE A O 1
ATOM 2951 N N . SER A 1 372 ? 27.211 -8.761 -17.509 1.00 50.38 372 SER A N 1
ATOM 2952 C CA . SER A 1 372 ? 26.677 -8.836 -16.145 1.00 50.38 372 SER A CA 1
ATOM 2953 C C . SER A 1 372 ? 27.770 -8.433 -15.160 1.00 50.38 372 SER A C 1
ATOM 2955 O O . SER A 1 372 ? 28.171 -9.183 -14.280 1.00 50.38 372 SER A O 1
ATOM 2957 N N . SER A 1 373 ? 28.287 -7.227 -15.341 1.00 50.12 373 SER A N 1
ATOM 2958 C CA . SER A 1 373 ? 28.840 -6.463 -14.227 1.00 50.12 373 SER A CA 1
ATOM 2959 C C . SER A 1 373 ? 28.378 -5.028 -14.410 1.00 50.12 373 SER A C 1
ATOM 2961 O O . SER A 1 373 ? 29.158 -4.089 -14.501 1.00 50.12 373 SER A O 1
ATOM 2963 N N . ARG A 1 374 ? 27.053 -4.876 -14.538 1.00 46.97 374 ARG A N 1
ATOM 2964 C CA . ARG A 1 374 ? 26.421 -3.677 -14.010 1.00 46.97 374 ARG A CA 1
ATOM 2965 C C . ARG A 1 374 ? 26.847 -3.682 -12.551 1.00 46.97 374 ARG A C 1
ATOM 2967 O O . ARG A 1 374 ? 26.698 -4.717 -11.897 1.00 46.97 374 ARG A O 1
ATOM 2974 N N . ASP A 1 375 ? 27.414 -2.581 -12.091 1.00 45.00 375 ASP A N 1
ATOM 2975 C CA . ASP A 1 375 ? 27.398 -2.231 -10.684 1.00 45.00 375 ASP A CA 1
ATOM 2976 C C . ASP A 1 375 ? 25.920 -2.210 -10.278 1.00 45.00 375 ASP A C 1
ATOM 2978 O O . ASP A 1 375 ? 25.230 -1.193 -10.269 1.00 45.00 375 ASP A O 1
ATOM 2982 N N . CYS A 1 376 ? 25.386 -3.404 -10.036 1.00 47.72 376 CYS A N 1
ATOM 2983 C CA . CYS A 1 376 ? 24.418 -3.625 -9.011 1.00 47.72 376 CYS A CA 1
ATOM 2984 C C . CYS A 1 376 ? 25.190 -3.220 -7.763 1.00 47.72 376 CYS A C 1
ATOM 2986 O O . CYS A 1 376 ? 25.811 -4.050 -7.098 1.00 47.72 376 CYS A O 1
ATOM 2988 N N . ASP A 1 377 ? 25.127 -1.927 -7.448 1.00 47.62 377 ASP A N 1
ATOM 2989 C CA . ASP A 1 377 ? 24.819 -1.525 -6.093 1.00 47.62 377 ASP A CA 1
ATOM 2990 C C . ASP A 1 377 ? 23.587 -2.350 -5.704 1.00 47.62 377 ASP A C 1
ATOM 2992 O O . ASP A 1 377 ? 22.437 -1.909 -5.766 1.00 47.62 377 ASP A O 1
ATOM 2996 N N . ASN A 1 378 ? 23.848 -3.606 -5.333 1.00 45.16 378 ASN A N 1
ATOM 2997 C CA . ASN A 1 378 ? 23.170 -4.268 -4.262 1.00 45.16 378 ASN A CA 1
ATOM 2998 C C . ASN A 1 378 ? 23.282 -3.250 -3.136 1.00 45.16 378 ASN A C 1
ATOM 3000 O O . ASN A 1 378 ? 24.208 -3.274 -2.328 1.00 45.16 378 ASN A O 1
ATOM 3004 N N . ARG A 1 379 ? 22.308 -2.339 -3.092 1.00 51.62 379 ARG A N 1
ATOM 3005 C CA . ARG A 1 379 ? 21.701 -1.969 -1.836 1.00 51.62 379 ARG A CA 1
ATOM 3006 C C . ARG A 1 379 ? 21.352 -3.319 -1.231 1.00 51.62 379 ARG A C 1
ATOM 3008 O O . ARG A 1 379 ? 20.312 -3.895 -1.537 1.00 51.62 379 ARG A O 1
ATOM 3015 N N . GLN A 1 380 ? 22.313 -3.877 -0.489 1.00 46.94 380 GLN A N 1
ATOM 3016 C CA . GLN A 1 380 ? 22.031 -4.672 0.678 1.00 46.94 380 GLN A CA 1
ATOM 3017 C C . GLN A 1 380 ? 21.008 -3.818 1.402 1.00 46.94 380 GLN A C 1
ATOM 3019 O O . GLN A 1 380 ? 21.326 -2.820 2.044 1.00 46.94 380 GLN A O 1
ATOM 3024 N N . PHE A 1 381 ? 19.742 -4.122 1.143 1.00 48.69 381 PHE A N 1
ATOM 3025 C CA . PHE A 1 381 ? 18.748 -3.945 2.156 1.00 48.69 381 PHE A CA 1
ATOM 3026 C C . PHE A 1 381 ? 19.277 -4.854 3.254 1.00 48.69 381 PHE A C 1
ATOM 3028 O O . PHE A 1 381 ? 19.162 -6.079 3.177 1.00 48.69 381 PHE A O 1
ATOM 3035 N N . ASP A 1 382 ? 20.009 -4.244 4.185 1.00 47.44 382 ASP A N 1
ATOM 3036 C CA . ASP A 1 382 ? 20.082 -4.719 5.549 1.00 47.44 382 ASP A CA 1
ATOM 3037 C C . ASP A 1 382 ? 18.628 -4.743 6.021 1.00 47.44 382 ASP A C 1
ATOM 3039 O O . ASP A 1 382 ? 18.141 -3.853 6.711 1.00 47.44 382 ASP A O 1
ATOM 3043 N N . ASP A 1 383 ? 17.906 -5.773 5.583 1.00 48.47 383 ASP A N 1
ATOM 3044 C CA . ASP A 1 383 ? 16.755 -6.305 6.269 1.00 48.47 383 ASP A CA 1
ATOM 3045 C C . ASP A 1 383 ? 17.331 -6.957 7.537 1.00 48.47 383 ASP A C 1
ATOM 3047 O O . ASP A 1 383 ? 17.261 -8.168 7.749 1.00 48.47 383 ASP A O 1
ATOM 3051 N N . GLU A 1 384 ? 17.903 -6.126 8.419 1.00 48.62 384 GLU A N 1
ATOM 3052 C CA . GLU A 1 384 ? 17.698 -6.280 9.847 1.00 48.62 384 GLU A CA 1
ATOM 3053 C C . GLU A 1 384 ? 16.185 -6.160 10.045 1.00 48.62 384 GLU A C 1
ATOM 3055 O O . GLU A 1 384 ? 15.630 -5.151 10.476 1.00 48.62 384 GLU A O 1
ATOM 3060 N N . ILE A 1 385 ? 15.493 -7.249 9.707 1.00 51.00 385 ILE A N 1
ATOM 3061 C CA . ILE A 1 385 ? 14.322 -7.673 10.440 1.00 51.00 385 ILE A CA 1
ATOM 3062 C C . ILE A 1 385 ? 14.873 -7.901 11.841 1.00 51.00 385 ILE A C 1
ATOM 3064 O O . ILE A 1 385 ? 15.311 -8.994 12.204 1.00 51.00 385 ILE A O 1
ATOM 3068 N N . GLU A 1 386 ? 14.925 -6.814 12.605 1.00 47.69 386 GLU A N 1
ATOM 3069 C CA . GLU A 1 386 ? 14.892 -6.850 14.045 1.00 47.69 386 GLU A CA 1
ATOM 3070 C C . GLU A 1 386 ? 13.610 -7.622 14.350 1.00 47.69 386 GLU A C 1
ATOM 3072 O O . GLU A 1 386 ? 12.498 -7.091 14.357 1.00 47.69 386 GLU A O 1
ATOM 3077 N N . TYR A 1 387 ? 13.762 -8.942 14.481 1.00 46.84 387 TYR A N 1
ATOM 3078 C CA . TYR A 1 387 ? 12.839 -9.771 15.217 1.00 46.84 387 TYR A CA 1
ATOM 3079 C C . TYR A 1 387 ? 12.797 -9.123 16.589 1.00 46.84 387 TYR A C 1
ATOM 3081 O O . TYR A 1 387 ? 13.634 -9.409 17.446 1.00 46.84 387 TYR A O 1
ATOM 3089 N N . ALA A 1 388 ? 11.864 -8.186 16.754 1.00 44.06 388 ALA A N 1
ATOM 3090 C CA . ALA A 1 388 ? 11.445 -7.706 18.042 1.00 44.06 388 ALA A CA 1
ATOM 3091 C C . ALA A 1 388 ? 11.171 -8.974 18.834 1.00 44.06 388 ALA A C 1
ATOM 3093 O O . ALA A 1 388 ? 10.248 -9.733 18.525 1.00 44.06 388 ALA A O 1
ATOM 3094 N N . GLN A 1 389 ? 12.089 -9.244 19.758 1.00 42.09 389 GLN A N 1
ATOM 3095 C CA . GLN A 1 389 ? 12.012 -10.325 20.707 1.00 42.09 389 GLN A CA 1
ATOM 3096 C C . GLN A 1 389 ? 10.599 -10.277 21.263 1.00 42.09 389 GLN A C 1
ATOM 3098 O O . GLN A 1 389 ? 10.220 -9.333 21.958 1.00 42.09 389 GLN A O 1
ATOM 3103 N N . THR A 1 390 ? 9.794 -11.266 20.888 1.00 42.34 390 THR A N 1
ATOM 3104 C CA . THR A 1 390 ? 8.568 -11.573 21.600 1.00 42.34 390 THR A CA 1
ATOM 3105 C C . THR A 1 390 ? 8.973 -11.695 23.063 1.00 42.34 390 THR A C 1
ATOM 3107 O O . THR A 1 390 ? 9.825 -12.538 23.360 1.00 42.34 390 THR A O 1
ATOM 3110 N N . PRO A 1 391 ? 8.470 -10.846 23.974 1.00 47.31 391 PRO A N 1
ATOM 3111 C CA . PRO A 1 391 ? 8.766 -11.039 25.376 1.00 47.31 391 PRO A CA 1
ATOM 3112 C C . PRO A 1 391 ? 8.177 -12.392 25.765 1.00 47.31 391 PRO A C 1
ATOM 3114 O O . PRO A 1 391 ? 6.993 -12.635 25.528 1.00 47.31 391 PRO A O 1
ATOM 3117 N N . ASP A 1 392 ? 9.030 -13.253 26.320 1.00 39.44 392 ASP A N 1
ATOM 3118 C CA . ASP A 1 392 ? 8.667 -14.487 27.006 1.00 39.44 392 ASP A CA 1
ATOM 3119 C C . ASP A 1 392 ? 7.489 -14.221 27.953 1.00 39.44 392 ASP A C 1
ATOM 3121 O O . ASP A 1 392 ? 7.645 -13.770 29.088 1.00 39.44 392 ASP A O 1
ATOM 3125 N N . TYR A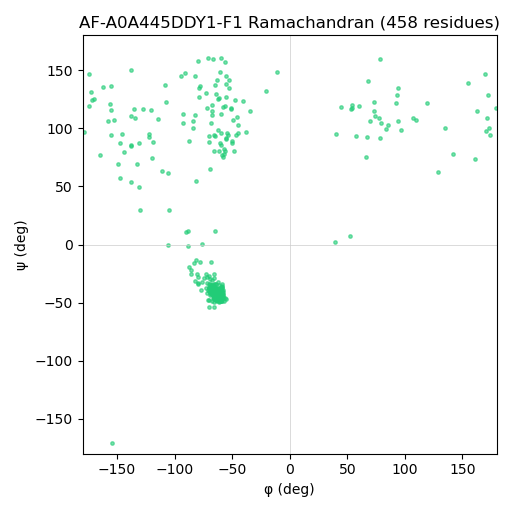 1 393 ? 6.288 -14.506 27.473 1.00 49.53 393 TYR A N 1
ATOM 3126 C CA . TYR A 1 393 ? 5.104 -14.695 28.282 1.00 49.53 393 TYR A CA 1
ATOM 3127 C C . TYR A 1 393 ? 4.598 -16.084 27.945 1.00 49.53 393 TYR A C 1
ATOM 3129 O O . TYR A 1 393 ? 3.904 -16.251 26.953 1.00 49.53 393 TYR A O 1
ATOM 3137 N N . GLU A 1 394 ? 4.986 -17.069 28.756 1.00 40.03 394 GLU A N 1
ATOM 3138 C CA . GLU A 1 394 ? 4.052 -18.052 29.314 1.00 40.03 394 GLU A CA 1
ATOM 3139 C C . GLU A 1 394 ? 4.774 -19.051 30.227 1.00 40.03 394 GLU A C 1
ATOM 3141 O O . GLU A 1 394 ? 5.303 -20.081 29.820 1.00 40.03 394 GLU A O 1
ATOM 3146 N N . ALA A 1 395 ? 4.720 -18.754 31.522 1.00 51.94 395 ALA A N 1
ATOM 3147 C CA . ALA A 1 395 ? 4.648 -19.770 32.562 1.00 51.94 395 ALA A CA 1
ATOM 3148 C C . ALA A 1 395 ? 3.544 -19.360 33.545 1.00 51.94 395 ALA A C 1
ATOM 3150 O O . ALA A 1 395 ? 3.816 -18.960 34.674 1.00 51.94 395 ALA A O 1
ATOM 3151 N N . LEU A 1 396 ? 2.285 -19.418 33.100 1.00 45.03 396 LEU A N 1
ATOM 3152 C CA . LEU A 1 396 ? 1.113 -19.403 33.978 1.00 45.03 396 LEU A CA 1
ATOM 3153 C C . LEU A 1 396 ? 0.073 -20.427 33.493 1.00 45.03 396 LEU A C 1
ATOM 3155 O O . LEU A 1 396 ? 0.055 -20.780 32.316 1.00 45.03 396 LEU A O 1
ATOM 3159 N N . PRO A 1 397 ? -0.723 -20.994 34.415 1.00 53.00 397 PRO A N 1
ATOM 3160 C CA . PRO A 1 397 ? -1.167 -22.374 34.330 1.00 53.00 397 PRO A CA 1
ATOM 3161 C C . PRO A 1 397 ? -2.490 -22.520 33.586 1.00 53.00 397 PRO A C 1
ATOM 3163 O O . PRO A 1 397 ? -3.389 -21.690 33.705 1.00 53.00 397 PRO A O 1
ATOM 3166 N N . HIS A 1 398 ? -2.608 -23.660 32.908 1.00 47.34 398 HIS A N 1
A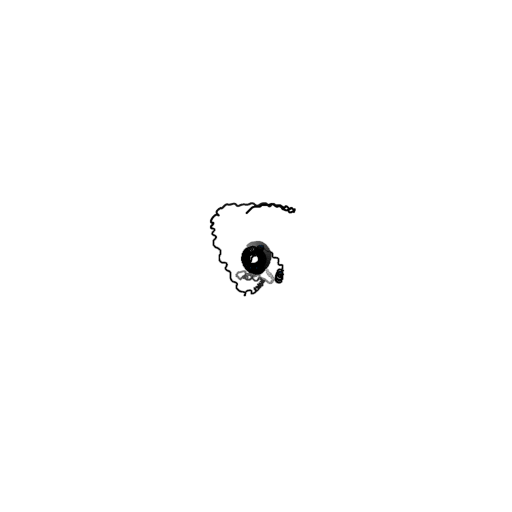TOM 3167 C CA . HIS A 1 398 ? -3.834 -24.240 32.376 1.00 47.34 398 HIS A CA 1
ATOM 3168 C C . HIS A 1 398 ? -5.067 -23.976 33.255 1.00 47.34 398 HIS A C 1
ATOM 3170 O O . HIS A 1 398 ? -5.191 -24.525 34.351 1.00 47.34 398 HIS A O 1
ATOM 3176 N N . LEU A 1 399 ? -6.017 -23.208 32.718 1.00 39.94 399 LEU A N 1
ATOM 3177 C CA . LEU A 1 399 ? -7.415 -23.264 33.134 1.00 39.94 399 LEU A CA 1
ATOM 3178 C C . LEU A 1 399 ? -8.186 -24.217 32.204 1.00 39.94 399 LEU A C 1
ATOM 3180 O O . LEU A 1 399 ? -7.858 -24.318 31.018 1.00 39.94 399 LEU A O 1
ATOM 3184 N N . PRO A 1 400 ? -9.179 -24.958 32.727 1.00 50.59 400 PRO A N 1
ATOM 3185 C CA . PRO A 1 400 ? -9.785 -26.068 32.017 1.00 50.59 400 PRO A CA 1
ATOM 3186 C C . PRO A 1 400 ? -10.785 -25.594 30.963 1.00 50.59 400 PRO A C 1
ATOM 3188 O O . PRO A 1 400 ? -11.639 -24.745 31.210 1.00 50.59 400 PRO A O 1
ATOM 3191 N N . SER A 1 401 ? -10.681 -26.229 29.799 1.00 39.34 401 SER A N 1
ATOM 3192 C CA . SER A 1 401 ? -11.644 -26.208 28.704 1.00 39.34 401 SER A CA 1
ATOM 3193 C C . SER A 1 401 ? -13.057 -26.537 29.207 1.00 39.34 401 SER A C 1
ATOM 3195 O O . SER A 1 401 ? -13.311 -27.637 29.695 1.00 39.34 401 SER A O 1
ATOM 3197 N N . TYR A 1 402 ? -13.977 -25.577 29.083 1.00 39.38 402 TYR A N 1
ATOM 3198 C CA . TYR A 1 402 ? -15.413 -25.842 29.116 1.00 39.38 402 TYR A CA 1
ATOM 3199 C C . TYR A 1 402 ? -15.847 -26.252 27.706 1.00 39.38 402 TYR A C 1
ATOM 3201 O O . TYR A 1 402 ? -15.908 -25.427 26.794 1.00 39.38 402 TYR A O 1
ATOM 3209 N N . SER A 1 403 ? -16.127 -27.541 27.528 1.00 41.56 403 SER A N 1
ATOM 3210 C CA . SER A 1 403 ? -16.729 -28.090 26.317 1.00 41.56 403 SER A CA 1
ATOM 3211 C C . SER A 1 403 ? -18.171 -27.597 26.179 1.00 41.56 403 SER A C 1
ATOM 3213 O O . SER A 1 403 ? -19.031 -27.949 26.985 1.00 41.56 403 SER A O 1
ATOM 3215 N N . ILE A 1 404 ? -18.447 -26.813 25.138 1.00 44.12 404 ILE A N 1
ATOM 3216 C CA . ILE A 1 404 ? -19.806 -26.594 24.634 1.00 44.12 404 ILE A CA 1
ATOM 3217 C C . ILE A 1 404 ? -20.070 -27.711 23.620 1.00 44.12 404 ILE A C 1
ATOM 3219 O O . ILE A 1 404 ? -19.779 -27.577 22.435 1.00 44.12 404 ILE A O 1
ATOM 3223 N N . GLU A 1 405 ? -20.582 -28.840 24.104 1.00 42.69 405 GLU A N 1
ATOM 3224 C CA . GLU A 1 405 ? -21.188 -29.877 23.270 1.00 42.69 405 GLU A CA 1
ATOM 3225 C C . GLU A 1 405 ? -22.708 -29.891 23.477 1.00 42.69 405 GLU A C 1
ATOM 3227 O O . GLU A 1 405 ? -23.193 -29.870 24.606 1.00 42.69 405 GLU A O 1
ATOM 3232 N N . LYS A 1 406 ? -23.419 -30.022 22.348 1.00 47.59 406 LYS A N 1
ATOM 3233 C CA . LYS A 1 406 ? -24.808 -30.490 22.188 1.00 47.59 406 LYS A CA 1
ATOM 3234 C C . LYS A 1 406 ? -25.938 -29.622 22.744 1.00 47.59 406 LYS A C 1
ATOM 3236 O O . LYS A 1 406 ? -26.428 -29.899 23.827 1.00 47.59 406 LYS A O 1
ATOM 3241 N N . ILE A 1 407 ? -26.480 -28.744 21.888 1.00 47.03 407 ILE A N 1
ATOM 3242 C CA . ILE A 1 407 ? -27.925 -28.701 21.566 1.00 47.03 407 ILE A CA 1
ATOM 3243 C C . ILE A 1 407 ? -28.074 -28.240 20.101 1.00 47.03 407 ILE A C 1
ATOM 3245 O O . ILE A 1 407 ? -28.194 -27.051 19.827 1.00 47.03 407 ILE A O 1
ATOM 3249 N N . VAL A 1 408 ? -28.039 -29.177 19.152 1.00 42.94 408 VAL A N 1
ATOM 3250 C CA . VAL A 1 408 ? -28.667 -29.019 17.827 1.00 42.94 408 VAL A CA 1
ATOM 3251 C C . VAL A 1 408 ? -29.327 -30.360 17.529 1.00 42.94 408 VAL A C 1
ATOM 3253 O O . VAL A 1 408 ? -28.715 -31.250 16.946 1.00 42.94 408 VAL A O 1
ATOM 3256 N N . GLU A 1 409 ? -30.549 -30.515 18.026 1.00 44.75 409 GLU A N 1
ATOM 3257 C CA . GLU A 1 409 ? -31.493 -31.530 17.569 1.00 44.75 409 GLU A CA 1
ATOM 3258 C C . GLU A 1 409 ? -32.581 -30.806 16.765 1.00 44.75 409 GLU A C 1
ATOM 3260 O O . GLU A 1 409 ? -33.202 -29.856 17.238 1.00 44.75 409 GLU A O 1
ATOM 3265 N N . ASP A 1 410 ? -32.716 -31.252 15.519 1.00 40.69 410 ASP A N 1
ATOM 3266 C CA . ASP A 1 410 ? -33.935 -31.336 14.722 1.00 40.69 410 ASP A CA 1
ATOM 3267 C C . ASP A 1 410 ? -34.749 -30.056 14.465 1.00 40.69 410 ASP A C 1
ATOM 3269 O O . ASP A 1 410 ? -35.719 -29.728 15.146 1.00 40.69 410 ASP A O 1
ATOM 3273 N N . SER A 1 411 ? -34.452 -29.410 13.332 1.00 43.72 411 SER A N 1
ATOM 3274 C CA . SER A 1 411 ? -35.496 -28.759 12.531 1.00 43.72 411 SER A CA 1
ATOM 3275 C C . SER A 1 411 ? -35.492 -29.333 11.115 1.00 43.72 411 SER A C 1
ATOM 3277 O O . SER A 1 411 ? -34.761 -28.915 10.217 1.00 43.72 411 SER A O 1
ATOM 3279 N N . GLU A 1 412 ? -36.320 -30.360 10.940 1.00 50.69 412 GLU A N 1
ATOM 3280 C CA . GLU A 1 412 ? -36.788 -30.827 9.645 1.00 50.69 412 GLU A CA 1
ATOM 3281 C C . GLU A 1 412 ? -37.539 -29.691 8.934 1.00 50.69 412 GLU A C 1
ATOM 3283 O O . GLU A 1 412 ? -38.645 -29.331 9.322 1.00 50.69 412 GLU A O 1
ATOM 3288 N N . CYS A 1 413 ? -36.979 -29.167 7.846 1.00 42.72 413 CYS A N 1
ATOM 3289 C CA . CYS A 1 413 ? -37.744 -28.439 6.836 1.00 42.72 413 CYS A CA 1
ATOM 3290 C C . CYS A 1 413 ? -37.372 -28.985 5.459 1.00 42.72 413 CYS A C 1
ATOM 3292 O O . CYS A 1 413 ? -36.471 -28.503 4.773 1.00 42.72 413 CYS A O 1
ATOM 3294 N N . ARG A 1 414 ? -38.093 -30.038 5.064 1.00 49.47 414 ARG A N 1
ATOM 3295 C CA . ARG A 1 414 ? -38.277 -30.402 3.663 1.00 49.47 414 ARG A CA 1
ATOM 3296 C C . ARG A 1 414 ? -39.118 -29.315 2.998 1.00 49.47 414 ARG A C 1
ATOM 3298 O O . ARG A 1 414 ? -40.319 -29.250 3.236 1.00 49.47 414 ARG A O 1
ATOM 3305 N N . THR A 1 415 ? -38.511 -28.558 2.096 1.00 49.34 415 THR A N 1
ATOM 3306 C CA . THR A 1 415 ? -39.256 -27.841 1.058 1.00 49.34 415 THR A CA 1
ATOM 3307 C C . THR A 1 415 ? -38.499 -27.986 -0.252 1.00 49.34 415 THR A C 1
ATOM 3309 O O . THR A 1 415 ? -37.662 -27.172 -0.626 1.00 49.34 415 THR A O 1
ATOM 3312 N N . ALA A 1 416 ? -38.771 -29.102 -0.925 1.00 48.62 416 ALA A N 1
ATOM 3313 C CA . ALA A 1 416 ? -38.716 -29.139 -2.372 1.00 48.62 416 ALA A CA 1
ATOM 3314 C C . ALA A 1 416 ? -39.928 -28.346 -2.867 1.00 48.62 416 ALA A C 1
ATOM 3316 O O . ALA A 1 416 ? -41.043 -28.706 -2.507 1.00 48.62 416 ALA A O 1
ATOM 3317 N N . ASP A 1 417 ? -39.700 -27.249 -3.585 1.00 43.75 417 ASP A N 1
ATOM 3318 C CA . ASP A 1 417 ? -40.472 -26.841 -4.763 1.00 43.75 417 ASP A CA 1
ATOM 3319 C C . ASP A 1 417 ? -40.119 -25.408 -5.189 1.00 43.75 417 ASP A C 1
ATOM 3321 O O . ASP A 1 417 ? -39.872 -24.530 -4.367 1.00 43.75 417 ASP A O 1
ATOM 3325 N N . LEU A 1 418 ? -40.183 -25.202 -6.509 1.00 46.59 418 LEU A N 1
ATOM 3326 C CA . LEU A 1 418 ? -40.155 -23.933 -7.245 1.00 46.59 418 LEU A CA 1
ATOM 3327 C C . LEU A 1 418 ? -38.788 -23.263 -7.424 1.00 46.59 418 LEU A C 1
ATOM 3329 O O . LEU A 1 418 ? -38.446 -22.375 -6.663 1.00 46.59 418 LEU A O 1
ATOM 3333 N N . LEU A 1 419 ? -38.105 -23.562 -8.537 1.00 45.19 419 LEU A N 1
ATOM 3334 C CA . LEU A 1 419 ? -37.694 -22.531 -9.506 1.00 45.19 419 LEU A CA 1
ATOM 3335 C C . LEU A 1 419 ? -37.504 -23.157 -10.904 1.00 45.19 419 LEU A C 1
ATOM 3337 O O . LEU A 1 419 ? -36.437 -23.652 -11.255 1.00 45.19 419 LEU A O 1
ATOM 3341 N N . PHE A 1 420 ? -38.561 -23.090 -11.717 1.00 43.25 420 PHE A N 1
ATOM 3342 C CA . PHE A 1 420 ? -38.502 -23.141 -13.180 1.00 43.25 420 PHE A CA 1
ATOM 3343 C C . PHE A 1 420 ? -39.421 -22.033 -13.714 1.00 43.25 420 PHE A C 1
ATOM 3345 O O . PHE A 1 420 ? -40.632 -22.128 -13.551 1.00 43.25 420 PHE A O 1
ATOM 3352 N N . SER A 1 421 ? -38.834 -20.971 -14.274 1.00 46.78 421 SER A N 1
ATOM 3353 C CA . SER A 1 421 ? -39.377 -20.023 -15.277 1.00 46.78 421 SER A CA 1
ATOM 3354 C C . SER A 1 421 ? -38.349 -18.884 -15.358 1.00 46.78 421 SER A C 1
ATOM 3356 O O . SER A 1 421 ? -38.207 -18.119 -14.414 1.00 46.78 421 SER A O 1
ATOM 3358 N N . GLN A 1 422 ? -37.414 -18.831 -16.305 1.00 46.16 422 GLN A N 1
ATOM 3359 C CA . GLN A 1 422 ? -37.568 -18.548 -17.737 1.00 46.16 422 GLN A CA 1
ATOM 3360 C C . GLN A 1 422 ? -38.494 -17.356 -18.041 1.00 46.16 422 GLN A C 1
ATOM 3362 O O . GLN A 1 422 ? -39.682 -17.389 -17.734 1.00 46.16 422 GLN A O 1
ATOM 3367 N N . GLY A 1 423 ? -37.917 -16.330 -18.679 1.00 37.75 423 GLY A N 1
ATOM 3368 C CA . GLY A 1 423 ? -38.579 -15.118 -19.182 1.00 37.75 423 GLY A CA 1
ATOM 3369 C C . GLY A 1 423 ? -37.691 -13.885 -18.967 1.00 37.75 423 GLY A C 1
ATOM 3370 O O . GLY A 1 423 ? -37.758 -13.263 -17.920 1.00 37.75 423 GLY A O 1
ATOM 3371 N N . CYS A 1 424 ? -36.661 -13.673 -19.793 1.00 42.44 424 CYS A N 1
ATOM 3372 C CA . CYS A 1 424 ? -36.672 -12.762 -20.954 1.00 42.44 424 CYS A CA 1
ATOM 3373 C C . CYS A 1 424 ? -36.952 -11.289 -20.609 1.00 42.44 424 CYS A C 1
ATOM 3375 O O . CYS A 1 424 ? -38.056 -10.949 -20.201 1.00 42.44 424 CYS A O 1
ATOM 3377 N N . GLY A 1 425 ? -35.989 -10.410 -20.911 1.00 34.88 425 GLY A N 1
ATOM 3378 C CA . GLY A 1 425 ? -36.235 -8.970 -20.994 1.00 34.88 425 GLY A CA 1
ATOM 3379 C C . GLY A 1 425 ? -34.979 -8.114 -20.883 1.00 34.88 425 GLY A C 1
ATOM 3380 O O . GLY A 1 425 ? -34.743 -7.498 -19.853 1.00 34.88 425 GLY A O 1
ATOM 3381 N N . CYS A 1 426 ? -34.165 -8.087 -21.937 1.00 44.28 426 CYS A N 1
ATOM 3382 C CA . CYS A 1 426 ? -33.116 -7.087 -22.112 1.00 44.28 426 CYS A CA 1
ATOM 3383 C C . CYS A 1 426 ? -33.704 -5.699 -22.433 1.00 44.28 426 CYS A C 1
ATOM 3385 O O . CYS A 1 426 ? -34.783 -5.609 -23.013 1.00 44.28 426 CYS A O 1
ATOM 3387 N N . ALA A 1 427 ? -32.857 -4.689 -22.204 1.00 39.81 427 ALA A N 1
ATOM 3388 C CA . ALA A 1 427 ? -32.748 -3.397 -22.895 1.00 39.81 427 ALA A CA 1
ATOM 3389 C C . ALA A 1 427 ? -33.241 -2.132 -22.157 1.00 39.81 427 ALA A C 1
ATOM 3391 O O . ALA A 1 427 ? -34.431 -1.876 -22.031 1.00 39.81 427 ALA A O 1
ATOM 3392 N N . LEU A 1 428 ? -32.231 -1.338 -21.766 1.00 42.31 428 LEU A N 1
ATOM 3393 C CA . LEU A 1 428 ? -32.007 0.077 -22.107 1.00 42.31 428 LEU A CA 1
ATOM 3394 C C . LEU A 1 428 ? -33.140 1.083 -21.834 1.00 42.31 428 LEU A C 1
ATOM 3396 O O . LEU A 1 428 ? -34.157 1.091 -22.519 1.00 42.31 428 LEU A O 1
ATOM 3400 N N . ASN A 1 429 ? -32.871 2.047 -20.948 1.00 42.44 429 ASN A N 1
ATOM 3401 C CA . ASN A 1 429 ? -32.592 3.425 -21.375 1.00 42.44 429 ASN A CA 1
ATOM 3402 C C . ASN A 1 429 ? -32.147 4.303 -20.196 1.00 42.44 429 ASN A C 1
ATOM 3404 O O . ASN A 1 429 ? -32.798 4.358 -19.154 1.00 42.44 429 ASN A O 1
ATOM 3408 N N . ASP A 1 430 ? -31.043 5.009 -20.429 1.00 39.25 430 ASP A N 1
ATOM 3409 C CA . ASP A 1 430 ? -30.638 6.222 -19.731 1.00 39.25 430 ASP A CA 1
ATOM 3410 C C . ASP A 1 430 ? -31.679 7.339 -19.915 1.00 39.25 430 ASP A C 1
ATOM 3412 O O . ASP A 1 430 ? -32.317 7.425 -20.966 1.00 39.25 430 ASP A O 1
ATOM 3416 N N . SER A 1 431 ? -31.816 8.201 -18.898 1.00 39.47 431 SER A N 1
ATOM 3417 C CA . SER A 1 431 ? -31.732 9.673 -18.997 1.00 39.47 431 SER A CA 1
ATOM 3418 C C . SER A 1 431 ? -32.511 10.401 -17.888 1.00 39.47 431 SER A C 1
ATOM 3420 O O . SER A 1 431 ? -33.670 10.098 -17.619 1.00 39.47 431 SER A O 1
ATOM 3422 N N . ASN A 1 432 ? -31.865 11.468 -17.389 1.00 42.19 432 AS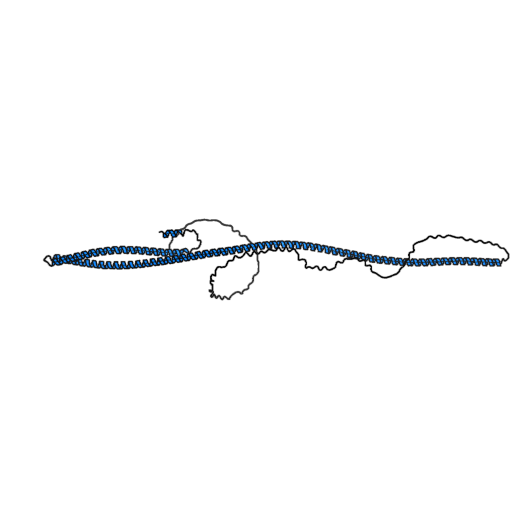N A N 1
ATOM 3423 C CA . ASN A 1 432 ? -32.384 12.636 -16.648 1.00 42.19 432 ASN A CA 1
ATOM 3424 C C . ASN A 1 432 ? -32.562 12.409 -15.134 1.00 42.19 432 ASN A C 1
ATOM 3426 O O . ASN A 1 432 ? -33.500 11.756 -14.700 1.00 42.19 432 ASN A O 1
ATOM 3430 N N . VAL A 1 433 ? -31.651 12.842 -14.247 1.00 43.16 433 VAL A N 1
ATOM 3431 C CA . VAL A 1 433 ? -31.185 14.223 -13.972 1.00 43.16 433 VAL A CA 1
ATOM 3432 C C . VAL A 1 433 ? -32.337 15.221 -13.995 1.00 43.16 433 VAL A C 1
ATOM 3434 O O . VAL A 1 433 ? -32.680 15.724 -15.057 1.00 43.16 433 VAL A O 1
ATOM 3437 N N . LEU A 1 434 ? -32.886 15.511 -12.813 1.00 42.84 434 LEU A N 1
ATOM 3438 C CA . LEU A 1 434 ? -33.439 16.814 -12.448 1.00 42.84 434 LEU A CA 1
ATOM 3439 C C . LEU A 1 434 ? -33.434 16.968 -10.918 1.00 42.84 434 LEU A C 1
ATOM 3441 O O . LEU A 1 434 ? -34.002 16.164 -10.180 1.00 42.84 434 LEU A O 1
ATOM 3445 N N . GLU A 1 435 ? -32.720 18.011 -10.503 1.00 40.06 435 GLU A N 1
ATOM 3446 C CA . GLU A 1 435 ? -32.852 18.814 -9.287 1.00 40.06 435 GLU A CA 1
ATOM 3447 C C . GLU A 1 435 ? -34.216 18.752 -8.593 1.00 40.06 435 GLU A C 1
ATOM 3449 O O . GLU A 1 435 ? -35.232 19.051 -9.215 1.00 40.06 435 GLU A O 1
ATOM 3454 N N . ILE A 1 436 ? -34.210 18.542 -7.270 1.00 44.09 436 ILE A N 1
ATOM 3455 C CA . ILE A 1 436 ? -35.158 19.212 -6.369 1.00 44.09 436 ILE A CA 1
ATOM 3456 C C . ILE A 1 436 ? -34.410 19.669 -5.109 1.00 44.09 436 ILE A C 1
ATOM 3458 O O . ILE A 1 436 ? -33.979 18.870 -4.276 1.00 44.09 436 ILE A O 1
ATOM 3462 N N . GLU A 1 437 ? -34.280 20.989 -4.994 1.00 36.47 437 GLU A N 1
ATOM 3463 C CA . GLU A 1 437 ? -33.993 21.734 -3.773 1.00 36.47 437 GLU A CA 1
ATOM 3464 C C . GLU A 1 437 ? -35.013 21.409 -2.671 1.00 36.47 437 GLU A C 1
ATOM 3466 O O . GLU A 1 437 ? -36.219 21.411 -2.906 1.00 36.47 437 GLU A O 1
ATOM 3471 N N . SER A 1 438 ? -34.558 21.242 -1.427 1.00 46.12 438 SER A N 1
ATOM 3472 C CA . SER A 1 438 ? -35.444 21.369 -0.265 1.00 46.12 438 SER A CA 1
ATOM 3473 C C . SER A 1 438 ? -34.709 22.001 0.914 1.00 46.12 438 SER A C 1
ATOM 3475 O O . SER A 1 438 ? -34.286 21.338 1.860 1.00 46.12 438 SER A O 1
ATOM 3477 N N . GLN A 1 439 ? -34.583 23.328 0.858 1.00 40.72 439 GLN A N 1
ATOM 3478 C CA . GLN A 1 439 ? -34.486 24.168 2.048 1.00 40.72 439 GLN A CA 1
ATOM 3479 C C . GLN A 1 439 ? -35.892 24.370 2.631 1.00 40.72 439 GLN A C 1
ATOM 3481 O O . GLN A 1 439 ? -36.771 24.842 1.914 1.00 40.72 439 GLN A O 1
ATOM 3486 N N . ARG A 1 440 ? -36.083 24.082 3.927 1.00 37.88 440 ARG A N 1
ATOM 3487 C CA . ARG A 1 440 ? -36.878 24.883 4.890 1.00 37.88 440 ARG A CA 1
ATOM 3488 C C . ARG A 1 440 ? -37.020 24.157 6.236 1.00 37.88 440 ARG A C 1
ATOM 3490 O O . ARG A 1 440 ? -37.893 23.323 6.426 1.00 37.88 440 ARG A O 1
ATOM 3497 N N . ASN A 1 441 ? -36.195 24.568 7.193 1.00 46.75 441 ASN A N 1
ATOM 3498 C CA . ASN A 1 441 ? -36.678 24.937 8.533 1.00 46.75 441 ASN A CA 1
ATOM 3499 C C . ASN A 1 441 ? -37.251 26.375 8.421 1.00 46.75 441 ASN A C 1
ATOM 3501 O O . ASN A 1 441 ? -36.817 27.064 7.489 1.00 46.75 441 ASN A O 1
ATOM 3505 N N . PRO A 1 442 ? -38.148 26.890 9.301 1.00 52.44 442 PRO A N 1
ATOM 3506 C CA . PRO A 1 442 ? -38.034 26.789 10.766 1.00 52.44 442 PRO A CA 1
ATOM 3507 C C . PRO A 1 442 ? -39.354 26.854 11.588 1.00 52.44 442 PRO A C 1
ATOM 3509 O O . PRO A 1 442 ? -40.455 26.935 11.050 1.00 52.44 442 PRO A O 1
ATOM 3512 N N . SER A 1 443 ? -39.165 26.960 12.917 1.00 33.69 443 SER A N 1
ATOM 3513 C CA . SER A 1 443 ? -40.036 27.550 13.967 1.00 33.69 443 SER A CA 1
ATOM 3514 C C . SER A 1 443 ? -41.297 26.771 14.367 1.00 33.69 443 SER A C 1
ATOM 3516 O O . SER A 1 443 ? -42.130 26.468 13.530 1.00 33.69 443 SER A O 1
ATOM 3518 N N . SER A 1 444 ? -41.403 26.277 15.609 1.00 41.12 444 SER A N 1
ATOM 3519 C CA . SER A 1 444 ? -41.669 26.976 16.894 1.00 41.12 444 SER A CA 1
ATOM 3520 C C . SER A 1 444 ? -43.150 27.343 17.095 1.00 41.12 444 SER A C 1
ATOM 3522 O O . SER A 1 444 ? -43.894 27.416 16.128 1.00 41.12 444 SER A O 1
ATOM 3524 N N . VAL A 1 445 ? -43.534 27.581 18.364 1.00 41.38 445 VAL A N 1
ATOM 3525 C CA . VAL A 1 445 ? -44.889 27.790 18.943 1.00 41.38 445 VAL A CA 1
ATOM 3526 C C . VAL A 1 445 ? -45.446 26.484 19.545 1.00 41.38 445 VAL A C 1
ATOM 3528 O O . VAL A 1 445 ? -45.755 25.550 18.824 1.00 41.38 445 VAL A O 1
ATOM 3531 N N . ALA A 1 446 ? -45.373 26.223 20.855 1.00 38.47 446 ALA A N 1
ATOM 3532 C CA . ALA A 1 446 ? -45.866 26.914 22.059 1.00 38.47 446 ALA A CA 1
ATOM 3533 C C . ALA A 1 446 ? -47.249 26.422 22.537 1.00 38.47 446 ALA A C 1
ATOM 3535 O O . ALA A 1 446 ? -48.221 26.468 21.800 1.00 38.47 446 ALA A O 1
ATOM 3536 N N . ALA A 1 447 ? -47.266 26.092 23.834 1.00 39.44 447 ALA A N 1
ATOM 3537 C CA . ALA A 1 447 ? -48.309 26.350 24.831 1.00 39.44 447 ALA A CA 1
ATOM 3538 C C . ALA A 1 447 ? -49.688 25.655 24.755 1.00 39.44 447 ALA A C 1
ATOM 3540 O O . ALA A 1 447 ? -50.339 25.579 23.724 1.00 39.44 447 ALA A O 1
ATOM 3541 N N . GLY A 1 448 ? -50.168 25.293 25.954 1.00 32.84 448 GLY A N 1
ATOM 3542 C CA . GLY A 1 448 ? -51.546 24.891 26.271 1.00 32.84 448 GLY A CA 1
ATOM 3543 C C . GLY A 1 448 ? -51.627 23.398 26.595 1.00 32.84 448 GLY A C 1
ATOM 3544 O O . GLY A 1 448 ? -51.426 22.579 25.716 1.00 32.84 448 GLY A O 1
ATOM 3545 N N . GLY A 1 449 ? -51.823 22.932 27.830 1.00 34.91 449 GLY A N 1
ATOM 3546 C CA . GLY A 1 449 ? -52.692 23.465 28.877 1.00 34.91 449 GLY A CA 1
ATOM 3547 C C . GLY A 1 449 ? -54.102 22.911 28.666 1.00 34.91 449 GLY A C 1
ATOM 3548 O O . GLY A 1 449 ? -54.806 23.386 27.786 1.00 34.91 449 GLY A O 1
ATOM 3549 N N . GLY A 1 450 ? -54.511 21.916 29.456 1.00 35.09 450 GLY A N 1
ATOM 3550 C CA . GLY A 1 450 ? -55.855 21.346 29.346 1.00 35.09 450 GLY A CA 1
ATOM 3551 C C . GLY A 1 450 ? -56.068 20.133 30.239 1.00 35.09 450 GLY A C 1
ATOM 3552 O O . GLY A 1 450 ? -55.735 19.015 29.871 1.00 35.09 450 GLY A O 1
ATOM 3553 N N . ASN A 1 451 ? -56.609 20.391 31.427 1.00 44.47 451 ASN A N 1
ATOM 3554 C CA . ASN A 1 451 ? -57.208 19.404 32.316 1.00 44.47 451 ASN A CA 1
ATOM 3555 C C . ASN A 1 451 ? -58.309 18.618 31.600 1.00 44.47 451 ASN A C 1
ATOM 3557 O O . ASN A 1 451 ? -59.126 19.247 30.941 1.00 44.47 451 ASN A O 1
ATOM 3561 N N . GLU A 1 452 ? -58.467 17.330 31.913 1.00 42.81 452 GLU A N 1
ATOM 3562 C CA . GLU A 1 452 ? -59.807 16.757 32.060 1.00 42.81 452 GLU A CA 1
ATOM 3563 C C . GLU A 1 452 ? -59.801 15.517 32.965 1.00 42.81 452 GLU A C 1
ATOM 3565 O O . GLU A 1 452 ? -59.180 14.490 32.704 1.00 42.81 452 GLU A O 1
ATOM 3570 N N . ARG A 1 453 ? -60.499 15.668 34.095 1.00 45.41 453 ARG A N 1
ATOM 3571 C CA . ARG A 1 453 ? -61.027 14.584 34.921 1.00 45.41 453 ARG A CA 1
ATOM 3572 C C . ARG A 1 453 ? -62.297 14.070 34.242 1.00 45.41 453 ARG A C 1
ATOM 3574 O O . ARG A 1 453 ? -63.159 14.899 33.971 1.00 45.41 453 ARG A O 1
ATOM 3581 N N . GLN A 1 454 ? -62.469 12.754 34.127 1.00 42.25 454 GLN A N 1
ATOM 3582 C CA . GLN A 1 454 ? -63.688 12.006 34.502 1.00 42.25 454 GLN A CA 1
ATOM 3583 C C . GLN A 1 454 ? -63.487 10.509 34.189 1.00 42.25 454 GLN A C 1
ATOM 3585 O O . GLN A 1 454 ? -63.030 10.153 33.114 1.00 42.25 454 GLN A O 1
ATOM 3590 N N . VAL A 1 455 ? -63.520 9.653 35.217 1.00 42.25 455 VAL A N 1
ATOM 3591 C CA . VAL A 1 455 ? -64.652 8.778 35.602 1.00 42.25 455 VAL A CA 1
ATOM 3592 C C . VAL A 1 455 ? -64.836 7.589 34.658 1.00 42.25 455 VAL A C 1
ATOM 3594 O O . VAL A 1 455 ? -65.344 7.744 33.557 1.00 42.25 455 VAL A O 1
ATOM 3597 N N . LEU A 1 456 ? -64.550 6.388 35.170 1.00 45.91 456 LEU A N 1
ATOM 3598 C CA . LEU A 1 456 ? -65.416 5.224 34.974 1.00 45.91 456 LEU A CA 1
ATOM 3599 C C . LEU A 1 456 ? -65.156 4.179 36.069 1.00 45.91 456 LEU A C 1
ATOM 3601 O O . LEU A 1 456 ? -64.132 3.504 36.107 1.00 45.91 456 LEU A O 1
ATOM 3605 N N . LEU A 1 457 ? -66.122 4.111 36.985 1.00 46.28 457 LEU A N 1
ATOM 3606 C CA . LEU A 1 457 ? -66.479 2.922 37.750 1.00 46.28 457 LEU A CA 1
ATOM 3607 C C . LEU A 1 457 ? -66.725 1.760 36.786 1.00 46.28 457 LEU A C 1
ATOM 3609 O O . LEU A 1 457 ? -67.495 1.941 35.849 1.00 46.28 457 LEU A O 1
ATOM 3613 N N . LEU A 1 458 ? -66.195 0.575 37.079 1.00 46.44 458 LEU A N 1
ATOM 3614 C CA . LEU A 1 458 ? -66.859 -0.694 36.779 1.00 46.44 458 LEU A CA 1
ATOM 3615 C C . LEU A 1 458 ? -66.340 -1.778 37.731 1.00 46.44 458 LEU A C 1
ATOM 3617 O O . LEU A 1 458 ? -65.155 -1.842 38.049 1.00 46.44 458 LEU A O 1
ATOM 3621 N N . LEU A 1 459 ? -67.295 -2.559 38.224 1.00 49.19 459 LEU A N 1
ATOM 3622 C CA . LEU A 1 459 ? -67.173 -3.636 39.196 1.00 49.19 459 LEU A CA 1
ATOM 3623 C C . LEU A 1 459 ? -66.300 -4.800 38.701 1.00 49.19 459 LEU A C 1
ATOM 3625 O O . LEU A 1 459 ? -66.458 -5.227 37.557 1.00 49.19 459 LEU A O 1
ATOM 3629 N N . ASN A 1 460 ? -65.496 -5.375 39.602 1.00 44.66 460 ASN A N 1
ATOM 3630 C CA . ASN A 1 460 ? -65.694 -6.736 40.129 1.00 44.66 460 ASN A CA 1
ATOM 3631 C C . ASN A 1 460 ? -64.855 -6.960 41.391 1.00 44.66 460 ASN A C 1
ATOM 3633 O O . ASN A 1 460 ? -63.651 -6.621 41.352 1.00 44.66 460 ASN A O 1
#